Protein AF-A0A8J6MRU2-F1 (afdb_monomer_lite)

Structure (mmCIF, N/CA/C/O backbone):
data_AF-A0A8J6MRU2-F1
#
_entry.id   AF-A0A8J6MRU2-F1
#
loop_
_atom_site.group_PDB
_atom_site.id
_atom_site.type_symbol
_atom_site.label_atom_id
_atom_site.label_alt_id
_atom_site.label_comp_id
_atom_site.label_asym_id
_atom_site.label_entity_id
_atom_site.label_seq_id
_atom_site.pdbx_PDB_ins_code
_atom_site.Cartn_x
_atom_site.Cartn_y
_atom_site.Cartn_z
_atom_site.occupancy
_atom_site.B_iso_or_equiv
_atom_site.auth_seq_id
_atom_site.auth_comp_id
_atom_site.auth_asym_id
_atom_site.auth_atom_id
_atom_site.pdbx_PDB_model_num
ATOM 1 N N . MET A 1 1 ? -5.887 21.034 -0.928 1.00 32.66 1 MET A N 1
ATOM 2 C CA . MET A 1 1 ? -5.695 21.830 0.303 1.00 32.66 1 MET A CA 1
ATOM 3 C C . MET A 1 1 ? -5.943 23.288 -0.032 1.00 32.66 1 MET A C 1
ATOM 5 O O . MET A 1 1 ? -5.785 23.643 -1.191 1.00 32.66 1 MET A O 1
ATOM 9 N N . GLN A 1 2 ? -6.384 24.087 0.935 1.00 39.66 2 GLN A N 1
ATOM 10 C CA . GLN A 1 2 ? -6.579 25.528 0.777 1.00 39.66 2 GLN A CA 1
ATOM 11 C C . GLN A 1 2 ? -5.302 26.208 1.278 1.00 39.66 2 GLN A C 1
ATOM 13 O O . GLN A 1 2 ? -4.992 26.102 2.463 1.00 39.66 2 GLN A O 1
ATOM 18 N N . THR A 1 3 ? -4.526 26.827 0.388 1.00 41.31 3 THR A N 1
ATOM 19 C CA . THR A 1 3 ? -3.376 27.635 0.805 1.00 41.31 3 THR A CA 1
ATOM 20 C C . THR A 1 3 ? -3.893 29.019 1.178 1.00 41.31 3 THR A C 1
ATOM 22 O O . THR A 1 3 ? -4.577 29.651 0.381 1.00 41.31 3 THR A O 1
ATOM 25 N N . PHE A 1 4 ? -3.602 29.506 2.383 1.00 47.31 4 PHE A N 1
ATOM 26 C CA . PHE A 1 4 ? -3.961 30.867 2.786 1.00 47.31 4 PHE A CA 1
ATOM 27 C C . PHE A 1 4 ? -2.751 31.789 2.635 1.00 47.31 4 PHE A C 1
ATOM 29 O O . PHE A 1 4 ? -1.660 31.487 3.113 1.00 47.31 4 PHE A O 1
ATOM 36 N N . TYR A 1 5 ? -2.950 32.916 1.962 1.00 54.12 5 TYR A N 1
ATOM 37 C CA . TYR A 1 5 ? -1.960 33.965 1.774 1.00 54.12 5 TYR A CA 1
ATOM 38 C C . TYR A 1 5 ? -2.318 35.171 2.642 1.00 54.12 5 TYR A C 1
ATOM 40 O O . TYR A 1 5 ? -3.441 35.667 2.588 1.00 54.12 5 TYR A O 1
ATOM 48 N N . THR A 1 6 ? -1.363 35.661 3.429 1.00 57.59 6 THR A N 1
ATOM 49 C CA . THR A 1 6 ? -1.519 36.920 4.168 1.00 57.59 6 THR A CA 1
ATOM 50 C C . THR A 1 6 ? -1.147 38.087 3.259 1.00 57.59 6 THR A C 1
ATOM 52 O O . THR A 1 6 ? 0.004 38.202 2.835 1.00 57.59 6 THR A O 1
ATOM 55 N N . VAL A 1 7 ? -2.117 38.957 2.983 1.00 67.62 7 VAL A N 1
ATOM 56 C CA . VAL A 1 7 ? -1.976 40.152 2.144 1.00 67.62 7 VAL A CA 1
ATOM 57 C C . VAL A 1 7 ? -0.901 41.082 2.711 1.00 67.62 7 VAL A C 1
ATOM 59 O O . VAL A 1 7 ? -0.870 41.358 3.910 1.00 67.62 7 VAL A O 1
ATOM 62 N N . ARG A 1 8 ? -0.005 41.571 1.855 1.00 68.56 8 ARG A N 1
ATOM 63 C CA . ARG A 1 8 ? 1.081 42.504 2.189 1.00 68.56 8 ARG A CA 1
ATOM 64 C C . ARG A 1 8 ? 0.754 43.918 1.687 1.00 68.56 8 ARG A C 1
ATOM 66 O O . ARG A 1 8 ? -0.063 44.067 0.777 1.00 68.56 8 ARG A O 1
ATOM 73 N N . PRO A 1 9 ? 1.382 44.973 2.243 1.00 80.38 9 PRO A N 1
ATOM 74 C CA . PRO A 1 9 ? 1.247 46.329 1.711 1.00 80.38 9 PRO A CA 1
ATOM 75 C C . PRO A 1 9 ? 1.554 46.384 0.207 1.00 80.38 9 PRO A C 1
ATOM 77 O O . PRO A 1 9 ? 2.610 45.926 -0.224 1.00 80.38 9 PRO A O 1
ATOM 80 N N . GLY A 1 10 ? 0.621 46.932 -0.578 1.00 74.12 10 GLY A N 1
ATOM 81 C CA . GLY A 1 10 ? 0.738 47.061 -2.036 1.00 74.12 10 GLY A CA 1
ATOM 82 C C . GLY A 1 10 ? 0.223 45.872 -2.860 1.00 74.12 10 GLY A C 1
ATOM 83 O O . GLY A 1 10 ? 0.260 45.939 -4.087 1.00 74.12 10 GLY A O 1
ATOM 84 N N . ASP A 1 11 ? -0.270 44.801 -2.234 1.00 79.38 11 ASP A N 1
ATOM 85 C CA . ASP A 1 11 ? -0.868 43.678 -2.961 1.00 79.38 11 ASP A CA 1
ATOM 86 C C . ASP A 1 11 ? -2.238 44.036 -3.576 1.00 79.38 11 ASP A C 1
ATOM 88 O O . ASP A 1 11 ? -3.032 44.788 -3.011 1.00 79.38 11 ASP A O 1
ATOM 92 N N . THR A 1 12 ? -2.551 43.404 -4.711 1.00 87.50 12 THR A N 1
ATOM 93 C CA . THR A 1 12 ? -3.895 43.354 -5.310 1.00 87.50 12 THR A CA 1
ATOM 94 C C . THR A 1 12 ? -4.287 41.900 -5.580 1.00 87.50 12 THR A C 1
ATOM 96 O O . THR A 1 12 ? -3.414 41.054 -5.792 1.00 87.50 12 THR A O 1
ATOM 99 N N . LEU A 1 13 ? -5.589 41.584 -5.635 1.00 75.50 13 LEU A N 1
ATOM 100 C CA . LEU A 1 13 ? -6.043 40.217 -5.948 1.00 75.50 13 LEU A CA 1
ATOM 101 C C . LEU A 1 13 ? -5.524 39.727 -7.312 1.00 75.50 13 LEU A C 1
ATOM 103 O O . LEU A 1 13 ? -5.223 38.546 -7.452 1.00 75.50 13 LEU A O 1
ATOM 107 N N . SER A 1 14 ? -5.343 40.623 -8.291 1.00 76.31 14 SER A N 1
ATOM 108 C CA . SER A 1 14 ? -4.764 40.303 -9.606 1.00 76.31 14 SER A CA 1
ATOM 109 C C . SER A 1 14 ? -3.259 40.030 -9.556 1.00 76.31 14 SER A C 1
ATOM 111 O O . SER A 1 14 ? -2.791 39.089 -10.196 1.00 76.31 14 SER A O 1
ATOM 113 N N . ALA A 1 15 ? -2.496 40.797 -8.773 1.00 71.81 15 ALA A N 1
ATOM 114 C CA . ALA A 1 15 ? -1.068 40.555 -8.578 1.00 71.81 15 ALA A CA 1
ATOM 115 C C . ALA A 1 15 ? -0.816 39.257 -7.796 1.00 71.81 15 ALA A C 1
ATOM 117 O O . ALA A 1 15 ? 0.118 38.522 -8.110 1.00 71.81 15 ALA A O 1
ATOM 118 N N . ILE A 1 16 ? -1.680 38.943 -6.827 1.00 69.75 16 ILE A N 1
ATOM 119 C CA . ILE A 1 16 ? -1.644 37.679 -6.087 1.00 69.75 16 ILE A CA 1
ATOM 120 C C . ILE A 1 16 ? -2.009 36.515 -7.016 1.00 69.75 16 ILE A C 1
ATOM 122 O O . ILE A 1 16 ? -1.270 35.541 -7.066 1.00 69.75 16 ILE A O 1
ATOM 126 N N . ALA A 1 17 ? -3.078 36.629 -7.809 1.00 64.12 17 ALA A N 1
ATOM 127 C CA . ALA A 1 17 ? -3.461 35.621 -8.803 1.00 64.12 17 ALA A CA 1
ATOM 128 C C . ALA A 1 17 ? -2.313 35.292 -9.762 1.00 64.12 17 ALA A C 1
ATOM 130 O O . ALA A 1 17 ? -1.966 34.129 -9.948 1.00 64.12 17 ALA A O 1
ATOM 131 N N . LYS A 1 18 ? -1.647 36.328 -10.281 1.00 62.44 18 LYS A N 1
ATOM 132 C CA . LYS A 1 18 ? -0.472 36.180 -11.142 1.00 62.44 18 LYS A CA 1
ATOM 133 C C . LYS A 1 18 ? 0.721 35.547 -10.417 1.00 62.44 18 LYS A C 1
ATOM 135 O O . LYS A 1 18 ? 1.390 34.705 -10.998 1.00 62.44 18 LYS A O 1
ATOM 140 N N . ARG A 1 19 ? 0.993 35.944 -9.167 1.00 61.16 19 ARG A N 1
ATOM 141 C CA . ARG A 1 19 ? 2.106 35.421 -8.348 1.00 61.16 19 ARG A CA 1
ATOM 142 C C . ARG A 1 19 ? 1.959 33.931 -8.039 1.00 61.16 19 ARG A C 1
ATOM 144 O O . ARG A 1 19 ? 2.967 33.254 -7.904 1.00 61.16 19 ARG A O 1
ATOM 151 N N . TRP A 1 20 ? 0.726 33.463 -7.896 1.00 55.81 20 TRP A N 1
ATOM 152 C CA . TRP A 1 20 ? 0.404 32.078 -7.557 1.00 55.81 20 TRP A CA 1
ATOM 153 C C . TRP A 1 20 ? -0.031 31.249 -8.775 1.00 55.81 20 TRP A C 1
ATOM 155 O O . TRP A 1 20 ? -0.477 30.124 -8.598 1.00 55.81 20 TRP A O 1
ATOM 165 N N . GLU A 1 21 ? 0.064 31.805 -9.990 1.00 50.56 21 GLU A N 1
ATOM 166 C CA . GLU A 1 21 ? -0.344 31.170 -11.256 1.00 50.56 21 GLU A CA 1
ATOM 167 C C . GLU A 1 21 ? -1.779 30.601 -11.254 1.00 50.56 21 GLU A C 1
ATOM 169 O O . GLU A 1 21 ? -2.102 29.619 -11.920 1.00 50.56 21 GLU A O 1
ATOM 174 N N . VAL A 1 22 ? -2.682 31.260 -10.525 1.00 56.97 22 VAL A N 1
ATOM 175 C CA . VAL A 1 22 ? -4.099 30.892 -10.420 1.00 56.97 22 VAL A CA 1
ATOM 176 C C . VAL A 1 22 ? -4.942 31.925 -11.176 1.00 56.97 22 VAL A C 1
ATOM 178 O O . VAL A 1 22 ? -4.683 33.123 -11.050 1.00 56.97 22 VAL A O 1
ATOM 181 N N . PRO A 1 23 ? -5.987 31.527 -11.932 1.00 53.25 23 PRO A N 1
ATOM 182 C CA . PRO A 1 23 ? -6.892 32.485 -12.562 1.00 53.25 23 PRO A CA 1
ATOM 183 C C . PRO A 1 23 ? -7.502 33.445 -11.532 1.00 53.25 23 PRO A C 1
ATOM 185 O O . PRO A 1 23 ? -8.012 33.012 -10.497 1.00 53.25 23 PRO A O 1
ATOM 188 N N . LEU A 1 24 ? -7.503 34.750 -11.822 1.00 66.62 24 LEU A N 1
ATOM 189 C CA . LEU A 1 24 ? -8.073 35.764 -10.926 1.00 66.62 24 LEU A CA 1
ATOM 190 C C . LEU A 1 24 ? -9.509 35.418 -10.486 1.00 66.62 24 LEU A C 1
ATOM 192 O O . LEU A 1 24 ? -9.767 35.478 -9.283 1.00 66.62 24 LEU A O 1
ATOM 196 N N . PRO A 1 25 ? -10.420 34.957 -11.366 1.00 56.88 25 PRO A N 1
ATOM 197 C CA . PRO A 1 25 ? -11.764 34.565 -10.940 1.00 56.88 25 PRO A CA 1
ATOM 198 C C . PRO A 1 25 ? -11.795 33.432 -9.913 1.00 56.88 25 PRO A C 1
ATOM 200 O O . PRO A 1 25 ? -12.692 33.408 -9.074 1.00 56.88 25 PRO A O 1
ATOM 203 N N . ALA A 1 26 ? -10.807 32.533 -9.909 1.00 51.97 26 ALA A N 1
ATOM 204 C CA . ALA A 1 26 ? -10.709 31.482 -8.900 1.00 51.97 26 ALA A CA 1
ATOM 205 C C . ALA A 1 26 ? -10.337 32.055 -7.521 1.00 51.97 26 ALA A C 1
ATOM 207 O O . ALA A 1 26 ? -10.913 31.639 -6.515 1.00 51.97 26 ALA A O 1
ATOM 208 N N . ILE A 1 27 ? -9.456 33.063 -7.461 1.00 62.53 27 ILE A N 1
ATOM 209 C CA . ILE A 1 27 ? -9.172 33.798 -6.217 1.00 62.53 27 ILE A CA 1
ATOM 210 C C . ILE A 1 27 ? -10.387 34.622 -5.773 1.00 62.53 27 ILE A C 1
ATOM 212 O O . ILE A 1 27 ? -10.725 34.611 -4.588 1.00 62.53 27 ILE A O 1
ATOM 216 N N . LEU A 1 28 ? -11.076 35.302 -6.695 1.00 66.69 28 LEU A N 1
ATOM 217 C CA . LEU A 1 28 ? -12.281 36.079 -6.375 1.00 66.69 28 LEU A CA 1
ATOM 218 C C . LEU A 1 28 ? -13.382 35.182 -5.792 1.00 66.69 28 LEU A C 1
ATOM 220 O O . LEU A 1 28 ? -13.940 35.485 -4.735 1.00 66.69 28 LEU A O 1
ATOM 224 N N . ALA A 1 29 ? -13.636 34.039 -6.433 1.00 50.94 29 ALA A N 1
ATOM 225 C CA . ALA A 1 29 ? -14.636 33.069 -6.001 1.00 50.94 29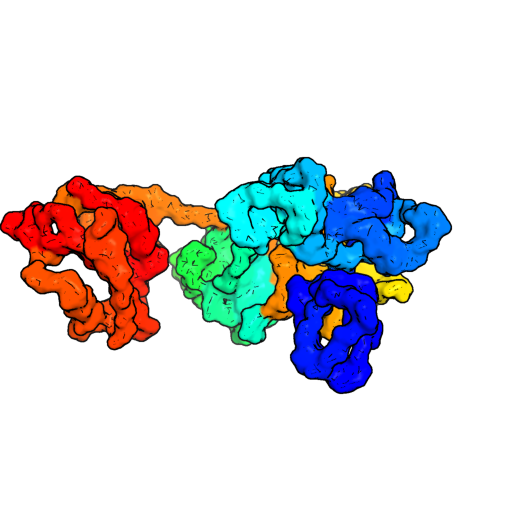 ALA A CA 1
ATOM 226 C C . ALA A 1 29 ? -14.279 32.410 -4.659 1.00 50.94 29 ALA A C 1
ATOM 228 O O . ALA A 1 29 ? -15.157 32.240 -3.809 1.00 50.94 29 ALA A O 1
ATOM 229 N N . ALA A 1 30 ? -13.000 32.079 -4.442 1.00 51.28 30 ALA A N 1
ATOM 230 C CA . ALA A 1 30 ? -12.528 31.460 -3.204 1.00 51.28 30 ALA A CA 1
ATOM 231 C C . ALA A 1 30 ? -12.619 32.397 -1.986 1.00 51.28 30 ALA A C 1
ATOM 233 O O . ALA A 1 30 ? -12.747 31.917 -0.862 1.00 51.28 30 ALA A O 1
ATOM 234 N N . ASN A 1 31 ? -12.586 33.716 -2.206 1.00 59.97 31 ASN A N 1
ATOM 235 C CA . ASN A 1 31 ? -12.606 34.733 -1.147 1.00 59.97 31 ASN A CA 1
ATOM 236 C C . ASN A 1 31 ? -13.906 35.529 -1.055 1.00 59.97 31 ASN A C 1
ATOM 238 O O . ASN A 1 31 ? -13.999 36.432 -0.230 1.00 59.97 31 ASN A O 1
ATOM 242 N N . GLN A 1 32 ? -14.904 35.207 -1.883 1.00 55.59 32 GLN A N 1
ATOM 243 C CA . GLN A 1 32 ? -16.171 35.948 -1.953 1.00 55.59 32 GLN A CA 1
ATOM 244 C C . GLN A 1 32 ? -15.964 37.450 -2.213 1.00 55.59 32 GLN A C 1
ATOM 246 O O . GLN A 1 32 ? -16.715 38.288 -1.719 1.00 55.59 32 GLN A O 1
ATOM 251 N N . ALA A 1 33 ? -14.916 37.800 -2.960 1.00 68.38 33 ALA A N 1
ATOM 252 C CA . ALA A 1 33 ? -14.581 39.188 -3.223 1.00 68.38 33 ALA A CA 1
ATOM 253 C C . ALA A 1 33 ? -15.595 39.780 -4.215 1.00 68.38 33 ALA A C 1
ATOM 255 O O . ALA A 1 33 ? -15.819 39.215 -5.284 1.00 68.38 33 ALA A O 1
ATOM 256 N N . ALA A 1 34 ? -16.189 40.920 -3.866 1.00 64.31 34 ALA A N 1
ATOM 257 C CA . ALA A 1 34 ? -17.079 41.699 -4.725 1.00 64.31 34 ALA A CA 1
ATOM 258 C C . ALA A 1 34 ? -16.415 43.038 -5.089 1.00 64.31 34 ALA A C 1
ATOM 260 O O . ALA A 1 34 ? -15.573 43.506 -4.314 1.00 64.31 34 ALA A O 1
ATOM 261 N N . PRO A 1 35 ? -16.764 43.673 -6.228 1.00 70.81 35 PRO A N 1
ATOM 262 C CA . PRO A 1 35 ? -16.269 45.005 -6.565 1.00 70.81 35 PRO A CA 1
ATOM 263 C C . PRO A 1 35 ? -16.493 45.975 -5.393 1.00 70.81 35 PRO A C 1
ATOM 265 O O . PRO A 1 35 ? -17.595 45.995 -4.842 1.00 70.81 35 PRO A O 1
ATOM 268 N N . PRO A 1 36 ? -15.481 46.758 -4.980 1.00 75.31 36 PRO A N 1
ATOM 269 C CA . PRO A 1 36 ? -14.246 47.087 -5.705 1.00 75.31 36 PRO A CA 1
ATOM 270 C C . PRO A 1 36 ? -13.048 46.133 -5.486 1.00 75.31 36 PRO A C 1
ATOM 272 O O . PRO A 1 36 ? -11.925 46.490 -5.826 1.00 75.31 36 PRO A O 1
ATOM 275 N N . TYR A 1 37 ? -13.262 44.919 -4.964 1.00 83.75 37 TYR A N 1
ATOM 276 C CA . TYR A 1 37 ? -12.235 43.881 -4.763 1.00 83.75 37 TYR A CA 1
ATOM 277 C C . TYR A 1 37 ? -11.085 44.300 -3.829 1.00 83.75 37 TYR A C 1
ATOM 279 O O . TYR A 1 37 ? -9.938 43.876 -3.998 1.00 83.75 37 TYR A O 1
ATOM 287 N N . SER A 1 38 ? -11.405 45.132 -2.837 1.00 82.44 38 SER A N 1
ATOM 288 C CA . SER A 1 38 ? -10.449 45.631 -1.850 1.00 82.44 38 SER A CA 1
ATOM 289 C C . SER A 1 38 ? -9.917 44.517 -0.951 1.00 82.44 38 SER A C 1
ATOM 291 O O . SER A 1 38 ? -10.672 43.669 -0.473 1.00 82.44 38 SER A O 1
ATOM 293 N N . ILE A 1 39 ? -8.615 44.573 -0.680 1.00 79.56 39 ILE A N 1
ATOM 294 C CA . ILE A 1 39 ? -7.924 43.734 0.298 1.00 79.56 39 ILE A CA 1
ATOM 295 C C . ILE A 1 39 ? -7.045 44.602 1.195 1.00 79.56 39 ILE A C 1
ATOM 297 O O . ILE A 1 39 ? -6.566 45.652 0.767 1.00 79.56 39 ILE A O 1
ATOM 301 N N . TYR A 1 40 ? -6.821 44.158 2.430 1.00 80.00 40 TYR A N 1
ATOM 302 C CA . TYR A 1 40 ? -6.067 44.914 3.431 1.00 80.00 40 TYR A CA 1
ATOM 303 C C . TYR A 1 40 ? -4.811 44.159 3.872 1.00 80.00 40 TYR A C 1
ATOM 305 O O . TYR A 1 40 ? -4.875 42.944 4.056 1.00 80.00 40 TYR A O 1
ATOM 313 N N . PRO A 1 41 ? -3.671 44.838 4.094 1.00 66.81 41 PRO A N 1
ATOM 314 C CA . PRO A 1 41 ? -2.489 44.199 4.663 1.00 66.81 41 PRO A CA 1
ATOM 315 C C . PRO A 1 41 ? -2.810 43.474 5.977 1.00 66.81 41 PRO A C 1
ATOM 317 O O . PRO A 1 41 ? -3.469 44.027 6.852 1.00 66.81 41 PRO A O 1
ATOM 320 N N . GLY A 1 42 ? -2.362 42.226 6.103 1.00 40.22 42 GLY A N 1
ATOM 321 C CA . GLY A 1 42 ? -2.682 41.333 7.220 1.00 40.22 42 GLY A CA 1
ATOM 322 C C . GLY A 1 42 ? -3.935 40.472 7.016 1.00 40.22 42 GLY A C 1
ATOM 323 O O . GLY A 1 42 ? -4.106 39.488 7.732 1.00 40.22 42 GLY A O 1
ATOM 324 N N . GLN A 1 43 ? -4.782 40.770 6.024 1.00 63.69 43 GLN A N 1
ATOM 325 C CA . GLN A 1 43 ? -5.936 39.937 5.678 1.00 63.69 43 GLN A CA 1
ATOM 326 C C . GLN A 1 43 ? -5.473 38.585 5.130 1.00 63.69 43 GLN A C 1
ATOM 328 O O . GLN A 1 43 ? -4.608 38.525 4.257 1.00 63.69 43 GLN A O 1
ATOM 333 N N . GLN A 1 44 ? -6.067 37.493 5.606 1.00 47.47 44 GLN A N 1
ATOM 334 C CA . GLN A 1 44 ? -5.852 36.176 5.013 1.00 47.47 44 GLN A CA 1
ATOM 335 C C . GLN A 1 44 ? -6.813 35.960 3.847 1.00 47.47 44 GLN A C 1
ATOM 337 O O . GLN A 1 44 ? -8.025 36.108 3.998 1.00 47.47 44 GLN A O 1
ATOM 342 N N . ILE A 1 45 ? -6.263 35.592 2.694 1.00 59.81 45 ILE A N 1
ATOM 343 C CA . ILE A 1 45 ? -7.016 35.227 1.498 1.00 59.81 45 ILE A CA 1
ATOM 344 C C . ILE A 1 45 ? -6.707 33.785 1.100 1.00 59.81 45 ILE A C 1
ATOM 346 O O . ILE A 1 45 ? -5.565 33.340 1.084 1.00 59.81 45 ILE A O 1
ATOM 350 N N . SER A 1 46 ? -7.751 33.037 0.784 1.00 54.16 46 SER A N 1
ATOM 351 C CA . SER A 1 46 ? -7.689 31.693 0.239 1.00 54.16 46 SER A CA 1
ATOM 352 C C . SER A 1 46 ? -7.185 31.716 -1.199 1.00 54.16 46 SER A C 1
ATOM 354 O O . SER A 1 46 ? -7.839 32.260 -2.087 1.00 54.16 46 SER A O 1
ATOM 356 N N . VAL A 1 47 ? -6.082 31.034 -1.457 1.00 61.81 47 VAL A N 1
ATOM 357 C CA . VAL A 1 47 ? -5.544 30.770 -2.788 1.00 61.81 47 VAL A CA 1
ATOM 358 C C . VAL A 1 47 ? -5.801 29.288 -3.103 1.00 61.81 47 VAL A C 1
ATOM 360 O O . VAL A 1 47 ? -5.257 28.416 -2.419 1.00 61.81 47 VAL A O 1
ATOM 363 N N . PRO A 1 48 ? -6.689 28.962 -4.062 1.00 54.50 48 PRO A N 1
ATOM 364 C CA . PRO A 1 48 ? -6.990 27.575 -4.394 1.00 54.50 48 PRO A CA 1
ATOM 365 C C . PRO A 1 48 ? -5.791 26.913 -5.076 1.00 54.50 48 PRO A C 1
ATOM 367 O O . PRO A 1 48 ? -5.250 27.435 -6.045 1.00 54.50 48 PRO A O 1
ATOM 370 N N . SER A 1 49 ? -5.396 25.749 -4.570 1.00 47.28 49 SER A N 1
ATOM 371 C CA . SER A 1 49 ? -4.220 25.020 -5.040 1.00 47.28 49 SER A CA 1
ATOM 372 C C . SER A 1 49 ? -4.620 23.930 -6.050 1.00 47.28 49 SER A C 1
ATOM 374 O O . SER A 1 49 ? -5.501 23.115 -5.748 1.00 47.28 49 SER A O 1
ATOM 376 N N . ILE A 1 50 ? -3.892 23.873 -7.177 1.00 51.56 50 ILE A N 1
ATOM 377 C CA . ILE A 1 50 ? -3.752 22.764 -8.156 1.00 51.56 50 ILE A CA 1
ATOM 378 C C . ILE A 1 50 ? -4.709 22.748 -9.359 1.00 51.56 50 ILE A C 1
ATOM 380 O O . ILE A 1 50 ? -5.827 22.257 -9.270 1.00 51.56 50 ILE A O 1
ATOM 384 N N . VAL A 1 51 ? -4.215 23.166 -10.531 1.00 51.53 51 VAL A N 1
ATOM 385 C CA . VAL A 1 51 ? -4.848 22.926 -11.841 1.00 51.53 51 VAL A CA 1
ATOM 386 C C . VAL A 1 51 ? -4.603 21.473 -12.273 1.00 51.53 51 VAL A C 1
ATOM 388 O O . VAL A 1 51 ? -3.461 21.063 -12.452 1.00 51.53 51 VAL A O 1
ATOM 391 N N . VAL A 1 52 ? -5.662 20.682 -12.465 1.00 56.84 52 VAL A N 1
ATOM 392 C CA . VAL A 1 52 ? -5.582 19.321 -13.026 1.00 56.84 52 VAL A CA 1
ATOM 393 C C . VAL A 1 52 ? -5.486 19.417 -14.542 1.00 56.84 52 VAL A C 1
ATOM 395 O O . VAL A 1 52 ? -5.959 20.370 -15.152 1.00 56.84 52 VAL A O 1
ATOM 398 N N . THR A 1 53 ? -4.851 18.450 -15.197 1.00 61.59 53 THR A N 1
ATOM 399 C CA . THR A 1 53 ? -4.847 18.378 -16.661 1.00 61.59 53 THR A CA 1
ATOM 400 C C . THR A 1 53 ? -5.389 17.070 -17.152 1.00 61.59 53 THR A C 1
ATOM 402 O O . THR A 1 53 ? -4.982 16.008 -16.697 1.00 61.59 53 THR A O 1
ATOM 405 N N . VAL A 1 54 ? -6.263 17.177 -18.140 1.00 69.00 54 VAL A N 1
ATOM 406 C CA . VAL A 1 54 ? -7.015 16.066 -18.694 1.00 69.00 54 VAL A CA 1
ATOM 407 C C . VAL A 1 54 ? -6.726 15.977 -20.179 1.00 69.00 54 VAL A C 1
ATOM 409 O O . VAL A 1 54 ? -6.777 16.986 -20.877 1.00 69.00 54 VAL A O 1
ATOM 412 N N . GLN A 1 55 ? -6.428 14.781 -20.676 1.00 74.00 55 GLN A N 1
ATOM 413 C CA . GLN A 1 55 ? -6.390 14.544 -22.113 1.00 74.00 55 GLN A CA 1
ATOM 414 C C . GLN A 1 55 ? -7.810 14.273 -22.613 1.00 74.00 55 GLN A C 1
ATOM 416 O O . GLN A 1 55 ? -8.442 13.310 -22.184 1.00 74.00 55 GLN A O 1
ATOM 421 N N . VAL A 1 56 ? -8.290 15.123 -23.517 1.00 82.69 56 VAL A N 1
ATOM 422 C CA . VAL A 1 56 ? -9.608 15.034 -24.149 1.00 82.69 56 VAL A CA 1
ATOM 423 C C . VAL A 1 56 ? -9.682 13.740 -24.953 1.00 82.69 56 VAL A C 1
ATOM 425 O O . VAL A 1 56 ? -8.848 13.476 -25.821 1.00 82.69 56 VAL A O 1
ATOM 428 N N . LYS A 1 57 ? -10.683 12.917 -24.670 1.00 77.44 57 LYS A N 1
ATOM 429 C CA . LYS A 1 57 ? -10.947 11.651 -25.352 1.00 77.44 57 LYS A CA 1
ATOM 430 C C . LYS A 1 57 ? -11.941 11.842 -26.497 1.00 77.44 57 LYS A C 1
ATOM 432 O O . LYS A 1 57 ? -12.709 12.804 -26.496 1.00 77.44 57 LYS A O 1
ATOM 437 N N . PRO A 1 58 ? -11.971 10.929 -27.484 1.00 83.06 58 PRO A N 1
ATOM 438 C CA . PRO A 1 58 ? -13.052 10.906 -28.462 1.00 83.06 58 PRO A CA 1
ATOM 439 C C . PRO A 1 58 ? -14.417 10.854 -27.759 1.00 83.06 58 PRO A C 1
ATOM 441 O O . PRO A 1 58 ? -14.661 9.955 -26.957 1.00 83.06 58 PRO A O 1
ATOM 444 N N . GLY A 1 59 ? -15.286 11.825 -28.051 1.00 77.31 59 GLY A N 1
ATOM 445 C CA . GLY A 1 59 ? -16.607 11.964 -27.423 1.00 77.31 59 GLY A CA 1
ATOM 446 C C . GLY A 1 59 ? -16.665 12.907 -26.214 1.00 77.31 59 GLY A C 1
ATOM 447 O O . GLY A 1 59 ? -17.763 13.208 -25.749 1.00 77.31 59 GLY A O 1
ATOM 448 N N . ASP A 1 60 ? -15.529 13.418 -25.732 1.00 82.12 60 ASP A N 1
ATOM 449 C CA . ASP A 1 60 ? -15.525 14.443 -24.689 1.00 82.12 60 ASP A CA 1
ATOM 450 C C . ASP A 1 60 ? -16.055 15.783 -25.214 1.00 82.12 60 ASP A C 1
ATOM 452 O O . ASP A 1 60 ? -15.817 16.195 -26.350 1.00 82.12 60 ASP A O 1
ATOM 456 N N . SER A 1 61 ? -16.738 16.506 -24.332 1.00 84.44 61 SER A N 1
ATOM 457 C CA . SER A 1 61 ? -17.160 17.888 -24.525 1.00 84.44 61 SER A CA 1
ATOM 458 C C . SER A 1 61 ? -16.711 18.719 -23.328 1.00 84.44 61 SER A C 1
ATOM 460 O O . SER A 1 61 ? -16.505 18.193 -22.232 1.00 84.44 61 SER A O 1
ATOM 462 N N . LEU A 1 62 ? -16.612 20.040 -23.493 1.00 78.75 62 LEU A N 1
ATOM 463 C CA . LEU A 1 62 ? -16.350 20.917 -22.350 1.00 78.75 62 LEU A CA 1
ATOM 464 C C . LEU A 1 62 ? -17.386 20.722 -21.244 1.00 78.75 62 LEU A C 1
ATOM 466 O O . LEU A 1 62 ? -17.038 20.803 -20.073 1.00 78.75 62 LEU A O 1
ATOM 470 N N . TYR A 1 63 ? -18.638 20.439 -21.610 1.00 66.81 63 TYR A N 1
ATOM 471 C CA . TYR A 1 63 ? -19.715 20.193 -20.661 1.00 66.81 63 TYR A CA 1
ATOM 472 C C . TYR A 1 63 ? -19.507 18.891 -19.882 1.00 66.81 63 TYR A C 1
ATOM 474 O O . TYR A 1 63 ? -19.574 18.903 -18.655 1.00 66.81 63 TYR A O 1
ATOM 482 N N . SER A 1 64 ? -19.202 17.786 -20.569 1.00 68.31 64 SER A N 1
ATOM 483 C CA . SER A 1 64 ? -18.958 16.495 -19.914 1.00 68.31 64 SER A CA 1
ATOM 484 C C . SER A 1 64 ? -17.705 16.530 -19.039 1.00 68.31 64 SER A C 1
ATOM 486 O O . SER A 1 64 ? -17.707 15.946 -17.960 1.00 68.31 64 SER A O 1
ATOM 488 N N . LEU A 1 65 ? -16.674 17.282 -19.437 1.00 71.12 65 LEU A N 1
ATOM 489 C CA . LEU A 1 65 ? -15.478 17.510 -18.623 1.00 71.12 65 LEU A CA 1
ATOM 490 C C . LEU A 1 65 ? -15.774 18.425 -17.422 1.00 71.12 65 LEU A C 1
ATOM 492 O O . LEU A 1 65 ? -15.476 18.065 -16.290 1.00 71.12 65 LEU A O 1
ATOM 496 N N . ALA A 1 66 ? -16.435 19.566 -17.622 1.00 61.94 66 ALA A N 1
ATOM 497 C CA . ALA A 1 66 ? -16.881 20.454 -16.541 1.00 61.94 66 ALA A CA 1
ATOM 498 C C . ALA A 1 66 ? -17.693 19.703 -15.478 1.00 61.94 66 ALA A C 1
ATOM 500 O O . ALA A 1 66 ? -17.464 19.856 -14.277 1.00 61.94 66 ALA A O 1
ATOM 501 N N . GLN A 1 67 ? -18.596 18.834 -15.928 1.00 55.19 67 GLN A N 1
ATOM 502 C CA . GLN A 1 67 ? -19.388 17.972 -15.067 1.00 55.19 67 GLN A CA 1
ATOM 503 C C . GLN A 1 67 ? -18.531 16.927 -14.343 1.00 55.19 67 GLN A C 1
ATOM 505 O O . GLN A 1 67 ? -18.648 16.804 -13.126 1.00 55.19 67 GLN A O 1
ATOM 510 N N . ALA A 1 68 ? -17.654 16.215 -15.057 1.00 57.59 68 ALA A N 1
ATOM 511 C CA . ALA A 1 68 ? -16.792 15.181 -14.483 1.00 57.59 68 ALA A CA 1
ATOM 512 C C . ALA A 1 68 ? -15.866 15.717 -13.379 1.00 57.59 68 ALA A C 1
ATOM 514 O O . ALA A 1 68 ? -15.599 15.013 -12.407 1.00 57.59 68 ALA A O 1
ATOM 515 N N . TYR A 1 69 ? -15.410 16.964 -13.511 1.00 59.06 69 TYR A N 1
ATOM 516 C CA . TYR A 1 69 ? -14.483 17.601 -12.572 1.00 59.06 69 TYR A CA 1
ATOM 517 C C . TYR A 1 69 ? -15.152 18.585 -11.602 1.00 59.06 69 TYR A C 1
ATOM 519 O O . TYR A 1 69 ? -14.472 19.210 -10.789 1.00 59.06 69 TYR A O 1
ATOM 527 N N . GLY A 1 70 ? -16.479 18.729 -11.661 1.00 48.62 70 GLY A N 1
ATOM 528 C CA . GLY A 1 70 ? -17.235 19.572 -10.735 1.00 48.62 70 GLY A CA 1
ATOM 529 C C . GLY A 1 70 ? -16.883 21.062 -10.802 1.00 48.62 70 GLY A C 1
ATOM 530 O O . GLY A 1 70 ? -16.984 21.764 -9.795 1.00 48.62 70 GLY A O 1
ATOM 531 N N . ILE A 1 71 ? -16.478 21.557 -11.973 1.00 55.16 71 ILE A N 1
ATOM 532 C CA . ILE A 1 71 ? -16.154 22.969 -12.211 1.00 55.16 71 ILE A CA 1
ATOM 533 C C . ILE A 1 71 ? -17.104 23.590 -13.232 1.00 55.16 71 ILE A C 1
ATOM 535 O O . ILE A 1 71 ? -17.516 22.918 -14.174 1.00 55.16 71 ILE A O 1
ATOM 539 N N . PRO A 1 72 ? -17.460 24.880 -13.100 1.00 50.97 72 PRO A N 1
ATOM 540 C CA . PRO A 1 72 ? -18.202 25.578 -14.138 1.00 50.97 72 PRO A CA 1
ATOM 541 C C . PRO A 1 72 ? -17.467 25.527 -15.482 1.00 50.97 72 PRO A C 1
ATOM 543 O O . PRO A 1 72 ? -16.253 25.712 -15.547 1.00 50.97 72 PRO A O 1
ATOM 546 N N . LEU A 1 73 ? -18.220 25.351 -16.569 1.00 60.44 73 LEU A N 1
ATOM 547 C CA . LEU A 1 73 ? -17.709 25.360 -17.946 1.00 60.44 73 LEU A CA 1
ATOM 548 C C . LEU A 1 73 ? -16.837 26.594 -18.237 1.00 60.44 73 LEU A C 1
ATOM 550 O O . LEU A 1 73 ? -15.789 26.484 -18.869 1.00 60.44 73 LEU A O 1
ATOM 554 N N . SER A 1 74 ? -17.254 27.760 -17.735 1.00 50.03 74 SER A N 1
ATOM 555 C CA . SER A 1 74 ? -16.539 29.032 -17.879 1.00 50.03 74 SER A CA 1
ATOM 556 C C . SER A 1 74 ? -15.126 28.985 -17.300 1.00 50.03 74 SER A C 1
ATOM 558 O O . SER A 1 74 ? -14.210 29.544 -17.891 1.00 50.03 74 SER A O 1
ATOM 560 N N . VAL A 1 75 ? -14.933 28.257 -16.198 1.00 54.28 75 VAL A N 1
ATOM 561 C CA . VAL A 1 75 ? -13.632 28.100 -15.540 1.00 54.28 75 VAL A CA 1
ATOM 562 C C . VAL A 1 75 ? -12.679 27.278 -16.411 1.00 54.28 75 VAL A C 1
ATOM 564 O O . VAL A 1 75 ? -11.506 27.622 -16.516 1.00 54.28 75 VAL A O 1
ATOM 567 N N . ILE A 1 76 ? -13.175 26.245 -17.103 1.00 68.56 76 ILE A N 1
ATOM 568 C CA . ILE A 1 76 ? -12.375 25.485 -18.081 1.00 68.56 76 ILE A CA 1
ATOM 569 C C . ILE A 1 76 ? -12.052 26.339 -19.306 1.00 68.56 76 ILE A C 1
ATOM 571 O O . ILE A 1 76 ? -10.912 26.344 -19.770 1.00 68.56 76 ILE A O 1
ATOM 575 N N . ILE A 1 77 ? -13.044 27.055 -19.839 1.00 66.81 77 ILE A N 1
ATOM 576 C CA . ILE A 1 77 ? -12.880 27.914 -21.018 1.00 66.81 77 ILE A CA 1
ATOM 577 C C . ILE A 1 77 ? -11.783 28.948 -20.775 1.00 66.81 77 ILE A C 1
ATOM 579 O O . ILE A 1 77 ? -10.876 29.085 -21.594 1.00 66.81 77 ILE A O 1
ATOM 583 N N . GLU A 1 78 ? -11.842 29.634 -19.637 1.00 54.12 78 GLU A N 1
ATOM 584 C CA . GLU A 1 78 ? -10.896 30.684 -19.280 1.00 54.12 78 GLU A CA 1
ATOM 585 C C . GLU A 1 78 ? -9.508 30.119 -18.961 1.00 54.12 78 GLU A C 1
ATOM 587 O O . GLU A 1 78 ? -8.513 30.621 -19.484 1.00 54.12 78 GLU A O 1
ATOM 592 N N . ALA A 1 79 ? -9.431 29.016 -18.205 1.00 59.34 79 ALA A N 1
ATOM 593 C CA . ALA A 1 79 ? -8.163 28.356 -17.887 1.00 59.34 79 ALA A CA 1
ATOM 594 C C . ALA A 1 79 ? -7.409 27.864 -19.132 1.00 59.34 79 ALA A C 1
ATOM 596 O O . ALA A 1 79 ? -6.184 27.787 -19.123 1.00 59.34 79 ALA A O 1
ATOM 597 N N . ASN A 1 80 ? -8.130 27.552 -20.211 1.00 70.44 80 ASN A N 1
ATOM 598 C CA . ASN A 1 80 ? -7.554 27.107 -21.480 1.00 70.44 80 ASN A CA 1
ATOM 599 C C . ASN A 1 80 ? -7.543 28.177 -22.569 1.00 70.44 80 ASN A C 1
ATOM 601 O O . ASN A 1 80 ? -7.145 27.877 -23.695 1.00 70.44 80 ASN A O 1
ATOM 605 N N . GLN A 1 81 ? -7.991 29.397 -22.257 1.00 73.75 81 GLN A N 1
ATOM 606 C CA . GLN A 1 81 ? -8.119 30.507 -23.205 1.00 73.75 81 GLN A CA 1
ATOM 607 C C . GLN A 1 81 ? -8.884 30.120 -24.487 1.00 73.75 81 GLN A C 1
ATOM 609 O O . GLN A 1 81 ? -8.543 30.550 -25.593 1.00 73.75 81 GLN A O 1
ATOM 614 N N . LEU A 1 82 ? -9.912 29.277 -24.359 1.00 80.19 82 LEU A N 1
ATOM 615 C CA . LEU A 1 82 ? -10.694 28.819 -25.505 1.00 80.19 82 LEU A CA 1
ATOM 616 C C . LEU A 1 82 ? -11.520 29.980 -26.061 1.00 80.19 82 LEU A C 1
ATOM 618 O O . LEU A 1 82 ? -12.142 30.734 -25.313 1.00 80.19 82 LEU A O 1
ATOM 622 N N . ARG A 1 83 ? -11.549 30.112 -27.387 1.00 75.12 83 ARG A N 1
ATOM 623 C CA . ARG A 1 83 ? -12.366 31.112 -28.089 1.00 75.12 83 ARG A CA 1
ATOM 624 C C . ARG A 1 83 ? -13.630 30.462 -28.645 1.00 75.12 83 ARG A C 1
ATOM 626 O O . ARG A 1 83 ? -13.561 29.281 -28.993 1.00 75.12 83 ARG A O 1
ATOM 633 N N . PRO A 1 84 ? -14.753 31.198 -28.770 1.00 69.56 84 PRO A N 1
ATOM 634 C CA . PRO A 1 84 ? -15.933 30.705 -29.476 1.00 69.56 84 PRO A CA 1
ATOM 635 C C . PRO A 1 84 ? -15.532 30.114 -30.838 1.00 69.56 84 PRO A C 1
ATOM 637 O O . PRO A 1 84 ? -14.754 30.757 -31.549 1.00 69.56 84 PRO A O 1
ATOM 640 N N . PRO A 1 85 ? -15.998 28.904 -31.200 1.00 82.31 85 PRO A N 1
ATOM 641 C CA . PRO A 1 85 ? -17.105 28.139 -30.604 1.00 82.31 85 PRO A CA 1
ATOM 642 C C . PRO A 1 85 ? -16.727 27.182 -29.447 1.00 82.31 85 PRO A C 1
ATOM 644 O O . PRO A 1 85 ? -17.492 26.279 -29.126 1.00 82.31 85 PRO A O 1
ATOM 647 N N . TYR A 1 86 ? -15.572 27.373 -28.801 1.00 82.62 86 TYR A N 1
ATOM 648 C CA . TYR A 1 86 ? -15.095 26.596 -27.645 1.00 82.62 86 TYR A CA 1
ATOM 649 C C . TYR A 1 86 ? -14.925 25.092 -27.926 1.00 82.62 86 TYR A C 1
ATOM 651 O O . TYR A 1 86 ? -15.135 24.247 -27.057 1.00 82.62 86 TYR A O 1
ATOM 659 N N . THR A 1 87 ? -14.538 24.751 -29.155 1.00 84.44 87 THR A N 1
ATOM 660 C CA . THR A 1 87 ? -14.285 23.369 -29.573 1.00 84.44 87 THR A CA 1
ATOM 661 C C . THR A 1 87 ? -13.063 22.793 -28.864 1.00 84.44 87 THR A C 1
ATOM 663 O O . THR A 1 87 ? -12.030 23.456 -28.744 1.00 84.44 87 THR A O 1
ATOM 666 N N . ILE A 1 88 ? -13.178 21.534 -28.447 1.00 87.88 88 ILE A N 1
ATOM 667 C CA . ILE A 1 88 ? -12.063 20.716 -27.974 1.00 87.88 88 ILE A CA 1
ATOM 668 C C . ILE A 1 88 ? -11.886 19.505 -28.892 1.00 87.88 88 ILE A C 1
ATOM 670 O O . ILE A 1 88 ? -12.858 19.024 -29.472 1.00 87.88 88 ILE A O 1
ATOM 674 N N . TYR A 1 89 ? -10.654 19.021 -29.031 1.00 86.50 89 TYR A N 1
ATOM 675 C CA . TYR A 1 89 ? -10.304 17.933 -29.947 1.00 86.50 89 TYR A CA 1
ATOM 676 C C . TYR A 1 89 ? -9.772 16.718 -29.195 1.00 86.50 89 TYR A C 1
ATOM 678 O O . TYR A 1 89 ? -9.059 16.862 -28.206 1.00 86.50 89 TYR A O 1
ATOM 686 N N . ALA A 1 90 ? -10.067 15.512 -29.683 1.00 77.00 90 ALA A N 1
ATOM 687 C CA . ALA A 1 90 ? -9.479 14.297 -29.127 1.00 77.00 90 ALA A CA 1
ATOM 688 C C . ALA A 1 90 ? -7.940 14.374 -29.163 1.00 77.00 90 ALA A C 1
ATOM 690 O O . ALA A 1 90 ? -7.348 14.788 -30.158 1.00 77.00 90 ALA A O 1
ATOM 691 N N . GLY A 1 91 ? -7.301 14.000 -28.058 1.00 64.19 91 GLY A N 1
ATOM 692 C CA . GLY A 1 91 ? -5.864 14.134 -27.834 1.00 64.19 91 GLY A CA 1
ATOM 693 C C . GLY A 1 91 ? -5.431 15.486 -27.254 1.00 64.19 91 GLY A C 1
ATOM 694 O O . GLY A 1 91 ? -4.312 15.575 -26.751 1.00 64.19 91 GLY A O 1
ATOM 695 N N . GLN A 1 92 ? -6.292 16.514 -27.256 1.00 81.44 92 GLN A N 1
ATOM 696 C CA . GLN A 1 92 ? -5.988 17.827 -26.677 1.00 81.44 92 GLN A CA 1
ATOM 697 C C . GLN A 1 92 ? -5.802 17.728 -25.161 1.00 81.44 92 GLN A C 1
ATOM 699 O O . GLN A 1 92 ? -6.615 17.129 -24.467 1.00 81.44 92 GLN A O 1
ATOM 704 N N . LEU A 1 93 ? -4.764 18.366 -24.620 1.00 65.44 93 LEU A N 1
ATOM 705 C CA . LEU A 1 93 ? -4.604 18.520 -23.174 1.00 65.44 93 LEU A CA 1
ATOM 706 C C . LEU A 1 93 ? -5.361 19.762 -22.694 1.00 65.44 93 LEU A C 1
ATOM 708 O O . LEU A 1 93 ? -5.121 20.868 -23.180 1.00 65.44 93 LEU A O 1
ATOM 712 N N . LEU A 1 94 ? -6.251 19.572 -21.726 1.00 75.88 94 LEU A N 1
ATOM 713 C CA . LEU A 1 94 ? -7.139 20.589 -21.182 1.00 75.88 94 LEU A CA 1
ATOM 714 C C . LEU A 1 94 ? -6.827 20.840 -19.702 1.00 75.88 94 LEU A C 1
ATOM 716 O O . LEU A 1 94 ? -6.819 19.916 -18.890 1.00 75.88 94 LEU A O 1
ATOM 720 N N . LEU A 1 95 ? -6.565 22.099 -19.356 1.00 64.81 95 LEU A N 1
ATOM 721 C CA . LEU A 1 95 ? -6.415 22.605 -17.995 1.00 64.81 95 LEU A CA 1
ATOM 722 C C . LEU A 1 95 ? -7.784 22.664 -17.314 1.00 64.81 95 LEU A C 1
ATOM 724 O O . LEU A 1 95 ? -8.694 23.370 -17.731 1.00 64.81 95 LEU A O 1
ATOM 728 N N . VAL A 1 96 ? -7.940 21.923 -16.241 1.00 67.88 96 VAL A N 1
ATOM 729 C CA . VAL A 1 96 ? -9.170 21.806 -15.474 1.00 67.88 96 VAL A CA 1
ATOM 730 C C . VAL A 1 96 ? -8.812 22.265 -14.065 1.00 67.88 96 VAL A C 1
ATOM 732 O O . VAL A 1 96 ? -8.209 21.501 -13.310 1.00 67.88 96 VAL A O 1
ATOM 735 N N . PRO A 1 97 ? -9.092 23.533 -13.705 1.00 58.97 97 PRO A N 1
ATOM 736 C CA . PRO A 1 97 ? -8.858 24.023 -12.352 1.00 58.97 97 PRO A CA 1
ATOM 737 C C . PRO A 1 97 ? -9.535 23.122 -11.312 1.00 58.97 97 PRO A C 1
ATOM 739 O O . PRO A 1 97 ? -10.523 22.458 -11.622 1.00 58.97 97 PRO A O 1
ATOM 742 N N . PRO A 1 98 ? -9.038 23.079 -10.072 1.00 51.84 98 PRO A N 1
ATOM 743 C CA . PRO A 1 98 ? -9.692 22.291 -9.046 1.00 51.84 98 PRO A CA 1
ATOM 744 C C . PRO A 1 98 ? -11.067 22.923 -8.776 1.00 51.84 98 PRO A C 1
ATOM 746 O O . PRO A 1 98 ? -11.178 24.147 -8.718 1.00 51.84 98 PRO A O 1
ATOM 749 N N . GLY A 1 99 ? -12.094 22.077 -8.644 1.00 47.88 99 GLY A N 1
ATOM 750 C CA . GLY A 1 99 ? -13.477 22.390 -8.245 1.00 47.88 99 GLY A CA 1
ATOM 751 C C . GLY A 1 99 ? -13.703 23.717 -7.511 1.00 47.88 99 GLY A C 1
ATOM 752 O O . GLY A 1 99 ? -12.965 24.054 -6.584 1.00 47.88 99 GLY A O 1
ATOM 753 N N . VAL A 1 100 ? -14.793 24.425 -7.835 1.00 45.34 100 VAL A N 1
ATOM 754 C CA . VAL A 1 100 ? -15.299 25.511 -6.974 1.00 45.34 100 VAL A CA 1
ATOM 755 C C . VAL A 1 100 ? -15.588 24.928 -5.585 1.00 45.34 100 VAL A C 1
ATOM 757 O O . VAL A 1 100 ? -16.216 23.880 -5.464 1.00 45.34 100 VAL A O 1
ATOM 760 N N . THR A 1 101 ? -15.126 25.605 -4.530 1.00 48.06 101 THR A N 1
ATOM 761 C CA . THR A 1 101 ? -15.138 25.127 -3.131 1.00 48.06 101 THR A CA 1
ATOM 762 C C . THR A 1 101 ? -16.526 24.967 -2.509 1.00 48.06 101 THR A C 1
ATOM 764 O O . THR A 1 101 ? -16.640 24.483 -1.385 1.00 48.06 101 THR A O 1
ATOM 767 N N . TYR A 1 102 ? -17.586 25.359 -3.209 1.00 53.44 102 TYR A N 1
ATOM 768 C CA . TYR A 1 102 ? -18.958 25.136 -2.785 1.00 53.44 102 TYR A CA 1
ATOM 769 C C . TYR A 1 102 ? -19.898 25.122 -3.994 1.00 53.44 102 TYR A C 1
ATOM 771 O O . TYR A 1 102 ? -19.727 25.857 -4.965 1.00 53.44 102 TYR A O 1
ATOM 779 N N . TYR A 1 103 ? -20.927 24.297 -3.898 1.00 64.69 103 TYR A N 1
ATOM 780 C CA . TYR A 1 103 ? -22.085 24.268 -4.762 1.00 64.69 103 TYR A CA 1
ATOM 781 C C . TYR A 1 103 ? -23.203 25.110 -4.145 1.00 64.69 103 TYR A C 1
ATOM 783 O O . TYR A 1 103 ? -23.491 24.983 -2.953 1.00 64.69 103 TYR A O 1
ATOM 791 N N . VAL A 1 104 ? -23.826 25.974 -4.947 1.00 73.62 104 VAL A N 1
ATOM 792 C CA . VAL A 1 104 ? -25.070 26.647 -4.557 1.00 73.62 104 VAL A CA 1
ATOM 793 C C . VAL A 1 104 ? -26.219 25.732 -4.947 1.00 73.62 104 VAL A C 1
ATOM 795 O O . VAL A 1 104 ? -26.475 25.534 -6.136 1.00 73.62 104 VAL A O 1
ATOM 798 N N . VAL A 1 105 ? -26.891 25.188 -3.940 1.00 79.00 105 VAL A N 1
ATOM 799 C CA . VAL A 1 105 ? -28.033 24.287 -4.079 1.00 79.00 105 VAL A CA 1
ATOM 800 C C . VAL A 1 105 ? -29.112 24.957 -4.925 1.00 79.00 105 VAL A C 1
ATOM 802 O O . VAL A 1 105 ? -29.468 26.114 -4.703 1.00 79.00 105 VAL A O 1
ATOM 805 N N . GLN A 1 106 ? -29.607 24.243 -5.923 1.00 84.50 106 GLN A N 1
ATOM 806 C CA . GLN A 1 106 ? -30.679 24.652 -6.818 1.00 84.50 106 GLN A CA 1
ATOM 807 C C . GLN A 1 106 ? -32.013 24.030 -6.372 1.00 84.50 106 GLN A C 1
ATOM 809 O O . GLN A 1 106 ? -32.033 23.038 -5.634 1.00 84.50 106 GLN A O 1
ATOM 814 N N . PRO A 1 107 ? -33.158 24.592 -6.801 1.00 89.81 107 PRO A N 1
ATOM 815 C CA . PRO A 1 107 ? -34.456 23.968 -6.565 1.00 89.81 107 PRO A CA 1
ATOM 816 C C . PRO A 1 107 ? -34.493 22.52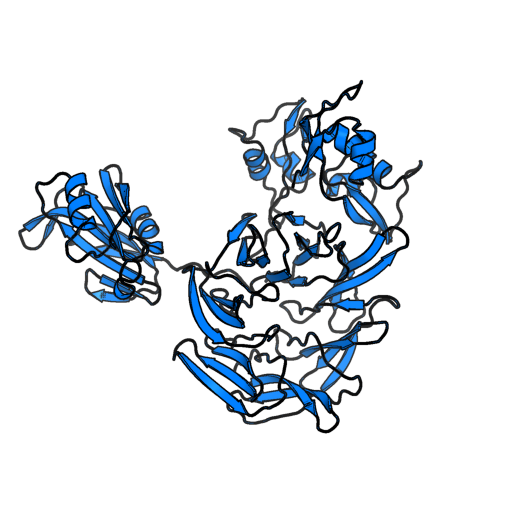4 -7.097 1.00 89.81 107 PRO A C 1
ATOM 818 O O . PRO A 1 107 ? -34.193 22.285 -8.265 1.00 89.81 107 PRO A O 1
ATOM 821 N N . GLY A 1 108 ? -34.874 21.569 -6.241 1.00 87.56 108 GLY A N 1
ATOM 822 C CA . GLY A 1 108 ? -34.985 20.144 -6.588 1.00 87.56 108 GLY A CA 1
ATOM 823 C C . GLY A 1 108 ? -33.739 19.293 -6.315 1.00 87.56 108 GLY A C 1
ATOM 824 O O . GLY A 1 108 ? -33.782 18.078 -6.507 1.00 87.56 108 GLY A O 1
ATOM 825 N N . ASP A 1 109 ? -32.644 19.887 -5.841 1.00 89.75 109 ASP A N 1
ATOM 826 C CA . ASP A 1 109 ? -31.462 19.117 -5.462 1.00 89.75 109 ASP A CA 1
ATOM 827 C C . ASP A 1 109 ? -31.668 18.285 -4.194 1.00 89.75 109 ASP A C 1
ATOM 829 O O . ASP A 1 109 ? -32.357 18.670 -3.251 1.00 89.75 109 ASP A O 1
ATOM 833 N N . THR A 1 110 ? -30.972 17.151 -4.150 1.00 95.06 110 THR A N 1
ATOM 834 C CA . THR A 1 110 ? -30.835 16.298 -2.967 1.00 95.06 110 THR A CA 1
ATOM 835 C C . THR A 1 110 ? -29.363 15.939 -2.794 1.00 95.06 110 THR A C 1
ATOM 837 O O . THR A 1 110 ? -28.624 15.879 -3.778 1.00 95.06 110 THR A O 1
ATOM 840 N N . LEU A 1 111 ? -28.909 15.618 -1.578 1.00 89.50 111 LEU A N 1
ATOM 841 C CA . LEU A 1 111 ? -27.529 15.143 -1.404 1.00 89.50 111 LEU A CA 1
ATOM 842 C C . LEU A 1 111 ? -27.227 13.909 -2.271 1.00 89.50 111 LEU A C 1
ATOM 844 O O . LEU A 1 111 ? -26.118 13.779 -2.782 1.00 89.50 111 LEU A O 1
ATOM 848 N N . TYR A 1 112 ? -28.212 13.032 -2.496 1.00 89.38 112 TYR A N 1
ATOM 849 C CA . TYR A 1 112 ? -28.062 11.853 -3.353 1.00 89.38 112 TYR A CA 1
ATOM 850 C C . TYR A 1 112 ? -27.874 12.211 -4.835 1.00 89.38 112 TYR A C 1
ATOM 852 O O . TYR A 1 112 ? -26.997 11.649 -5.502 1.00 89.38 112 TYR A O 1
ATOM 860 N N . SER A 1 113 ? -28.669 13.152 -5.364 1.00 82.56 113 SER A N 1
ATOM 861 C CA . SER A 1 113 ? -28.521 13.618 -6.749 1.00 82.56 113 SER A CA 1
ATOM 862 C C . SER A 1 113 ? -27.206 14.372 -6.942 1.00 82.56 113 SER A C 1
ATOM 864 O O . SER A 1 113 ? -26.533 14.160 -7.950 1.00 82.56 113 SER A O 1
ATOM 866 N N . LEU A 1 114 ? -26.780 15.159 -5.951 1.00 71.19 114 LEU A N 1
ATOM 867 C CA . LEU A 1 114 ? -25.498 15.862 -5.971 1.00 71.19 114 LEU A CA 1
ATOM 868 C C . LEU A 1 114 ? -24.307 14.904 -5.873 1.00 71.19 114 LEU A C 1
ATOM 870 O O . LEU A 1 114 ? -23.359 15.045 -6.640 1.00 71.19 114 LEU A O 1
ATOM 874 N N . ALA A 1 115 ? -24.374 13.876 -5.026 1.00 67.06 115 ALA A N 1
ATOM 875 C CA . ALA A 1 115 ? -23.340 12.845 -4.962 1.00 67.06 115 ALA A CA 1
ATOM 876 C C . ALA A 1 115 ? -23.174 12.112 -6.298 1.00 67.06 115 ALA A C 1
ATOM 878 O O . ALA A 1 115 ? -22.053 11.864 -6.733 1.00 67.06 115 ALA A O 1
ATOM 879 N N . GLY A 1 116 ? -24.281 11.819 -6.986 1.00 63.66 116 GLY A N 1
ATOM 880 C CA . GLY A 1 116 ? -24.240 11.270 -8.340 1.00 63.66 116 GLY A CA 1
ATOM 881 C C . GLY A 1 116 ? -23.660 12.243 -9.365 1.00 63.66 116 GLY A C 1
ATOM 882 O O . GLY A 1 116 ? -22.817 11.855 -10.166 1.00 63.66 116 GLY A O 1
ATOM 883 N N . ARG A 1 117 ? -24.094 13.507 -9.327 1.00 63.03 117 ARG A N 1
ATOM 884 C CA . ARG A 1 117 ? -23.678 14.551 -10.274 1.00 63.03 117 ARG A CA 1
ATOM 885 C C . ARG A 1 117 ? -22.186 14.866 -10.193 1.00 63.03 117 ARG A C 1
ATOM 887 O O . ARG A 1 117 ? -21.577 15.103 -11.229 1.00 63.03 117 ARG A O 1
ATOM 894 N N . TYR A 1 118 ? -21.634 14.882 -8.984 1.00 58.75 118 TYR A N 1
ATOM 895 C CA . TYR A 1 118 ? -20.253 15.275 -8.706 1.00 58.75 118 TYR A CA 1
ATOM 896 C C . TYR A 1 118 ? -19.326 14.092 -8.404 1.00 58.75 118 TYR A C 1
ATOM 898 O O . TYR A 1 118 ? -18.225 14.288 -7.899 1.00 58.75 118 TYR A O 1
ATOM 906 N N . ASN A 1 119 ? -19.774 12.865 -8.687 1.00 56.72 119 ASN A N 1
ATOM 907 C CA . ASN A 1 119 ? -19.016 11.639 -8.445 1.00 56.72 119 ASN A CA 1
ATOM 908 C C . ASN A 1 119 ? -18.481 11.520 -7.001 1.00 56.72 119 ASN A C 1
ATOM 910 O O . ASN A 1 119 ? -17.380 11.023 -6.759 1.00 56.72 119 ASN A O 1
ATOM 914 N N . VAL A 1 120 ? -19.273 11.970 -6.022 1.00 65.25 120 VAL A N 1
ATOM 915 C CA . VAL A 1 120 ? -18.986 11.743 -4.602 1.00 65.25 120 VAL A CA 1
ATOM 916 C C . VAL A 1 120 ? -19.408 10.316 -4.280 1.00 65.25 120 VAL A C 1
ATOM 918 O O . VAL A 1 120 ? -20.516 10.053 -3.806 1.00 65.25 120 VAL A O 1
ATOM 921 N N . GLY A 1 121 ? -18.538 9.373 -4.619 1.00 66.38 121 GLY A N 1
ATOM 922 C CA . GLY A 1 121 ? -18.772 7.955 -4.428 1.00 66.38 121 GLY A CA 1
ATOM 923 C C . GLY A 1 121 ? -17.491 7.164 -4.211 1.00 66.38 121 GLY A C 1
ATOM 924 O O . GLY A 1 121 ? -16.425 7.527 -4.693 1.00 66.38 121 GLY A O 1
ATOM 925 N N . THR A 1 122 ? -17.616 6.061 -3.485 1.00 70.50 122 THR A N 1
ATOM 926 C CA . THR A 1 122 ? -16.516 5.143 -3.180 1.00 70.50 122 THR A CA 1
ATOM 927 C C . THR A 1 122 ? -16.796 3.829 -3.890 1.00 70.50 122 THR A C 1
ATOM 929 O O . THR A 1 122 ? -17.887 3.278 -3.735 1.00 70.50 122 THR A O 1
ATOM 932 N N . ALA A 1 123 ? -15.839 3.340 -4.688 1.00 67.25 123 ALA A N 1
ATOM 933 C CA . ALA A 1 123 ? -15.995 2.122 -5.493 1.00 67.25 123 ALA A CA 1
ATOM 934 C C . ALA A 1 123 ? -17.275 2.122 -6.365 1.00 67.25 123 ALA A C 1
ATOM 936 O O . ALA A 1 123 ? -18.006 1.137 -6.434 1.00 67.25 123 ALA A O 1
ATOM 937 N N . GLY A 1 124 ? -17.590 3.265 -6.988 1.00 65.19 124 GLY A N 1
ATOM 938 C CA . GLY A 1 124 ? -18.766 3.428 -7.855 1.00 65.19 124 GLY A CA 1
ATOM 939 C C . GLY A 1 124 ? -20.110 3.569 -7.127 1.00 65.19 124 GLY A C 1
ATOM 940 O O . GLY A 1 124 ? -21.131 3.810 -7.769 1.00 65.19 124 GLY A O 1
ATOM 941 N N . VAL A 1 125 ? -20.136 3.471 -5.795 1.00 74.50 125 VAL A N 1
ATOM 942 C CA . VAL A 1 125 ? -21.346 3.669 -4.987 1.00 74.50 125 VAL A CA 1
ATOM 943 C C . VAL A 1 125 ? -21.436 5.128 -4.558 1.00 74.50 125 VAL A C 1
ATOM 945 O O . VAL A 1 125 ? -20.489 5.648 -3.977 1.00 74.50 125 VAL A O 1
ATOM 948 N N . ARG A 1 126 ? -22.577 5.786 -4.802 1.00 78.62 126 ARG A N 1
ATOM 949 C CA . ARG A 1 126 ? -22.825 7.171 -4.360 1.00 78.62 126 ARG A CA 1
ATOM 950 C C . ARG A 1 126 ? -22.815 7.260 -2.836 1.00 78.62 126 ARG A C 1
ATOM 952 O O . ARG A 1 126 ? -23.417 6.424 -2.165 1.00 78.62 126 ARG A O 1
ATOM 959 N N . LYS A 1 127 ? -22.162 8.296 -2.315 1.00 74.81 127 LYS A N 1
ATOM 960 C CA . LYS A 1 127 ? -21.948 8.524 -0.885 1.00 74.81 127 LYS A CA 1
ATOM 961 C C . LYS A 1 127 ? -22.431 9.922 -0.463 1.00 74.81 127 LYS A C 1
ATOM 963 O O . LYS A 1 127 ? -21.603 10.772 -0.124 1.00 74.81 127 LYS A O 1
ATOM 968 N N . PRO A 1 128 ? -23.752 10.206 -0.504 1.00 85.44 128 PRO A N 1
ATOM 969 C CA . PRO A 1 128 ? -24.303 11.498 -0.068 1.00 85.44 128 PRO A CA 1
ATOM 970 C C . PRO A 1 128 ? -23.917 11.867 1.368 1.00 85.44 128 PRO A C 1
ATOM 972 O O . PRO A 1 128 ? -23.744 13.046 1.681 1.00 85.44 128 PRO A O 1
ATOM 975 N N . GLU A 1 129 ? -23.693 10.870 2.224 1.00 86.56 129 GLU A N 1
ATOM 976 C CA . GLU A 1 129 ? -23.229 11.055 3.590 1.00 86.56 129 GLU A CA 1
ATOM 977 C C . GLU A 1 129 ? -21.875 11.778 3.673 1.00 86.56 129 GLU A C 1
ATOM 979 O O . GLU A 1 129 ? -21.640 12.497 4.642 1.00 86.56 129 GLU A O 1
ATOM 984 N N . LEU A 1 130 ? -21.002 11.664 2.661 1.00 71.50 130 LEU A N 1
ATOM 985 C CA . LEU A 1 130 ? -19.732 12.398 2.625 1.00 71.50 130 LEU A CA 1
ATOM 986 C C . LEU A 1 130 ? -19.965 13.897 2.428 1.00 71.50 130 LEU A C 1
ATOM 988 O O . LEU A 1 130 ? -19.320 14.705 3.096 1.00 71.50 130 LEU A O 1
ATOM 992 N N . ILE A 1 131 ? -20.925 14.275 1.573 1.00 73.12 131 ILE A N 1
ATOM 993 C CA . ILE A 1 131 ? -21.342 15.675 1.407 1.00 73.12 131 ILE A CA 1
ATOM 994 C C . ILE A 1 131 ? -21.934 16.181 2.723 1.00 73.12 131 ILE A C 1
ATOM 996 O O . ILE A 1 131 ? -21.556 17.251 3.200 1.00 73.12 131 ILE A O 1
ATOM 1000 N N . ARG A 1 132 ? -22.810 15.390 3.357 1.00 89.38 132 ARG A N 1
ATOM 1001 C CA . ARG A 1 132 ? -23.412 15.739 4.650 1.00 89.38 132 ARG A CA 1
ATOM 1002 C C . ARG A 1 132 ? -22.348 16.021 5.717 1.00 89.38 132 ARG A C 1
ATOM 1004 O O . ARG A 1 132 ? -22.393 17.062 6.373 1.00 89.38 132 ARG A O 1
ATOM 1011 N N . LEU A 1 133 ? -21.379 15.114 5.870 1.00 74.31 133 LEU A N 1
ATOM 1012 C CA . LEU A 1 133 ? -20.308 15.204 6.867 1.00 74.31 133 LEU A CA 1
ATOM 1013 C C . LEU A 1 133 ? -19.353 16.372 6.596 1.00 74.31 133 LEU A C 1
ATOM 1015 O O . LEU A 1 133 ? -19.029 17.109 7.526 1.00 74.31 133 LEU A O 1
ATOM 1019 N N . ALA A 1 134 ? -18.959 16.593 5.337 1.00 65.44 134 ALA A N 1
ATOM 1020 C CA . ALA A 1 134 ? -18.098 17.715 4.952 1.00 65.44 134 ALA A CA 1
ATOM 1021 C C . ALA A 1 134 ? -18.718 19.082 5.290 1.00 65.44 134 ALA A C 1
ATOM 1023 O O . ALA A 1 134 ? -18.000 20.035 5.585 1.00 65.44 134 ALA A O 1
ATOM 1024 N N . ASN A 1 135 ? -20.051 19.157 5.296 1.00 77.31 135 ASN A N 1
ATOM 1025 C CA . ASN A 1 135 ? -20.819 20.365 5.593 1.00 77.31 135 ASN A CA 1
ATOM 1026 C C . ASN A 1 135 ? -21.366 20.429 7.021 1.00 77.31 135 ASN A C 1
ATOM 1028 O O . ASN A 1 135 ? -22.062 21.385 7.355 1.00 77.31 135 ASN A O 1
ATOM 1032 N N . ARG A 1 136 ? -21.072 19.428 7.864 1.00 85.94 136 ARG A N 1
ATOM 1033 C CA . ARG A 1 136 ? -21.590 19.316 9.240 1.00 85.94 136 ARG A CA 1
ATOM 1034 C C . ARG A 1 136 ? -23.121 19.430 9.317 1.00 85.94 136 ARG A C 1
ATOM 1036 O O . ARG A 1 136 ? -23.654 20.003 10.265 1.00 85.94 136 ARG A O 1
ATOM 1043 N N . LEU A 1 137 ? -23.831 18.896 8.322 1.00 85.81 137 LEU A N 1
ATOM 1044 C CA . LEU A 1 137 ? -25.291 18.967 8.293 1.00 85.81 137 LEU A CA 1
ATOM 1045 C C . LEU A 1 137 ? -25.900 17.962 9.287 1.00 85.81 137 LEU A C 1
ATOM 1047 O O . LEU A 1 137 ? -25.446 16.809 9.352 1.00 85.81 137 LEU A O 1
ATOM 1051 N N . PRO A 1 138 ? -26.945 18.361 10.036 1.00 88.69 138 PRO A N 1
ATOM 1052 C CA . PRO A 1 138 ? -27.593 17.488 11.013 1.00 88.69 138 PRO A CA 1
ATOM 1053 C C . PRO A 1 138 ? -28.352 16.328 10.350 1.00 88.69 138 PRO A C 1
ATOM 1055 O O . PRO A 1 138 ? -28.525 15.277 10.958 1.00 88.69 138 PRO A O 1
ATOM 1058 N N . ASN A 1 139 ? -28.788 16.507 9.102 1.00 92.31 139 ASN A N 1
ATOM 1059 C CA . ASN A 1 139 ? -29.491 15.525 8.280 1.00 92.31 139 ASN A CA 1
ATOM 1060 C C . ASN A 1 139 ? -29.225 15.811 6.786 1.00 92.31 139 ASN A C 1
ATOM 1062 O O . ASN A 1 139 ? -28.397 16.663 6.462 1.00 92.31 139 ASN A O 1
ATOM 1066 N N . ASP A 1 140 ? -29.899 15.091 5.885 1.00 93.38 140 ASP A N 1
ATOM 1067 C CA . ASP A 1 140 ? -29.701 15.218 4.434 1.00 93.38 140 ASP A CA 1
ATOM 1068 C C . ASP A 1 140 ? -30.446 16.408 3.787 1.00 93.38 140 ASP A C 1
ATOM 1070 O O . ASP A 1 140 ? -30.414 16.561 2.564 1.00 93.38 140 ASP A O 1
ATOM 1074 N N . ALA A 1 141 ? -31.133 17.252 4.570 1.00 93.81 141 ALA A N 1
ATOM 1075 C CA . ALA A 1 141 ? -31.889 18.381 4.036 1.00 93.81 141 ALA A CA 1
ATOM 1076 C C . ALA A 1 141 ? -30.962 19.500 3.538 1.00 93.81 141 ALA A C 1
ATOM 1078 O O . ALA A 1 141 ? -30.068 19.964 4.249 1.00 93.81 141 ALA A O 1
ATOM 1079 N N . ILE A 1 142 ? -31.233 19.965 2.319 1.00 92.81 142 ILE A N 1
ATOM 1080 C CA . ILE A 1 142 ? -30.582 21.108 1.675 1.00 92.81 142 ILE A CA 1
ATOM 1081 C C . ILE A 1 142 ? -31.647 22.006 1.039 1.00 92.81 142 ILE A C 1
ATOM 1083 O O . ILE A 1 142 ? -32.705 21.525 0.636 1.00 92.81 142 ILE A O 1
ATOM 1087 N N . TYR A 1 143 ? -31.375 23.308 0.944 1.00 92.56 143 TYR A N 1
ATOM 1088 C CA . TYR A 1 143 ? -32.337 24.300 0.452 1.00 92.56 143 TYR A CA 1
ATOM 1089 C C . TYR A 1 143 ? -31.755 25.102 -0.702 1.00 92.56 143 TYR A C 1
ATOM 1091 O O . TYR A 1 143 ? -30.565 25.401 -0.697 1.00 92.56 143 TYR A O 1
ATOM 1099 N N . ALA A 1 144 ? -32.584 25.496 -1.668 1.00 86.00 144 ALA A N 1
ATOM 1100 C CA . ALA A 1 144 ? -32.134 26.341 -2.768 1.00 86.00 144 ALA A CA 1
ATOM 1101 C C . ALA A 1 144 ? -31.449 27.623 -2.247 1.00 86.00 144 ALA A C 1
ATOM 1103 O O . ALA A 1 144 ? -31.918 28.251 -1.300 1.00 86.00 144 ALA A O 1
ATOM 1104 N N . GLY A 1 145 ? -30.314 27.988 -2.842 1.00 71.56 145 GLY A N 1
ATOM 1105 C CA . GLY A 1 145 ? -29.449 29.081 -2.395 1.00 71.56 145 GLY A CA 1
ATOM 1106 C C . GLY A 1 145 ? -28.438 28.694 -1.307 1.00 71.56 145 GLY A C 1
ATOM 1107 O O . GLY A 1 145 ? -27.487 29.441 -1.071 1.00 71.56 145 GLY A O 1
ATOM 1108 N N . MET A 1 146 ? -28.580 27.525 -0.672 1.00 83.19 146 MET A N 1
ATOM 1109 C CA . MET A 1 146 ? -27.625 27.032 0.321 1.00 83.19 146 MET A CA 1
ATOM 1110 C C . MET A 1 146 ? -26.273 26.736 -0.327 1.00 83.19 146 MET A C 1
ATOM 1112 O O . MET A 1 146 ? -26.198 26.114 -1.382 1.00 83.19 146 MET A O 1
ATOM 1116 N N . ARG A 1 147 ? -25.186 27.156 0.320 1.00 76.38 147 ARG A N 1
ATOM 1117 C CA . ARG A 1 147 ? -23.820 26.869 -0.130 1.00 76.38 147 ARG A CA 1
ATOM 1118 C C . ARG A 1 147 ? -23.312 25.629 0.592 1.00 76.38 147 ARG A C 1
ATOM 1120 O O . ARG A 1 147 ? -23.207 25.652 1.814 1.00 76.38 147 ARG A O 1
ATOM 1127 N N . ILE A 1 148 ? -22.995 24.575 -0.157 1.00 67.88 148 ILE A N 1
ATOM 1128 C CA . ILE A 1 148 ? -22.470 23.319 0.389 1.00 67.88 148 ILE A CA 1
ATOM 1129 C C . ILE A 1 148 ? -21.154 22.927 -0.284 1.00 67.88 148 ILE A C 1
ATOM 1131 O O . ILE A 1 148 ? -21.001 23.032 -1.493 1.00 67.88 148 ILE A O 1
ATOM 1135 N N . ILE A 1 149 ? -20.190 22.448 0.485 1.00 66.44 149 ILE A N 1
ATOM 1136 C CA . ILE A 1 149 ? -18.940 21.852 0.021 1.00 66.44 149 ILE A CA 1
ATOM 1137 C C . ILE A 1 149 ? -19.247 20.500 -0.625 1.00 66.44 149 ILE A C 1
ATOM 1139 O O . ILE A 1 149 ? -19.903 19.655 -0.022 1.00 66.44 149 ILE A O 1
ATOM 1143 N N . ILE A 1 150 ? -18.731 20.260 -1.825 1.00 64.06 150 ILE A N 1
ATOM 1144 C CA . ILE A 1 150 ? -18.768 18.940 -2.453 1.00 64.06 150 ILE A CA 1
ATOM 1145 C C . ILE A 1 150 ? -17.366 18.326 -2.306 1.00 64.06 150 ILE A C 1
ATOM 1147 O O . ILE A 1 150 ? -16.434 18.805 -2.953 1.00 64.06 150 ILE A O 1
ATOM 1151 N N . PRO A 1 151 ? -17.160 17.342 -1.409 1.00 61.09 151 PRO A N 1
ATOM 1152 C CA . PRO A 1 151 ? -15.840 16.771 -1.167 1.00 61.09 151 PRO A CA 1
ATOM 1153 C C . PRO A 1 151 ? -15.437 15.790 -2.273 1.00 61.09 151 PRO A C 1
ATOM 1155 O O . PRO A 1 151 ? -16.287 15.181 -2.920 1.00 61.09 151 PRO A O 1
ATOM 1158 N N . TYR A 1 152 ? -14.130 15.557 -2.417 1.00 59.78 152 TYR A N 1
ATOM 1159 C CA . TYR A 1 152 ? -13.640 14.368 -3.115 1.00 59.78 152 TYR A CA 1
ATOM 1160 C C . TYR A 1 152 ? -13.983 13.129 -2.288 1.00 59.78 152 TYR A C 1
ATOM 1162 O O . TYR A 1 152 ? -13.764 13.109 -1.074 1.00 59.78 152 TYR A O 1
ATOM 1170 N N . ALA A 1 153 ? -14.514 12.097 -2.936 1.00 64.81 153 ALA A N 1
ATOM 1171 C CA . ALA A 1 153 ? -14.734 10.823 -2.274 1.00 64.81 153 ALA A CA 1
ATOM 1172 C C . ALA A 1 153 ? -13.435 10.004 -2.227 1.00 64.81 153 ALA A C 1
ATOM 1174 O O . ALA A 1 153 ? -12.623 10.096 -3.153 1.00 64.81 153 ALA A O 1
ATOM 1175 N N . PRO A 1 154 ? -13.235 9.180 -1.182 1.00 71.06 154 PRO A N 1
ATOM 1176 C CA . PRO A 1 154 ? -12.203 8.157 -1.200 1.00 71.06 154 PRO A CA 1
ATOM 1177 C C . PRO A 1 154 ? -12.341 7.303 -2.466 1.00 71.06 154 PRO A C 1
ATOM 1179 O O . PRO A 1 154 ? -13.470 6.948 -2.829 1.00 71.06 154 PRO A O 1
ATOM 1182 N N . PRO A 1 155 ? -11.225 6.951 -3.128 1.00 70.00 155 PRO A N 1
ATOM 1183 C CA . PRO A 1 155 ? -11.254 6.270 -4.420 1.00 70.00 155 PRO A CA 1
ATOM 1184 C C . PRO A 1 155 ? -11.915 4.883 -4.353 1.00 70.00 155 PRO A C 1
ATOM 1186 O O . PRO A 1 155 ? -12.371 4.358 -5.366 1.00 70.00 155 PRO A O 1
ATOM 1189 N N . GLY A 1 156 ? -12.026 4.301 -3.159 1.00 76.31 156 GLY A N 1
ATOM 1190 C CA . GLY A 1 156 ? -12.485 2.940 -2.945 1.00 76.31 156 GLY A CA 1
ATOM 1191 C C . GLY A 1 156 ? -11.410 1.912 -3.264 1.00 76.31 156 GLY A C 1
ATOM 1192 O O . GLY A 1 156 ? -10.312 2.230 -3.718 1.00 76.31 156 GLY A O 1
ATOM 1193 N N . GLY A 1 157 ? -11.743 0.654 -3.007 1.00 82.00 157 GLY A N 1
ATOM 1194 C CA . GLY A 1 157 ? -10.850 -0.473 -3.232 1.00 82.00 157 GLY A CA 1
ATOM 1195 C C . GLY A 1 157 ? -10.452 -1.165 -1.936 1.00 82.00 157 GLY A C 1
ATOM 1196 O O . GLY A 1 157 ? -10.608 -0.646 -0.830 1.00 82.00 157 GLY A O 1
ATOM 1197 N N . VAL A 1 158 ? -9.964 -2.387 -2.093 1.00 88.75 158 VAL A N 1
ATOM 1198 C CA . VAL A 1 158 ? -9.569 -3.254 -0.985 1.00 88.75 158 VAL A CA 1
ATOM 1199 C C . VAL A 1 158 ? -8.150 -2.908 -0.524 1.00 88.75 158 VAL A C 1
ATOM 1201 O O . VAL A 1 158 ? -7.316 -2.457 -1.312 1.00 88.75 158 VAL A O 1
ATOM 1204 N N . GLY A 1 159 ? -7.863 -3.164 0.753 1.00 91.69 159 GLY A N 1
ATOM 1205 C CA . GLY A 1 159 ? -6.512 -3.057 1.292 1.00 91.69 159 GLY A CA 1
ATOM 1206 C C . GLY A 1 159 ? -6.165 -1.659 1.788 1.00 91.69 159 GLY A C 1
ATOM 1207 O O . GLY A 1 159 ? -7.035 -0.934 2.259 1.00 91.69 159 GLY A O 1
ATOM 1208 N N . ALA A 1 160 ? -4.888 -1.300 1.714 1.00 95.31 160 ALA A N 1
ATOM 1209 C CA . ALA A 1 160 ? -4.388 0.017 2.093 1.00 95.31 160 ALA A CA 1
ATOM 1210 C C . ALA A 1 160 ? -3.228 0.436 1.186 1.00 95.31 160 ALA A C 1
ATOM 1212 O O . ALA A 1 160 ? -2.494 -0.408 0.671 1.00 95.31 160 ALA A O 1
ATOM 1213 N N . ILE A 1 161 ? -3.034 1.742 1.028 1.00 97.12 161 ILE A N 1
ATOM 1214 C CA . ILE A 1 161 ? -1.863 2.305 0.357 1.00 97.12 161 ILE A CA 1
ATOM 1215 C C . ILE A 1 161 ? -0.870 2.729 1.432 1.00 97.12 161 ILE A C 1
ATOM 1217 O O . ILE A 1 161 ? -1.129 3.664 2.190 1.00 97.12 161 ILE A O 1
ATOM 1221 N N . ALA A 1 162 ? 0.257 2.025 1.506 1.00 96.94 162 ALA A N 1
ATOM 1222 C CA . ALA A 1 162 ? 1.383 2.430 2.331 1.00 96.94 162 ALA A CA 1
ATOM 1223 C C . ALA A 1 162 ? 2.245 3.422 1.561 1.00 96.94 162 ALA A C 1
ATOM 1225 O O . ALA A 1 162 ? 2.508 3.215 0.377 1.00 96.94 162 ALA A O 1
ATOM 1226 N N . TYR A 1 163 ? 2.703 4.483 2.214 1.00 96.31 163 TYR A N 1
ATOM 1227 C CA . TYR A 1 163 ? 3.577 5.462 1.579 1.00 96.31 163 TYR A CA 1
ATOM 1228 C C . TYR A 1 163 ? 4.554 6.084 2.578 1.00 96.31 163 TYR A C 1
ATOM 1230 O O . TYR A 1 163 ? 4.289 6.131 3.780 1.00 96.31 163 TYR A O 1
ATOM 1238 N N . THR A 1 164 ? 5.697 6.544 2.076 1.00 95.44 164 THR A N 1
ATOM 1239 C CA . THR A 1 164 ? 6.729 7.222 2.872 1.00 95.44 164 THR A CA 1
ATOM 1240 C C . THR A 1 164 ? 6.589 8.720 2.670 1.00 95.44 164 THR A C 1
ATOM 1242 O O . THR A 1 164 ? 6.618 9.179 1.527 1.00 95.44 164 THR A O 1
ATOM 1245 N N . ALA A 1 165 ? 6.424 9.484 3.753 1.00 93.31 165 ALA A N 1
ATOM 1246 C CA . ALA A 1 165 ? 6.260 10.932 3.654 1.00 93.31 165 ALA A CA 1
ATOM 1247 C C . ALA A 1 165 ? 6.821 11.717 4.841 1.00 93.31 165 ALA A C 1
ATOM 1249 O O . ALA A 1 165 ? 6.777 11.248 5.979 1.00 93.31 165 ALA A O 1
ATOM 1250 N N . SER A 1 166 ? 7.279 12.945 4.576 1.00 90.88 166 SER A N 1
ATOM 1251 C CA . SER A 1 166 ? 7.805 13.900 5.565 1.00 90.88 166 SER A CA 1
ATOM 1252 C C . SER A 1 166 ? 6.728 14.751 6.245 1.00 90.88 166 SER A C 1
ATOM 1254 O O . SER A 1 166 ? 6.978 15.875 6.688 1.00 90.88 166 SER A O 1
ATOM 1256 N N . CYS A 1 167 ? 5.503 14.232 6.338 1.00 77.25 167 CYS A N 1
ATOM 1257 C CA . CYS A 1 167 ? 4.404 14.950 6.964 1.00 77.25 167 CYS A CA 1
ATOM 1258 C C . CYS A 1 167 ? 4.708 15.262 8.434 1.00 77.25 167 CYS A C 1
ATOM 1260 O O . CYS A 1 167 ? 4.787 14.355 9.260 1.00 77.25 167 CYS A O 1
ATOM 1262 N N . GLY A 1 168 ? 4.880 16.550 8.754 1.00 67.12 168 GLY A N 1
ATOM 1263 C CA . GLY A 1 168 ? 5.280 17.007 10.091 1.00 67.12 168 GLY A CA 1
ATOM 1264 C C . GLY A 1 168 ? 6.796 17.052 10.342 1.00 67.12 168 GLY A C 1
ATOM 1265 O O . GLY A 1 168 ? 7.204 17.149 11.495 1.00 67.12 168 GLY A O 1
ATOM 1266 N N . GLY A 1 169 ? 7.630 16.993 9.296 1.00 80.12 169 GLY A N 1
ATOM 1267 C CA . GLY A 1 169 ? 9.078 17.232 9.358 1.00 80.12 169 GLY A CA 1
ATOM 1268 C C . GLY A 1 169 ? 9.916 16.013 8.971 1.00 80.12 169 GLY A C 1
ATOM 1269 O O . GLY A 1 169 ? 10.580 16.026 7.940 1.00 80.12 169 GLY A O 1
ATOM 1270 N N . ALA A 1 170 ? 9.891 14.954 9.784 1.00 87.38 170 ALA A N 1
ATOM 1271 C CA . ALA A 1 170 ? 10.648 13.727 9.514 1.00 87.38 170 ALA A CA 1
ATOM 1272 C C . ALA A 1 170 ? 9.882 12.763 8.595 1.00 87.38 170 ALA A C 1
ATOM 1274 O O . ALA A 1 170 ? 8.653 12.679 8.661 1.00 87.38 170 ALA A O 1
ATOM 1275 N N . PHE A 1 171 ? 10.609 11.994 7.778 1.00 92.38 171 PHE A N 1
ATOM 1276 C CA . PHE A 1 171 ? 10.018 10.920 6.981 1.00 92.38 171 PHE A CA 1
ATOM 1277 C C . PHE A 1 171 ? 9.507 9.795 7.883 1.00 92.38 171 PHE A C 1
ATOM 1279 O O . PHE A 1 171 ? 10.230 9.271 8.727 1.00 92.38 171 PHE A O 1
ATOM 1286 N N . ASN A 1 172 ? 8.248 9.418 7.690 1.00 92.56 172 ASN A N 1
ATOM 1287 C CA . ASN A 1 172 ? 7.577 8.331 8.392 1.00 92.56 172 ASN A CA 1
ATOM 1288 C C . ASN A 1 172 ? 6.787 7.481 7.394 1.00 92.56 172 ASN A C 1
ATOM 1290 O O . ASN A 1 172 ? 6.500 7.923 6.277 1.00 92.56 172 ASN A O 1
ATOM 1294 N N . LEU A 1 173 ? 6.406 6.275 7.813 1.00 93.44 173 LEU A N 1
ATOM 1295 C CA . LEU A 1 173 ? 5.430 5.478 7.081 1.00 93.44 173 LEU A CA 1
ATOM 1296 C C . LEU A 1 173 ? 4.008 5.942 7.396 1.00 93.44 173 LEU A C 1
ATOM 1298 O O . LEU A 1 173 ? 3.664 6.224 8.544 1.00 93.44 173 LEU A O 1
ATOM 1302 N N . TRP A 1 174 ? 3.169 5.957 6.370 1.00 93.69 174 TRP A N 1
ATOM 1303 C CA . TRP A 1 174 ? 1.756 6.298 6.441 1.00 93.69 174 TRP A CA 1
ATOM 1304 C C . TRP A 1 174 ? 0.911 5.206 5.791 1.00 93.69 174 TRP A C 1
ATOM 1306 O O . TRP A 1 174 ? 1.358 4.541 4.857 1.00 93.69 174 TRP A O 1
ATOM 1316 N N . LEU A 1 175 ? -0.316 5.034 6.283 1.00 94.00 175 LEU A N 1
ATOM 1317 C CA . LEU A 1 175 ? -1.350 4.207 5.667 1.00 94.00 175 LEU A CA 1
ATOM 1318 C C . LEU A 1 175 ? -2.551 5.063 5.303 1.00 94.00 175 LEU A C 1
ATOM 1320 O O . LEU A 1 175 ? -3.179 5.657 6.183 1.00 94.00 175 LEU A O 1
ATOM 1324 N N . TYR A 1 176 ? -2.900 5.025 4.023 1.00 93.19 176 TYR A N 1
ATOM 1325 C CA . TYR A 1 176 ? -4.162 5.515 3.502 1.00 93.19 176 TYR A CA 1
ATOM 1326 C C . TYR A 1 176 ? -5.118 4.344 3.254 1.00 93.19 176 TYR A C 1
ATOM 1328 O O . TYR A 1 176 ? -4.790 3.411 2.519 1.00 93.19 176 TYR A O 1
ATOM 1336 N N . ASP A 1 177 ? -6.299 4.393 3.861 1.00 91.12 177 ASP A N 1
ATOM 1337 C CA . ASP A 1 177 ? -7.402 3.477 3.587 1.00 91.12 177 ASP A CA 1
ATOM 1338 C C . ASP A 1 177 ? -8.230 4.032 2.416 1.00 91.12 177 ASP A C 1
ATOM 1340 O O . ASP A 1 177 ? -8.929 5.038 2.576 1.00 91.12 177 ASP A O 1
ATOM 1344 N N . PRO A 1 178 ? -8.194 3.390 1.238 1.00 88.06 178 PRO A N 1
ATOM 1345 C CA . PRO A 1 178 ? -8.896 3.881 0.065 1.00 88.06 178 PRO A CA 1
ATOM 1346 C C . PRO A 1 178 ? -10.423 3.758 0.172 1.00 88.06 178 PRO A C 1
ATOM 1348 O O . PRO A 1 178 ? -11.126 4.465 -0.545 1.00 88.06 178 PRO A O 1
ATOM 1351 N N . THR A 1 179 ? -10.959 2.920 1.066 1.00 84.19 179 THR A N 1
ATOM 1352 C CA . THR A 1 179 ? -12.406 2.799 1.301 1.00 84.19 179 THR A CA 1
ATOM 1353 C C . THR A 1 179 ? -12.927 3.912 2.203 1.00 84.19 179 THR A C 1
ATOM 1355 O O . THR A 1 179 ? -13.960 4.509 1.908 1.00 84.19 179 THR A O 1
ATOM 1358 N N . SER A 1 180 ? -12.244 4.195 3.313 1.00 78.38 180 SER A N 1
ATOM 1359 C CA . SER A 1 180 ? -12.722 5.179 4.296 1.00 78.38 180 SER A CA 1
ATOM 1360 C C . SER A 1 180 ? -12.134 6.580 4.113 1.00 78.38 180 SER A C 1
ATOM 1362 O O . SER A 1 180 ? -12.668 7.545 4.657 1.00 78.38 180 SER A O 1
ATOM 1364 N N . GLY A 1 181 ? -11.035 6.707 3.368 1.00 77.62 181 GLY A N 1
ATOM 1365 C CA . GLY A 1 181 ? -10.241 7.930 3.277 1.00 77.62 181 GLY A CA 1
ATOM 1366 C C . GLY A 1 181 ? -9.410 8.215 4.529 1.00 77.62 181 GLY A C 1
ATOM 1367 O O . GLY A 1 181 ? -8.788 9.275 4.608 1.00 77.62 181 GLY A O 1
ATOM 1368 N N . GLN A 1 182 ? -9.396 7.309 5.516 1.00 84.38 182 GLN A N 1
ATOM 1369 C CA . GLN A 1 182 ? -8.569 7.479 6.706 1.00 84.38 182 GLN A CA 1
ATOM 1370 C C . GLN A 1 182 ? -7.093 7.472 6.327 1.00 84.38 182 GLN A C 1
ATOM 1372 O O . GLN A 1 182 ? -6.627 6.603 5.595 1.00 84.38 182 GLN A O 1
ATOM 1377 N N . ASN A 1 183 ? -6.355 8.429 6.878 1.00 87.88 183 ASN A N 1
ATOM 1378 C CA . ASN A 1 183 ? -4.924 8.548 6.685 1.00 87.88 183 ASN A CA 1
ATOM 1379 C C . ASN A 1 183 ? -4.226 8.656 8.037 1.00 87.88 183 ASN A C 1
ATOM 1381 O O . ASN A 1 183 ? -4.590 9.511 8.848 1.00 87.88 183 ASN A O 1
ATOM 1385 N N . ARG A 1 184 ? -3.232 7.805 8.291 1.00 88.38 184 ARG A N 1
ATOM 1386 C CA . ARG A 1 184 ? -2.526 7.782 9.579 1.00 88.38 184 ARG A CA 1
ATOM 1387 C C . ARG A 1 184 ? -1.055 7.428 9.429 1.00 88.38 184 ARG A C 1
ATOM 1389 O O . ARG A 1 184 ? -0.711 6.536 8.656 1.00 88.38 184 ARG A O 1
ATOM 1396 N N . ALA A 1 185 ? -0.210 8.074 10.227 1.00 88.25 185 ALA A N 1
ATOM 1397 C CA . ALA A 1 185 ? 1.165 7.636 10.421 1.00 88.25 185 ALA A CA 1
ATOM 1398 C C . ALA A 1 185 ? 1.178 6.281 11.142 1.00 88.25 185 ALA A C 1
ATOM 1400 O O . ALA A 1 185 ? 0.345 6.017 12.014 1.00 88.25 185 ALA A O 1
ATOM 1401 N N . ILE A 1 186 ? 2.126 5.424 10.780 1.00 85.38 186 ILE A N 1
ATOM 1402 C CA . ILE A 1 186 ? 2.286 4.082 11.334 1.00 85.38 186 ILE A CA 1
ATOM 1403 C C . ILE A 1 186 ? 3.742 3.809 11.694 1.00 85.38 186 ILE A C 1
ATOM 1405 O O . ILE A 1 186 ? 4.673 4.358 11.112 1.00 85.38 186 ILE A O 1
ATOM 1409 N N . GLY A 1 187 ? 3.938 2.929 12.670 1.00 69.81 187 GLY A N 1
ATOM 1410 C CA . GLY A 1 187 ? 5.249 2.383 12.987 1.00 69.81 187 GLY A CA 1
ATOM 1411 C C . GLY A 1 187 ? 6.159 3.261 13.836 1.00 69.81 187 GLY A C 1
ATOM 1412 O O . GLY A 1 187 ? 7.185 2.746 14.231 1.00 69.81 187 GLY A O 1
ATOM 1413 N N . GLY A 1 188 ? 5.838 4.511 14.183 1.00 75.25 188 GLY A N 1
ATOM 1414 C CA . GLY A 1 188 ? 6.550 5.313 15.208 1.00 75.25 188 GLY A CA 1
ATOM 1415 C C . GLY A 1 188 ? 8.069 5.534 15.030 1.00 75.25 188 GLY A C 1
ATOM 1416 O O . GLY A 1 188 ? 8.667 6.288 15.789 1.00 75.25 188 GLY A O 1
ATOM 1417 N N . GLN A 1 189 ? 8.694 4.887 14.047 1.00 81.00 189 GLN A N 1
ATOM 1418 C CA . GLN A 1 189 ? 10.099 4.943 13.686 1.00 81.00 189 GLN A CA 1
ATOM 1419 C C . GLN A 1 189 ? 10.231 5.818 12.449 1.00 81.00 189 GLN A C 1
ATOM 1421 O O . GLN A 1 189 ? 9.448 5.698 11.504 1.00 81.00 189 GLN A O 1
ATOM 1426 N N . GLN A 1 190 ? 11.265 6.651 12.436 1.00 89.31 190 GLN A N 1
ATOM 1427 C CA . GLN A 1 190 ? 11.558 7.483 11.281 1.00 89.31 190 GLN A CA 1
ATOM 1428 C C . GLN A 1 190 ? 12.037 6.611 10.118 1.00 89.31 190 GLN A C 1
ATOM 1430 O O . GLN A 1 190 ? 13.042 5.897 10.211 1.00 89.31 190 GLN A O 1
ATOM 1435 N N . ALA A 1 191 ? 11.310 6.688 9.012 1.00 92.00 191 ALA A N 1
ATOM 1436 C CA . ALA A 1 191 ? 11.714 6.105 7.748 1.00 92.00 191 ALA A CA 1
ATOM 1437 C C . ALA A 1 191 ? 12.868 6.921 7.146 1.00 92.00 191 ALA A C 1
ATOM 1439 O O . ALA A 1 191 ? 12.994 8.124 7.378 1.00 92.00 191 ALA A O 1
ATOM 1440 N N . ALA A 1 192 ? 13.719 6.277 6.350 1.00 93.81 192 ALA A N 1
ATOM 1441 C CA . ALA A 1 192 ? 14.600 7.022 5.460 1.00 93.81 192 ALA A CA 1
ATOM 1442 C C . ALA A 1 192 ? 13.785 7.661 4.325 1.00 93.81 192 ALA A C 1
ATOM 1444 O O . ALA A 1 192 ? 12.797 7.087 3.872 1.00 93.81 192 ALA A O 1
ATOM 1445 N N . GLU A 1 193 ? 14.241 8.802 3.809 1.00 92.56 193 GLU A N 1
ATOM 1446 C CA . GLU A 1 193 ? 13.621 9.485 2.662 1.00 92.56 193 GLU A CA 1
ATOM 1447 C C . GLU A 1 193 ? 13.448 8.561 1.446 1.00 92.56 193 GLU A C 1
ATOM 1449 O O . GLU A 1 193 ? 12.401 8.547 0.810 1.00 92.56 193 GLU A O 1
ATOM 1454 N N . HIS A 1 194 ? 14.446 7.727 1.158 1.00 91.50 194 HIS A N 1
ATOM 1455 C CA . HIS A 1 194 ? 14.443 6.789 0.032 1.00 91.50 194 HIS A CA 1
ATOM 1456 C C . HIS A 1 194 ? 13.744 5.451 0.334 1.00 91.50 194 HIS A C 1
ATOM 1458 O O . HIS A 1 194 ? 13.851 4.499 -0.442 1.00 91.50 194 HIS A O 1
ATOM 1464 N N . SER A 1 195 ? 13.105 5.326 1.497 1.00 94.50 195 SER A N 1
ATOM 1465 C CA . SER A 1 195 ? 12.500 4.075 1.935 1.00 94.50 195 SER A CA 1
ATOM 1466 C C . SER A 1 195 ? 11.241 3.776 1.136 1.00 94.50 195 SER A C 1
ATOM 1468 O O . SER A 1 195 ? 10.303 4.573 1.108 1.00 94.50 195 SER A O 1
ATOM 1470 N N . VAL A 1 196 ? 11.203 2.602 0.516 1.00 94.88 196 VAL A N 1
ATOM 1471 C CA . VAL A 1 196 ? 10.000 2.063 -0.119 1.00 94.88 196 VAL A CA 1
ATOM 1472 C C . VAL A 1 196 ? 9.331 1.113 0.880 1.00 94.88 196 VAL A C 1
ATOM 1474 O O . VAL A 1 196 ? 10.027 0.258 1.432 1.00 94.88 196 VAL A O 1
ATOM 1477 N N . PRO A 1 197 ? 8.018 1.231 1.142 1.00 96.69 197 PRO A N 1
ATOM 1478 C CA . PRO A 1 197 ? 7.302 0.233 1.927 1.00 96.69 197 PRO A CA 1
ATOM 1479 C C . PRO A 1 197 ? 7.124 -1.056 1.113 1.00 96.69 197 PRO A C 1
ATOM 1481 O O . PRO A 1 197 ? 6.713 -0.998 -0.044 1.00 96.69 197 PRO A O 1
ATOM 1484 N N . TYR A 1 198 ? 7.406 -2.210 1.725 1.00 97.56 198 TYR A N 1
ATOM 1485 C CA . TYR A 1 198 ? 7.212 -3.535 1.124 1.00 97.56 198 TYR A CA 1
ATOM 1486 C C . TYR A 1 198 ? 6.221 -4.365 1.943 1.00 97.56 198 TYR A C 1
ATOM 1488 O O . TYR A 1 198 ? 6.579 -4.909 2.990 1.00 97.56 198 TYR A O 1
ATOM 1496 N N . TRP A 1 199 ? 4.991 -4.499 1.451 1.00 97.88 199 TRP A N 1
ATOM 1497 C CA . TRP A 1 199 ? 3.960 -5.363 2.022 1.00 97.88 199 TRP A CA 1
ATOM 1498 C C . TRP A 1 199 ? 4.356 -6.840 1.971 1.00 97.88 199 TRP A C 1
ATOM 1500 O O . TRP A 1 199 ? 4.767 -7.350 0.922 1.00 97.88 199 TRP A O 1
ATOM 1510 N N . SER A 1 200 ? 4.164 -7.539 3.088 1.00 97.50 200 SER A N 1
ATOM 1511 C CA . SER A 1 200 ? 4.157 -8.999 3.114 1.00 97.50 200 SER A CA 1
ATOM 1512 C C . SER A 1 200 ? 2.960 -9.548 2.319 1.00 97.50 200 SER A C 1
ATOM 1514 O O . SER A 1 200 ? 1.912 -8.896 2.261 1.00 97.50 200 SER A O 1
ATOM 1516 N N . PRO A 1 201 ? 3.069 -10.741 1.703 1.00 96.56 201 PRO A N 1
ATOM 1517 C CA . PRO A 1 201 ? 1.974 -11.354 0.944 1.00 96.56 201 PRO A CA 1
ATOM 1518 C C . PRO A 1 201 ? 0.667 -11.528 1.730 1.00 96.56 201 PRO A C 1
ATOM 1520 O O . PRO A 1 201 ? -0.411 -11.379 1.159 1.00 96.56 201 PRO A O 1
ATOM 1523 N N . ASP A 1 202 ? 0.755 -11.775 3.041 1.00 92.62 202 ASP A N 1
ATOM 1524 C CA . ASP A 1 202 ? -0.388 -11.849 3.962 1.00 92.62 202 ASP A CA 1
ATOM 1525 C C . ASP A 1 202 ? -1.037 -10.480 4.275 1.00 92.62 202 ASP A C 1
ATOM 1527 O O . ASP A 1 202 ? -2.051 -10.429 4.964 1.00 92.62 202 ASP A O 1
ATOM 1531 N N . ASN A 1 203 ? -0.483 -9.368 3.771 1.00 94.75 203 ASN A N 1
ATOM 1532 C CA . ASN A 1 203 ? -0.908 -7.981 4.005 1.00 94.75 203 ASN A CA 1
ATOM 1533 C C . ASN A 1 203 ? -0.921 -7.548 5.485 1.00 94.75 203 ASN A C 1
ATOM 1535 O O . ASN A 1 203 ? -1.566 -6.561 5.842 1.00 94.75 203 ASN A O 1
ATOM 1539 N N . ARG A 1 204 ? -0.218 -8.271 6.364 1.00 90.25 204 ARG A N 1
ATOM 1540 C CA . ARG A 1 204 ? -0.137 -7.970 7.802 1.00 90.25 204 ARG A CA 1
ATOM 1541 C C . ARG A 1 204 ? 1.081 -7.127 8.169 1.00 90.25 204 ARG A C 1
ATOM 1543 O O . ARG A 1 204 ? 1.066 -6.436 9.187 1.00 90.25 204 ARG A O 1
ATOM 1550 N N . ARG A 1 205 ? 2.156 -7.205 7.389 1.00 94.50 205 ARG A N 1
ATOM 1551 C CA . ARG A 1 205 ? 3.438 -6.581 7.716 1.00 94.50 205 ARG A CA 1
ATOM 1552 C C . ARG A 1 205 ? 3.960 -5.711 6.583 1.00 94.50 205 ARG A C 1
ATOM 1554 O O . ARG A 1 205 ? 3.668 -5.944 5.414 1.00 94.50 205 ARG A O 1
ATOM 1561 N N . ILE A 1 206 ? 4.761 -4.717 6.951 1.00 97.69 206 ILE A N 1
ATOM 1562 C CA . ILE A 1 206 ? 5.490 -3.851 6.024 1.00 97.69 206 ILE A CA 1
ATOM 1563 C C . ILE A 1 206 ? 6.963 -3.871 6.416 1.00 97.69 206 ILE A C 1
ATOM 1565 O O . ILE A 1 206 ? 7.310 -3.505 7.538 1.00 97.69 206 ILE A O 1
ATOM 1569 N N . ALA A 1 207 ? 7.830 -4.282 5.494 1.00 97.81 207 ALA A N 1
ATOM 1570 C CA . ALA A 1 207 ? 9.268 -4.088 5.629 1.00 97.81 207 ALA A CA 1
ATOM 1571 C C . ALA A 1 207 ? 9.664 -2.715 5.073 1.00 97.81 207 ALA A C 1
ATOM 1573 O O . ALA A 1 207 ? 9.159 -2.303 4.027 1.00 97.81 207 ALA A O 1
ATOM 1574 N N . PHE A 1 208 ? 10.554 -2.008 5.767 1.00 96.69 208 PHE A N 1
ATOM 1575 C CA . PHE A 1 208 ? 11.023 -0.684 5.360 1.00 96.69 208 PHE A CA 1
ATOM 1576 C C . PHE A 1 208 ? 12.401 -0.359 5.945 1.00 96.69 208 PHE A C 1
ATOM 1578 O O . PHE A 1 208 ? 12.846 -0.959 6.923 1.00 96.69 208 PHE A O 1
ATOM 1585 N N . ILE A 1 209 ? 13.075 0.620 5.344 1.00 96.50 209 ILE A N 1
ATOM 1586 C CA . ILE A 1 209 ? 14.386 1.121 5.775 1.00 96.50 209 ILE A CA 1
ATOM 1587 C C . ILE A 1 209 ? 14.200 2.409 6.591 1.00 96.50 209 ILE A C 1
ATOM 1589 O O . ILE A 1 209 ? 13.542 3.349 6.139 1.00 96.50 209 ILE A O 1
ATOM 1593 N N . GLY A 1 210 ? 14.763 2.457 7.796 1.00 94.31 210 GLY A N 1
ATOM 1594 C CA . GLY A 1 210 ? 14.780 3.628 8.676 1.00 94.31 210 GLY A CA 1
ATOM 1595 C C . GLY A 1 210 ? 15.926 4.603 8.381 1.00 94.31 210 GLY A C 1
ATOM 1596 O O . GLY A 1 210 ? 16.860 4.271 7.652 1.00 94.31 210 GLY A O 1
ATOM 1597 N N . SER A 1 211 ? 15.893 5.790 8.995 1.00 84.88 211 SER A N 1
ATOM 1598 C CA . SER A 1 211 ? 16.799 6.935 8.743 1.00 84.88 211 SER A CA 1
ATOM 1599 C C . SER A 1 211 ? 18.309 6.689 8.952 1.00 84.88 211 SER A C 1
ATOM 1601 O O . SER A 1 211 ? 19.120 7.531 8.580 1.00 84.88 211 SER A O 1
ATOM 1603 N N . GLN A 1 212 ? 18.707 5.524 9.475 1.00 87.50 212 GLN A N 1
ATOM 1604 C CA . GLN A 1 212 ? 20.103 5.090 9.675 1.00 87.50 212 GLN A CA 1
ATOM 1605 C C . GLN A 1 212 ? 20.454 3.799 8.903 1.00 87.50 212 GLN A C 1
ATOM 1607 O O . GLN A 1 212 ? 21.369 3.058 9.272 1.00 87.50 212 GLN A O 1
ATOM 1612 N N . GLY A 1 213 ? 19.674 3.471 7.867 1.00 92.25 213 GLY A N 1
ATOM 1613 C CA . GLY A 1 213 ? 19.817 2.223 7.108 1.00 92.25 213 GLY A CA 1
ATOM 1614 C C . GLY A 1 213 ? 19.343 0.984 7.873 1.00 92.25 213 GLY A C 1
ATOM 1615 O O . GLY A 1 213 ? 19.589 -0.139 7.446 1.00 92.25 213 GLY A O 1
ATOM 1616 N N . VAL A 1 214 ? 18.682 1.159 9.019 1.00 95.12 214 VAL A N 1
ATOM 1617 C CA . VAL A 1 214 ? 18.161 0.045 9.816 1.00 95.12 214 VAL A CA 1
ATOM 1618 C C . VAL A 1 214 ? 16.931 -0.535 9.125 1.00 95.12 214 VAL A C 1
ATOM 1620 O O . VAL A 1 214 ? 15.985 0.187 8.827 1.00 95.12 214 VAL A O 1
ATOM 1623 N N . LEU A 1 215 ? 16.946 -1.838 8.878 1.00 96.62 215 LEU A N 1
ATOM 1624 C CA . LEU A 1 215 ? 15.830 -2.582 8.319 1.00 96.62 215 LEU A CA 1
ATOM 1625 C C . LEU A 1 215 ? 14.829 -2.923 9.424 1.00 96.62 215 LEU A C 1
ATOM 1627 O O . LEU A 1 215 ? 15.180 -3.579 10.407 1.00 96.62 215 LEU A O 1
ATOM 1631 N N . PHE A 1 216 ? 13.582 -2.506 9.234 1.00 95.75 216 PHE A N 1
ATOM 1632 C CA . PHE A 1 216 ? 12.471 -2.777 10.134 1.00 95.75 216 PHE A CA 1
ATOM 1633 C C . PHE A 1 216 ? 11.385 -3.602 9.449 1.00 95.75 216 PHE A C 1
ATOM 1635 O O . PHE A 1 216 ? 11.175 -3.506 8.240 1.00 95.75 216 PHE A O 1
ATOM 1642 N N . VAL A 1 217 ? 10.658 -4.373 10.255 1.00 95.50 217 VAL A N 1
ATOM 1643 C CA . VAL A 1 217 ? 9.388 -5.004 9.891 1.00 95.50 217 VAL A CA 1
ATOM 1644 C C . VAL A 1 217 ? 8.321 -4.527 10.867 1.00 95.50 217 VAL A C 1
ATOM 1646 O O . VAL A 1 217 ? 8.380 -4.836 12.054 1.00 95.50 217 VAL A O 1
ATOM 1649 N N . LEU A 1 218 ? 7.347 -3.781 10.362 1.00 92.56 218 LEU A N 1
ATOM 1650 C CA . LEU A 1 218 ? 6.176 -3.319 11.099 1.00 92.56 218 LEU A CA 1
ATOM 1651 C C . LEU A 1 218 ? 5.033 -4.320 10.947 1.00 92.56 218 LEU A C 1
ATOM 1653 O O . LEU A 1 218 ? 4.700 -4.689 9.825 1.00 92.56 218 LEU A O 1
ATOM 1657 N N . ASP A 1 219 ? 4.376 -4.685 12.043 1.00 87.12 219 ASP A N 1
ATOM 1658 C CA . ASP A 1 219 ? 3.049 -5.307 12.013 1.00 87.12 219 ASP A CA 1
ATOM 1659 C C . ASP A 1 219 ? 1.970 -4.210 12.017 1.00 87.12 219 ASP A C 1
ATOM 1661 O O . ASP A 1 219 ? 1.876 -3.427 12.965 1.00 87.12 219 ASP A O 1
ATOM 1665 N N . VAL A 1 220 ? 1.164 -4.125 10.952 1.00 86.44 220 VAL A N 1
ATOM 1666 C CA . VAL A 1 220 ? 0.206 -3.017 10.773 1.00 86.44 220 VAL A CA 1
ATOM 1667 C C . VAL A 1 220 ? -1.020 -3.108 11.680 1.00 86.44 220 VAL A C 1
ATOM 1669 O O . VAL A 1 220 ? -1.733 -2.114 11.837 1.00 86.44 220 VAL A O 1
ATOM 1672 N N . LEU A 1 221 ? -1.275 -4.278 12.272 1.00 75.19 221 LEU A N 1
ATOM 1673 C CA . LEU A 1 221 ? -2.363 -4.479 13.229 1.00 75.19 221 LEU A CA 1
ATOM 1674 C C . LEU A 1 221 ? -1.910 -4.157 14.644 1.00 75.19 221 LEU A C 1
ATOM 1676 O O . LEU A 1 221 ? -2.659 -3.539 15.396 1.00 75.19 221 LEU A O 1
ATOM 1680 N N . LEU A 1 222 ? -0.683 -4.551 14.985 1.00 71.44 222 LEU A N 1
ATOM 1681 C CA . LEU A 1 222 ? -0.127 -4.360 16.325 1.00 71.44 222 LEU A CA 1
ATOM 1682 C C . LEU A 1 222 ? 0.509 -2.986 16.519 1.00 71.44 222 LEU A C 1
ATOM 1684 O O . LEU A 1 222 ? 0.644 -2.523 17.648 1.00 71.44 222 LEU A O 1
ATOM 1688 N N . GLY A 1 223 ? 0.957 -2.353 15.433 1.00 73.62 223 GLY A N 1
ATOM 1689 C CA . GLY A 1 223 ? 1.774 -1.142 15.490 1.00 73.62 223 GLY A CA 1
ATOM 1690 C C . GLY A 1 223 ? 3.196 -1.384 16.013 1.00 73.62 223 GLY A C 1
ATOM 1691 O O . GLY A 1 223 ? 3.910 -0.425 16.295 1.00 73.62 223 GLY A O 1
ATOM 1692 N N . THR A 1 224 ? 3.617 -2.644 16.156 1.00 74.88 224 THR A N 1
ATOM 1693 C CA . THR A 1 224 ? 4.932 -3.030 16.685 1.00 74.88 224 THR A CA 1
ATOM 1694 C C . THR A 1 224 ? 5.959 -3.180 15.570 1.00 74.88 224 THR A C 1
ATOM 1696 O O . THR A 1 224 ? 5.649 -3.756 14.526 1.00 74.88 224 THR A O 1
ATOM 1699 N N . ASN A 1 225 ? 7.201 -2.759 15.821 1.00 81.88 225 ASN A N 1
ATOM 1700 C CA . ASN A 1 225 ? 8.311 -2.962 14.890 1.00 81.88 225 ASN A CA 1
ATOM 1701 C C . ASN A 1 225 ? 9.293 -3.996 15.411 1.00 81.88 225 ASN A C 1
ATOM 1703 O O . ASN A 1 225 ? 9.684 -3.966 16.577 1.00 81.88 225 ASN A O 1
ATOM 1707 N N . LEU A 1 226 ? 9.773 -4.824 14.496 1.00 85.38 226 LEU A N 1
ATOM 1708 C CA . LEU A 1 226 ? 10.938 -5.663 14.683 1.00 85.38 226 LEU A CA 1
ATOM 1709 C C . LEU A 1 226 ? 12.125 -5.034 13.950 1.00 85.38 226 LEU A C 1
ATOM 1711 O O . LEU A 1 226 ? 12.031 -4.715 12.765 1.00 85.38 226 LEU A O 1
ATOM 1715 N N . ARG A 1 227 ? 13.244 -4.862 14.653 1.00 90.06 227 ARG A N 1
ATOM 1716 C CA . ARG A 1 227 ? 14.524 -4.464 14.058 1.00 90.06 227 ARG A CA 1
ATOM 1717 C C . ARG A 1 227 ? 15.227 -5.711 13.523 1.00 90.06 227 ARG A C 1
ATOM 1719 O O . ARG A 1 227 ? 15.430 -6.652 14.280 1.00 90.06 227 ARG A O 1
ATOM 1726 N N . ILE A 1 228 ? 15.596 -5.705 12.245 1.00 93.12 228 ILE A N 1
ATOM 1727 C CA . ILE A 1 228 ? 16.111 -6.889 11.541 1.00 93.12 228 ILE A CA 1
ATOM 1728 C C . ILE A 1 228 ? 17.623 -6.822 11.342 1.00 93.12 228 ILE A C 1
ATOM 1730 O O . ILE A 1 228 ? 18.345 -7.722 11.754 1.00 93.12 228 ILE A O 1
ATOM 1734 N N . ASP A 1 229 ? 18.104 -5.769 10.682 1.00 94.62 229 ASP A N 1
ATOM 1735 C CA . ASP A 1 229 ? 19.503 -5.641 10.257 1.00 94.62 229 ASP A CA 1
ATOM 1736 C C . ASP A 1 229 ? 19.828 -4.164 9.959 1.00 94.62 229 ASP A C 1
ATOM 1738 O O . ASP A 1 229 ? 18.979 -3.286 10.116 1.00 94.62 229 ASP A O 1
ATOM 1742 N N . GLN A 1 230 ? 21.047 -3.875 9.514 1.00 94.62 230 GLN A N 1
ATOM 1743 C CA . GLN A 1 230 ? 21.466 -2.604 8.942 1.00 94.62 230 GLN A CA 1
ATOM 1744 C C . GLN A 1 230 ? 21.979 -2.824 7.513 1.00 94.62 230 GLN A C 1
ATOM 1746 O O . GLN A 1 230 ? 22.856 -3.654 7.259 1.00 94.62 230 GLN A O 1
ATOM 1751 N N . ILE A 1 231 ? 21.404 -2.087 6.567 1.00 94.69 231 ILE A N 1
ATOM 1752 C CA . ILE A 1 231 ? 21.611 -2.254 5.129 1.00 94.69 231 ILE A CA 1
ATOM 1753 C C . ILE A 1 231 ? 21.922 -0.917 4.454 1.00 94.69 231 ILE A C 1
ATOM 1755 O O . ILE A 1 231 ? 21.687 0.159 5.005 1.00 94.69 231 ILE A O 1
ATOM 1759 N N . LYS A 1 232 ? 22.486 -0.985 3.243 1.00 91.94 232 LYS A N 1
ATOM 1760 C CA . LYS A 1 232 ? 22.815 0.213 2.465 1.00 91.94 232 LYS A CA 1
ATOM 1761 C C . LYS A 1 232 ? 21.542 0.914 1.965 1.00 91.94 232 LYS A C 1
ATOM 1763 O O . LYS A 1 232 ? 20.550 0.230 1.688 1.00 91.94 232 LYS A O 1
ATOM 1768 N N . PRO A 1 233 ? 21.584 2.245 1.772 1.00 89.88 233 PRO A N 1
ATOM 1769 C CA . PRO A 1 233 ? 20.520 2.978 1.099 1.00 89.88 233 PRO A CA 1
ATOM 1770 C C . PRO A 1 233 ? 20.124 2.353 -0.241 1.00 89.88 233 PRO A C 1
ATOM 1772 O O . PRO A 1 233 ? 20.963 1.766 -0.925 1.00 89.88 233 PRO A O 1
ATOM 1775 N N . TYR A 1 234 ? 18.852 2.503 -0.612 1.00 88.19 234 TYR A N 1
ATOM 1776 C CA . TYR A 1 234 ? 18.273 2.019 -1.877 1.00 88.19 234 TYR A CA 1
ATOM 1777 C C . TYR A 1 234 ? 18.284 0.489 -2.081 1.00 88.19 234 TYR A C 1
ATOM 1779 O O . TYR A 1 234 ? 17.969 0.012 -3.171 1.00 88.19 234 TYR A O 1
ATOM 1787 N N . THR A 1 235 ? 18.603 -0.299 -1.047 1.00 92.69 235 THR A N 1
ATOM 1788 C CA . THR A 1 235 ? 18.502 -1.766 -1.108 1.00 92.69 235 THR A CA 1
ATOM 1789 C C . THR A 1 235 ? 17.041 -2.187 -1.286 1.00 92.69 235 THR A C 1
ATOM 1791 O O . THR A 1 235 ? 16.166 -1.775 -0.526 1.00 92.69 235 THR A O 1
ATOM 1794 N N . THR A 1 236 ? 16.765 -3.031 -2.279 1.00 92.88 236 THR A N 1
ATOM 1795 C CA . THR A 1 236 ? 15.432 -3.610 -2.490 1.00 92.88 236 THR A CA 1
ATOM 1796 C C . THR A 1 236 ? 15.183 -4.768 -1.532 1.00 92.88 236 THR A C 1
ATOM 1798 O O . THR A 1 236 ? 16.095 -5.549 -1.248 1.00 92.88 236 THR A O 1
ATOM 1801 N N . LEU A 1 237 ? 13.938 -4.914 -1.087 1.00 96.81 237 LEU A N 1
ATOM 1802 C CA . LEU A 1 237 ? 13.512 -5.967 -0.169 1.00 96.81 237 LEU A CA 1
ATOM 1803 C C . LEU A 1 237 ? 12.505 -6.888 -0.863 1.00 96.81 237 LEU A C 1
ATOM 1805 O O . LEU A 1 237 ? 11.724 -6.444 -1.702 1.00 96.81 237 LEU A O 1
ATOM 1809 N N . THR A 1 238 ? 12.481 -8.162 -0.483 1.00 97.44 238 THR A N 1
ATOM 1810 C CA . THR A 1 238 ? 11.489 -9.125 -0.976 1.00 97.44 238 THR A CA 1
ATOM 1811 C C . THR A 1 238 ? 10.999 -10.022 0.144 1.00 97.44 238 THR A C 1
ATOM 1813 O O . THR A 1 238 ? 11.771 -10.462 0.988 1.00 97.44 238 THR A O 1
ATOM 1816 N N . TRP A 1 239 ? 9.716 -10.349 0.126 1.00 98.25 239 TRP A N 1
ATOM 1817 C CA . TRP A 1 239 ? 9.121 -11.311 1.045 1.00 98.25 239 TRP A CA 1
ATOM 1818 C C . TRP A 1 239 ? 9.059 -12.693 0.409 1.00 98.25 239 TRP A C 1
ATOM 1820 O O . TRP A 1 239 ? 8.813 -12.801 -0.792 1.00 98.25 239 TRP A O 1
ATOM 1830 N N . SER A 1 240 ? 9.229 -13.741 1.210 1.00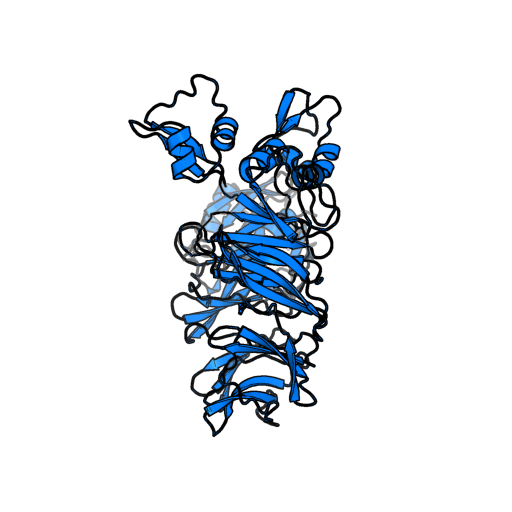 98.12 240 SER A N 1
ATOM 1831 C CA . SER A 1 240 ? 8.824 -15.080 0.793 1.00 98.12 240 SER A CA 1
ATOM 1832 C C . SER A 1 240 ? 7.294 -15.161 0.653 1.00 98.12 240 SER A C 1
ATOM 1834 O O . SER A 1 240 ? 6.587 -14.466 1.388 1.00 98.12 240 SER A O 1
ATOM 1836 N N . PRO A 1 241 ? 6.754 -16.005 -0.249 1.00 97.31 241 PRO A N 1
ATOM 1837 C CA . PRO A 1 241 ? 5.313 -16.139 -0.487 1.00 97.31 241 PRO A CA 1
ATOM 1838 C C . PRO A 1 241 ? 4.499 -16.494 0.762 1.00 97.31 241 PRO A C 1
ATOM 1840 O O . PRO A 1 241 ? 3.373 -16.033 0.920 1.00 97.31 241 PRO A O 1
ATOM 1843 N N . ASP A 1 242 ? 5.086 -17.257 1.686 1.00 94.06 242 ASP A N 1
ATOM 1844 C CA . ASP A 1 242 ? 4.497 -17.622 2.983 1.00 94.06 242 ASP A CA 1
ATOM 1845 C C . ASP A 1 242 ? 4.579 -16.499 4.040 1.00 94.06 242 ASP A C 1
ATOM 1847 O O . ASP A 1 242 ? 4.182 -16.687 5.187 1.00 94.06 242 ASP A O 1
ATOM 1851 N N . SER A 1 243 ? 5.105 -15.322 3.679 1.00 95.75 243 SER A N 1
ATOM 1852 C CA . SER A 1 243 ? 5.332 -14.174 4.567 1.00 95.75 243 SER A CA 1
ATOM 1853 C C . SER A 1 243 ? 6.265 -14.456 5.758 1.00 95.75 243 SER A C 1
ATOM 1855 O O . SER A 1 243 ? 6.300 -13.686 6.719 1.00 95.75 243 SER A O 1
ATOM 1857 N N . ARG A 1 244 ? 7.034 -15.549 5.751 1.00 92.81 244 ARG A N 1
ATOM 1858 C CA . ARG A 1 244 ? 7.897 -15.932 6.880 1.00 92.81 244 ARG A CA 1
ATOM 1859 C C . ARG A 1 244 ? 9.295 -15.327 6.809 1.00 92.81 244 ARG A C 1
ATOM 1861 O O . ARG A 1 244 ? 9.875 -15.003 7.845 1.00 92.81 244 ARG A O 1
ATOM 1868 N N . ARG A 1 245 ? 9.847 -15.197 5.606 1.00 96.50 245 ARG A N 1
ATOM 1869 C CA . ARG A 1 245 ? 11.229 -14.785 5.365 1.00 96.50 245 ARG A CA 1
ATOM 1870 C C . ARG A 1 245 ? 11.296 -13.470 4.601 1.00 96.50 245 ARG A C 1
ATOM 1872 O O . ARG A 1 245 ? 10.464 -13.184 3.742 1.00 96.50 245 ARG A O 1
ATOM 1879 N N . LEU A 1 246 ? 12.331 -12.696 4.902 1.00 97.94 246 LEU A N 1
ATOM 1880 C CA . LEU A 1 246 ? 12.680 -11.465 4.207 1.00 97.94 246 LEU A CA 1
ATOM 1881 C C . LEU A 1 246 ? 14.027 -11.649 3.502 1.00 97.94 246 LEU A C 1
ATOM 1883 O O . LEU A 1 246 ? 15.003 -12.062 4.124 1.00 97.94 246 LEU A O 1
ATOM 1887 N N . GLY A 1 247 ? 14.072 -11.358 2.207 1.00 97.88 247 GLY A N 1
ATOM 1888 C CA . GLY A 1 247 ? 15.268 -11.381 1.375 1.00 97.88 247 GLY A CA 1
ATOM 1889 C C . GLY A 1 247 ? 15.779 -9.974 1.072 1.00 97.88 247 GLY A C 1
ATOM 1890 O O . GLY A 1 247 ? 14.989 -9.072 0.792 1.00 97.88 247 GLY A O 1
ATOM 1891 N N . TYR A 1 248 ? 17.096 -9.793 1.117 1.00 97.81 248 TYR A N 1
ATOM 1892 C CA . TYR A 1 248 ? 17.788 -8.557 0.736 1.00 97.81 248 TYR A CA 1
ATOM 1893 C C . TYR A 1 248 ? 19.245 -8.851 0.364 1.00 97.81 248 TYR A C 1
ATOM 1895 O O . TYR A 1 248 ? 19.751 -9.948 0.591 1.00 97.81 248 TYR A O 1
ATOM 1903 N N . THR A 1 249 ? 19.937 -7.879 -0.226 1.00 96.44 249 THR A N 1
ATOM 1904 C CA . THR A 1 249 ? 21.328 -8.034 -0.681 1.00 96.44 249 THR A CA 1
ATOM 1905 C C . THR A 1 249 ? 22.310 -7.280 0.210 1.00 96.44 249 THR A C 1
ATOM 1907 O O . THR A 1 249 ? 22.058 -6.145 0.614 1.00 96.44 249 THR A O 1
ATOM 1910 N N . LYS A 1 250 ? 23.471 -7.888 0.456 1.00 95.19 250 LYS A N 1
ATOM 1911 C CA . LYS A 1 250 ? 24.668 -7.292 1.063 1.00 95.19 250 LYS A CA 1
ATOM 1912 C C . LYS A 1 250 ? 25.874 -7.506 0.133 1.00 95.19 250 LYS A C 1
ATOM 1914 O O . LYS A 1 250 ? 25.784 -8.303 -0.797 1.00 95.19 250 LYS A O 1
ATOM 1919 N N . PRO A 1 251 ? 27.021 -6.828 0.352 1.00 92.81 251 PRO A N 1
ATOM 1920 C CA . PRO A 1 251 ? 28.197 -6.984 -0.515 1.00 92.81 251 PRO A CA 1
ATOM 1921 C C . PRO A 1 251 ? 28.678 -8.434 -0.696 1.00 92.81 251 PRO A C 1
ATOM 1923 O O . PRO A 1 251 ? 29.210 -8.774 -1.746 1.00 92.81 251 PRO A O 1
ATOM 1926 N N . ASN A 1 252 ? 28.474 -9.285 0.313 1.00 91.25 252 ASN A N 1
ATOM 1927 C CA . ASN A 1 252 ? 28.841 -10.701 0.308 1.00 91.25 252 ASN A CA 1
ATOM 1928 C C . ASN A 1 252 ? 27.767 -11.633 -0.288 1.00 91.25 252 ASN A C 1
ATOM 1930 O O . ASN A 1 252 ? 28.036 -12.822 -0.444 1.00 91.25 252 ASN A O 1
ATOM 1934 N N . GLY A 1 253 ? 26.578 -11.121 -0.622 1.00 95.81 253 GLY A N 1
ATOM 1935 C CA . GLY A 1 253 ? 25.546 -11.866 -1.339 1.00 95.81 253 GLY A CA 1
ATOM 1936 C C . GLY A 1 253 ? 24.124 -11.643 -0.839 1.00 95.81 253 GLY A C 1
ATOM 1937 O O . GLY A 1 253 ? 23.778 -10.582 -0.317 1.00 95.81 253 GLY A O 1
ATOM 1938 N N . ILE A 1 254 ? 23.271 -12.643 -1.048 1.00 97.75 254 ILE A N 1
ATOM 1939 C CA . ILE A 1 254 ? 21.843 -12.570 -0.723 1.00 97.75 254 ILE A CA 1
ATOM 1940 C C . ILE A 1 254 ? 21.626 -13.085 0.697 1.00 97.75 254 ILE A C 1
ATOM 1942 O O . ILE A 1 254 ? 21.990 -14.216 1.013 1.00 97.75 254 ILE A O 1
ATOM 1946 N N . VAL A 1 255 ? 20.988 -12.277 1.536 1.00 97.94 255 VAL A N 1
ATOM 1947 C CA . VAL A 1 255 ? 20.599 -12.640 2.898 1.00 97.94 255 VAL A CA 1
ATOM 1948 C C . VAL A 1 255 ? 19.122 -13.002 2.922 1.00 97.94 255 VAL A C 1
ATOM 1950 O O . VAL A 1 255 ? 18.288 -12.258 2.411 1.00 97.94 255 VAL A O 1
ATOM 1953 N N . LEU A 1 256 ? 18.803 -14.135 3.543 1.00 97.69 256 LEU A N 1
ATOM 1954 C CA . LEU A 1 256 ? 17.445 -14.545 3.887 1.00 97.69 256 LEU A CA 1
ATOM 1955 C C . LEU A 1 256 ? 17.313 -14.532 5.409 1.00 97.69 256 LEU A C 1
ATOM 1957 O O . LEU A 1 256 ? 18.019 -15.270 6.093 1.00 97.69 256 LEU A O 1
ATOM 1961 N N . TYR A 1 257 ? 16.428 -13.693 5.932 1.00 97.31 257 TYR A N 1
ATOM 1962 C CA . TYR A 1 257 ? 16.125 -13.583 7.357 1.00 97.31 257 TYR A CA 1
ATOM 1963 C C . TYR A 1 257 ? 14.786 -14.254 7.662 1.00 97.31 257 TYR A C 1
ATOM 1965 O O . TYR A 1 257 ? 13.793 -13.958 7.001 1.00 97.31 257 TYR A O 1
ATOM 1973 N N . ASP A 1 258 ? 14.740 -15.130 8.659 1.00 91.75 258 ASP A N 1
ATOM 1974 C CA . ASP A 1 258 ? 13.537 -15.828 9.111 1.00 91.75 258 ASP A CA 1
ATOM 1975 C C . ASP A 1 258 ? 12.925 -15.121 10.327 1.00 91.75 258 ASP A C 1
ATOM 1977 O O . ASP A 1 258 ? 13.542 -15.013 11.384 1.00 91.75 258 ASP A O 1
ATOM 1981 N N . LEU A 1 259 ? 11.692 -14.632 10.175 1.00 84.75 259 LEU A N 1
ATOM 1982 C CA . LEU A 1 259 ? 10.987 -13.864 11.208 1.00 84.75 259 LEU A CA 1
ATOM 1983 C C . LEU A 1 259 ? 10.404 -14.734 12.323 1.00 84.75 259 LEU A C 1
ATOM 1985 O O . LEU A 1 259 ? 9.961 -14.198 13.334 1.00 84.75 259 LEU A O 1
ATOM 1989 N N . GLN A 1 260 ? 10.357 -16.052 12.135 1.00 79.44 260 GLN A N 1
ATOM 1990 C CA . GLN A 1 260 ? 9.885 -16.991 13.144 1.00 79.44 260 GLN A CA 1
ATOM 1991 C C . GLN A 1 260 ? 11.036 -17.461 14.034 1.00 79.44 260 GLN A C 1
ATOM 1993 O O . GLN A 1 260 ? 10.869 -17.566 15.247 1.00 79.44 260 GLN A O 1
ATOM 1998 N N . THR A 1 261 ? 12.191 -17.761 13.438 1.00 79.44 261 THR A N 1
ATOM 1999 C CA . THR A 1 261 ? 13.367 -18.267 14.167 1.00 79.44 261 THR A CA 1
ATOM 2000 C C . THR A 1 261 ? 14.370 -17.175 14.529 1.00 79.44 261 THR A C 1
ATOM 2002 O O . THR A 1 261 ? 15.326 -17.458 15.244 1.00 79.44 261 THR A O 1
ATOM 2005 N N . PHE A 1 262 ? 14.168 -15.944 14.045 1.00 83.69 262 PHE A N 1
ATOM 2006 C CA . PHE A 1 262 ? 15.056 -14.789 14.239 1.00 83.69 262 PHE A CA 1
ATOM 2007 C C . PHE A 1 262 ? 16.503 -15.045 13.798 1.00 83.69 262 PHE A C 1
ATOM 2009 O O . PHE A 1 262 ? 17.451 -14.504 14.365 1.00 83.69 262 PHE A O 1
ATOM 2016 N N . SER A 1 263 ? 16.677 -15.878 12.774 1.00 87.62 263 SER A N 1
ATOM 2017 C CA . SER A 1 263 ? 17.981 -16.262 12.239 1.00 87.62 263 SER A CA 1
ATOM 2018 C C . SER A 1 263 ? 18.124 -15.832 10.784 1.00 87.62 263 SER A C 1
ATOM 2020 O O . SER A 1 263 ? 17.137 -15.634 10.074 1.00 87.62 263 SER A O 1
ATOM 2022 N N . SER A 1 264 ? 19.365 -15.680 10.325 1.00 94.38 264 SER A N 1
ATOM 2023 C CA . SER A 1 264 ? 19.663 -15.352 8.934 1.00 94.38 264 SER A CA 1
ATOM 2024 C C . SER A 1 264 ? 20.614 -16.360 8.302 1.00 94.38 264 SER A C 1
ATOM 2026 O O . SER A 1 264 ? 21.485 -16.934 8.952 1.00 94.38 264 SER A O 1
ATOM 2028 N N . THR A 1 265 ? 20.445 -16.561 7.000 1.00 95.12 265 THR A N 1
ATOM 2029 C CA . THR A 1 265 ? 21.348 -17.339 6.148 1.00 95.12 265 THR A CA 1
ATOM 2030 C C . THR A 1 265 ? 21.818 -16.459 5.002 1.00 95.12 265 THR A C 1
ATOM 2032 O O . THR A 1 265 ? 21.005 -15.752 4.407 1.00 95.12 265 THR A O 1
ATOM 2035 N N . THR A 1 266 ? 23.108 -16.507 4.668 1.00 96.06 266 THR A N 1
ATOM 2036 C CA . THR A 1 266 ? 23.670 -15.749 3.539 1.00 96.06 266 THR A CA 1
ATOM 2037 C C . THR A 1 266 ? 24.127 -16.700 2.444 1.00 96.06 266 THR A C 1
ATOM 2039 O O . THR A 1 266 ? 24.933 -17.591 2.701 1.00 96.06 266 THR A O 1
ATOM 2042 N N . MET A 1 267 ? 23.637 -16.496 1.223 1.00 95.88 267 MET A N 1
ATOM 2043 C CA . MET A 1 267 ? 24.138 -17.171 0.028 1.00 95.88 267 MET A CA 1
ATOM 2044 C C . MET A 1 267 ? 25.295 -16.356 -0.562 1.00 95.88 267 MET A C 1
ATOM 2046 O O . MET A 1 267 ? 25.092 -15.169 -0.844 1.00 95.88 267 MET A O 1
ATOM 2050 N N . PRO A 1 268 ? 26.484 -16.956 -0.762 1.00 95.75 268 PRO A N 1
ATOM 2051 C CA . PRO A 1 268 ? 27.683 -16.254 -1.215 1.00 95.75 268 PRO A CA 1
ATOM 2052 C C . PRO A 1 268 ? 27.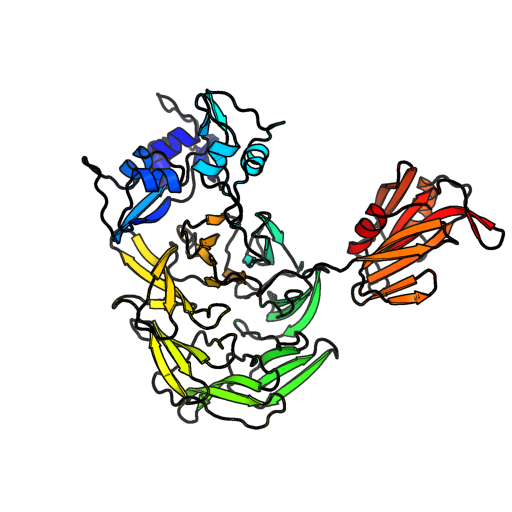608 -15.939 -2.716 1.00 95.75 268 PRO A C 1
ATOM 2054 O O . PRO A 1 268 ? 28.188 -16.626 -3.551 1.00 95.75 268 PRO A O 1
ATOM 2057 N N . LEU A 1 269 ? 26.862 -14.890 -3.054 1.00 94.88 269 LEU A N 1
ATOM 2058 C CA . LEU A 1 269 ? 26.631 -14.402 -4.415 1.00 94.88 269 LEU A CA 1
ATOM 2059 C C . LEU A 1 269 ? 27.122 -12.950 -4.528 1.00 94.88 269 LEU A C 1
ATOM 2061 O O . LEU A 1 269 ? 26.305 -12.025 -4.576 1.00 94.88 269 LEU A O 1
ATOM 2065 N N . PRO A 1 270 ? 28.445 -12.711 -4.491 1.00 92.31 270 PRO A N 1
ATOM 2066 C CA . PRO A 1 270 ? 28.985 -11.358 -4.563 1.00 92.31 270 PRO A CA 1
ATOM 2067 C C . PRO A 1 270 ? 28.523 -10.666 -5.851 1.00 92.31 270 PRO A C 1
ATOM 2069 O O . PRO A 1 270 ? 28.501 -11.263 -6.923 1.00 92.31 270 PRO A O 1
ATOM 2072 N N . GLY A 1 271 ? 28.125 -9.399 -5.737 1.00 91.38 271 GLY A N 1
ATOM 2073 C CA . GLY A 1 271 ? 27.593 -8.626 -6.865 1.00 91.38 271 GLY A CA 1
ATOM 2074 C C . GLY A 1 271 ? 26.106 -8.849 -7.165 1.00 91.38 271 GLY A C 1
ATOM 2075 O O . GLY A 1 271 ? 25.574 -8.142 -8.024 1.00 91.38 271 GLY A O 1
ATOM 2076 N N . ALA A 1 272 ? 25.426 -9.752 -6.445 1.00 94.94 272 ALA A N 1
ATOM 2077 C CA . ALA A 1 272 ? 23.976 -9.890 -6.521 1.00 94.94 272 ALA A CA 1
ATOM 2078 C C . ALA A 1 272 ? 23.264 -8.598 -6.091 1.00 94.94 272 ALA A C 1
ATOM 2080 O O . ALA A 1 272 ? 23.585 -7.979 -5.072 1.00 94.94 272 ALA A O 1
ATOM 2081 N N . ARG A 1 273 ? 22.269 -8.212 -6.881 1.00 93.44 273 ARG A N 1
ATOM 2082 C CA . ARG A 1 273 ? 21.440 -7.016 -6.757 1.00 93.44 273 ARG A CA 1
ATOM 2083 C C . ARG A 1 273 ? 19.976 -7.393 -7.019 1.00 93.44 273 ARG A C 1
ATOM 2085 O O . ARG A 1 273 ? 19.678 -8.463 -7.540 1.00 93.44 273 ARG A O 1
ATOM 2092 N N . GLN A 1 274 ? 19.057 -6.529 -6.588 1.00 92.69 274 GLN A N 1
ATOM 2093 C CA . GLN A 1 274 ? 17.615 -6.623 -6.868 1.00 92.69 274 GLN A CA 1
ATOM 2094 C C . GLN A 1 274 ? 16.986 -8.020 -6.669 1.00 92.69 274 GLN A C 1
ATOM 2096 O O . GLN A 1 274 ? 16.360 -8.551 -7.572 1.00 92.69 274 GLN A O 1
ATOM 2101 N N . VAL A 1 275 ? 17.131 -8.647 -5.499 1.00 96.94 275 VAL A N 1
ATOM 2102 C CA . VAL A 1 275 ? 16.574 -9.995 -5.259 1.00 96.94 275 VAL A CA 1
ATOM 2103 C C . VAL A 1 275 ? 15.042 -10.002 -5.121 1.00 96.94 275 VAL A C 1
ATOM 2105 O O . VAL A 1 275 ? 14.478 -9.162 -4.419 1.00 96.94 275 VAL A O 1
ATOM 2108 N N . GLN A 1 276 ? 14.374 -10.988 -5.731 1.00 97.88 276 GLN A N 1
ATOM 2109 C CA . GLN A 1 276 ? 12.940 -11.269 -5.593 1.00 97.88 276 GLN A CA 1
ATOM 2110 C C . GLN A 1 276 ? 12.667 -12.765 -5.439 1.00 97.88 276 GLN A C 1
ATOM 2112 O O . GLN A 1 276 ? 13.335 -13.605 -6.036 1.00 97.88 276 GLN A O 1
ATOM 2117 N N . TRP A 1 277 ? 11.672 -13.109 -4.630 1.00 98.12 277 TRP A N 1
ATOM 2118 C CA . TRP A 1 277 ? 11.223 -14.490 -4.473 1.00 98.12 277 TRP A CA 1
ATOM 2119 C C . TRP A 1 277 ? 10.290 -14.918 -5.596 1.00 98.12 277 TRP A C 1
ATOM 2121 O O . TRP A 1 277 ? 9.362 -14.188 -5.945 1.00 98.12 277 TRP A O 1
ATOM 2131 N N . PHE A 1 278 ? 10.472 -16.144 -6.085 1.00 98.00 278 PHE A N 1
ATOM 2132 C CA . PHE A 1 278 ? 9.461 -16.772 -6.924 1.00 98.00 278 PHE A CA 1
ATOM 2133 C C . PHE A 1 278 ? 8.203 -17.114 -6.111 1.00 98.00 278 PHE A C 1
ATOM 2135 O O . PHE A 1 278 ? 8.323 -17.493 -4.940 1.00 98.00 278 PHE A O 1
ATOM 2142 N N . PRO A 1 279 ? 7.002 -17.068 -6.726 1.00 96.88 279 PRO A N 1
ATOM 2143 C CA . PRO A 1 279 ? 5.752 -17.467 -6.073 1.00 96.88 279 PRO A CA 1
ATOM 2144 C C . PRO A 1 279 ? 5.761 -18.903 -5.537 1.00 96.88 279 PRO A C 1
ATOM 2146 O O . PRO A 1 279 ? 5.049 -19.201 -4.584 1.00 96.88 279 PRO A O 1
ATOM 2149 N N . SER A 1 280 ? 6.584 -19.780 -6.120 1.00 95.94 280 SER A N 1
ATOM 2150 C CA . SER A 1 280 ? 6.754 -21.172 -5.691 1.00 95.94 280 SER A CA 1
ATOM 2151 C C . SER A 1 280 ? 7.407 -21.319 -4.314 1.00 95.94 280 SER A C 1
ATOM 2153 O O . SER A 1 280 ? 7.236 -22.343 -3.661 1.00 95.94 280 SER A O 1
ATOM 2155 N N . GLY A 1 281 ? 8.155 -20.314 -3.853 1.00 96.19 281 GLY A N 1
ATOM 2156 C CA . GLY A 1 281 ? 8.787 -20.333 -2.535 1.00 96.19 281 GLY A CA 1
ATOM 2157 C C . GLY A 1 281 ? 10.119 -21.094 -2.446 1.00 96.19 281 GLY A C 1
ATOM 2158 O O . GLY A 1 281 ? 10.775 -21.086 -1.407 1.00 96.19 281 GLY A O 1
ATOM 2159 N N . ASP A 1 282 ? 10.555 -21.755 -3.511 1.00 96.06 282 ASP A N 1
ATOM 2160 C CA . ASP A 1 282 ? 11.781 -22.559 -3.518 1.00 96.06 282 ASP A CA 1
ATOM 2161 C C . ASP A 1 282 ? 12.935 -21.891 -4.277 1.00 96.06 282 ASP A C 1
ATOM 2163 O O . ASP A 1 282 ? 14.075 -22.350 -4.163 1.00 96.06 282 ASP A O 1
ATOM 2167 N N . LYS A 1 283 ? 12.677 -20.777 -4.976 1.00 97.56 283 LYS A N 1
ATOM 2168 C CA . LYS A 1 283 ? 13.638 -20.077 -5.838 1.00 97.56 283 LYS A CA 1
ATOM 2169 C C . LYS A 1 283 ? 13.656 -18.561 -5.659 1.00 97.56 283 LYS A C 1
ATOM 2171 O O . LYS A 1 283 ? 12.688 -17.950 -5.205 1.00 97.56 283 LYS A O 1
ATOM 2176 N N . LEU A 1 284 ? 14.760 -17.962 -6.093 1.00 98.19 284 LEU A N 1
ATOM 2177 C CA . LEU A 1 284 ? 15.016 -16.526 -6.122 1.00 98.19 284 LEU A CA 1
ATOM 2178 C C . LEU A 1 284 ? 15.419 -16.088 -7.528 1.00 98.19 284 LEU A C 1
ATOM 2180 O O . LEU A 1 284 ? 16.214 -16.762 -8.182 1.00 98.19 284 LEU A O 1
ATOM 2184 N N . LEU A 1 285 ? 14.898 -14.941 -7.951 1.00 98.31 285 LEU A N 1
ATOM 2185 C CA . LEU A 1 285 ? 15.371 -14.167 -9.092 1.00 98.31 285 LEU A CA 1
ATOM 2186 C C . LEU A 1 285 ? 16.270 -13.046 -8.565 1.00 98.31 285 LEU A C 1
ATOM 2188 O O . LEU A 1 285 ? 15.935 -12.404 -7.570 1.00 98.31 285 LEU A O 1
ATOM 2192 N N . PHE A 1 286 ? 17.393 -12.780 -9.216 1.00 97.50 286 PHE A N 1
ATOM 2193 C CA . PHE A 1 286 ? 18.254 -11.649 -8.873 1.00 97.50 286 PHE A CA 1
ATOM 2194 C C . PHE A 1 286 ? 19.008 -11.151 -10.104 1.00 97.50 286 PHE A C 1
ATOM 2196 O O . PHE A 1 286 ? 19.116 -11.864 -11.104 1.00 97.50 286 PHE A O 1
ATOM 2203 N N . THR A 1 287 ? 19.528 -9.927 -10.035 1.00 95.69 287 THR A N 1
ATOM 2204 C CA . THR A 1 287 ? 20.469 -9.421 -11.034 1.00 95.69 287 THR A CA 1
ATOM 2205 C C . THR A 1 287 ? 21.902 -9.558 -10.537 1.00 95.69 287 THR A C 1
ATOM 2207 O O . THR A 1 287 ? 22.178 -9.417 -9.348 1.00 95.69 287 THR A O 1
ATOM 2210 N N . ALA A 1 288 ? 22.841 -9.835 -11.432 1.00 94.56 288 ALA A N 1
ATOM 2211 C CA . ALA A 1 288 ? 24.272 -9.758 -11.145 1.00 94.56 288 ALA A CA 1
ATOM 2212 C C . ALA A 1 288 ? 25.037 -9.462 -12.436 1.00 94.56 288 ALA A C 1
ATOM 2214 O O . ALA A 1 288 ? 24.507 -9.651 -13.530 1.00 94.56 288 ALA A O 1
ATOM 2215 N N . GLN A 1 289 ? 26.272 -8.978 -12.320 1.00 93.12 289 GLN A N 1
ATOM 2216 C CA . GLN A 1 289 ? 27.143 -8.859 -13.489 1.00 93.12 289 GLN A CA 1
ATOM 2217 C C . GLN A 1 289 ? 27.706 -10.225 -13.867 1.00 93.12 289 GLN A C 1
ATOM 2219 O O . GLN A 1 289 ? 28.141 -10.977 -12.996 1.00 93.12 289 GLN A O 1
ATOM 2224 N N . ASP A 1 290 ? 27.721 -10.516 -15.162 1.00 91.25 290 ASP A N 1
ATOM 2225 C CA . ASP A 1 290 ? 28.496 -11.620 -15.708 1.00 91.25 290 ASP A CA 1
ATOM 2226 C C . ASP A 1 290 ? 29.997 -11.275 -15.772 1.00 91.25 290 ASP A C 1
ATOM 2228 O O . ASP A 1 290 ? 30.435 -10.177 -15.417 1.00 91.25 290 ASP A O 1
ATOM 2232 N N . ASN A 1 291 ? 30.806 -12.215 -16.267 1.00 89.06 291 ASN A N 1
ATOM 2233 C CA . ASN A 1 291 ? 32.261 -12.053 -16.380 1.00 89.06 291 ASN A CA 1
ATOM 2234 C C . ASN A 1 291 ? 32.692 -10.916 -17.325 1.00 89.06 291 ASN A C 1
ATOM 2236 O O . ASN A 1 291 ? 33.860 -10.537 -17.328 1.00 89.06 291 ASN A O 1
ATOM 2240 N N . THR A 1 292 ? 31.776 -10.387 -18.140 1.00 89.06 292 THR A N 1
ATOM 2241 C CA . THR A 1 292 ? 32.023 -9.247 -19.034 1.00 89.06 292 THR A CA 1
ATOM 2242 C C . THR A 1 292 ? 31.608 -7.913 -18.407 1.00 89.06 292 THR A C 1
ATOM 2244 O O . THR A 1 292 ? 31.795 -6.862 -19.017 1.00 89.06 292 THR A O 1
ATOM 2247 N N . GLY A 1 293 ? 31.072 -7.934 -17.181 1.00 88.25 293 GLY A N 1
ATOM 2248 C CA . GLY A 1 293 ? 30.587 -6.753 -16.469 1.00 88.25 293 GLY A CA 1
ATOM 2249 C C . GLY A 1 293 ? 29.167 -6.331 -16.859 1.00 88.25 293 GLY A C 1
ATOM 2250 O O . GLY A 1 293 ? 28.694 -5.291 -16.390 1.00 88.25 293 GLY A O 1
ATOM 2251 N N . VAL A 1 294 ? 28.471 -7.119 -17.686 1.00 89.81 294 VAL A N 1
ATOM 2252 C CA . VAL A 1 294 ? 27.098 -6.835 -18.125 1.00 89.81 294 VAL A CA 1
ATOM 2253 C C . VAL A 1 294 ? 26.111 -7.446 -17.143 1.00 89.81 294 VAL A C 1
ATOM 2255 O O . VAL A 1 294 ? 26.283 -8.572 -16.686 1.00 89.81 294 VAL A O 1
ATOM 2258 N N . GLU A 1 295 ? 25.071 -6.694 -16.786 1.00 92.06 295 GLU A N 1
ATOM 2259 C CA . GLU A 1 295 ? 24.061 -7.169 -15.847 1.00 92.06 295 GLU A CA 1
ATOM 2260 C C . GLU A 1 295 ? 23.120 -8.177 -16.512 1.00 92.06 295 GLU A C 1
ATOM 2262 O O . GLU A 1 295 ? 22.612 -7.940 -17.610 1.00 92.06 295 GLU A O 1
ATOM 2267 N N . GLN A 1 296 ? 22.905 -9.304 -15.837 1.00 94.50 296 GLN A N 1
ATOM 2268 C CA . GLN A 1 296 ? 22.068 -10.418 -16.268 1.00 94.50 296 GLN A CA 1
ATOM 2269 C C . GLN A 1 296 ? 21.058 -10.780 -15.179 1.00 94.50 296 GLN A C 1
ATOM 2271 O O . GLN A 1 296 ? 21.283 -10.520 -13.995 1.00 94.50 296 GLN A O 1
ATOM 2276 N N . LEU A 1 297 ? 19.977 -11.448 -15.582 1.00 96.25 297 LEU A N 1
ATOM 2277 C CA . LEU A 1 297 ? 19.061 -12.126 -14.674 1.00 96.25 297 LEU A CA 1
ATOM 2278 C C . LEU A 1 297 ? 19.553 -13.539 -14.378 1.00 96.25 297 LEU A C 1
ATOM 2280 O O . LEU A 1 297 ? 19.856 -14.312 -15.293 1.00 96.25 297 LEU A O 1
ATOM 2284 N N . TYR A 1 298 ? 19.547 -13.882 -13.096 1.00 97.19 298 TYR A N 1
ATOM 2285 C CA . TYR A 1 298 ? 19.890 -15.196 -12.579 1.00 97.19 298 TYR A CA 1
ATOM 2286 C C . TYR A 1 298 ? 18.761 -15.757 -11.719 1.00 97.19 298 TYR A C 1
ATOM 2288 O O . TYR A 1 298 ? 18.046 -15.030 -11.029 1.00 97.19 298 TYR A O 1
ATOM 2296 N N . GLU A 1 299 ? 18.641 -17.076 -11.748 1.00 97.56 299 GLU A N 1
ATOM 2297 C CA . GLU A 1 299 ? 17.768 -17.884 -10.908 1.00 97.56 299 GLU A CA 1
ATOM 2298 C C . GLU A 1 299 ? 18.629 -18.760 -9.995 1.00 97.56 299 GLU A C 1
ATOM 2300 O O . GLU A 1 299 ? 19.668 -19.269 -10.417 1.00 97.56 299 GLU A O 1
ATOM 2305 N N . ILE A 1 300 ? 18.207 -18.954 -8.747 1.00 97.44 300 ILE A N 1
ATOM 2306 C CA . ILE A 1 300 ? 18.842 -19.898 -7.819 1.00 97.44 300 ILE A CA 1
ATOM 2307 C C . ILE A 1 300 ? 17.803 -20.471 -6.858 1.00 97.44 300 ILE A C 1
ATOM 2309 O O . ILE A 1 300 ? 16.856 -19.777 -6.480 1.00 97.44 300 ILE A O 1
ATOM 2313 N N . ARG A 1 301 ? 17.965 -21.723 -6.419 1.00 97.31 301 ARG A N 1
ATOM 2314 C CA . ARG A 1 301 ? 17.155 -22.249 -5.314 1.00 97.31 301 ARG A CA 1
ATOM 2315 C C . ARG A 1 301 ? 17.528 -21.591 -3.991 1.00 97.31 301 ARG A C 1
ATOM 2317 O O . ARG A 1 301 ? 18.679 -21.259 -3.736 1.00 97.31 301 ARG A O 1
ATOM 2324 N N . THR A 1 302 ? 16.554 -21.494 -3.092 1.00 95.38 302 THR A N 1
ATOM 2325 C CA . THR A 1 302 ? 16.717 -20.935 -1.735 1.00 95.38 302 THR A CA 1
ATOM 2326 C C . THR A 1 302 ? 17.708 -21.702 -0.852 1.00 95.38 302 THR A C 1
ATOM 2328 O O . THR A 1 302 ? 18.153 -21.168 0.160 1.00 95.38 302 THR A O 1
ATOM 2331 N N . ASN A 1 303 ? 18.081 -22.929 -1.231 1.00 93.50 303 ASN A N 1
ATOM 2332 C CA . ASN A 1 303 ? 19.143 -23.715 -0.596 1.00 93.50 303 ASN A CA 1
ATOM 2333 C C . ASN A 1 303 ? 20.540 -23.488 -1.220 1.00 93.50 303 ASN A C 1
ATOM 2335 O O . ASN A 1 303 ? 21.489 -24.164 -0.836 1.00 93.50 303 ASN A O 1
ATOM 2339 N N . GLY A 1 304 ? 20.663 -22.583 -2.197 1.00 92.88 304 GLY A N 1
ATOM 2340 C CA . GLY A 1 304 ? 21.905 -22.261 -2.904 1.00 92.88 304 GLY A CA 1
ATOM 2341 C C . GLY A 1 304 ? 22.236 -23.158 -4.104 1.00 92.88 304 GLY A C 1
ATOM 2342 O O . GLY A 1 304 ? 23.276 -22.967 -4.727 1.00 92.88 304 GLY A O 1
ATOM 2343 N N . THR A 1 305 ? 21.387 -24.130 -4.448 1.00 94.50 305 THR A N 1
ATOM 2344 C CA . THR A 1 305 ? 21.602 -25.022 -5.608 1.00 94.50 305 THR A CA 1
ATOM 2345 C C . THR A 1 305 ? 20.948 -24.487 -6.889 1.00 94.50 305 THR A C 1
ATOM 2347 O O . THR A 1 305 ? 20.176 -23.532 -6.847 1.00 94.50 305 THR A O 1
ATOM 2350 N N . GLU A 1 306 ? 21.250 -25.102 -8.038 1.00 93.62 306 GLU A N 1
ATOM 2351 C CA . GLU A 1 306 ? 20.663 -24.759 -9.350 1.00 93.62 306 GLU A CA 1
ATOM 2352 C C . GLU A 1 306 ? 20.777 -23.279 -9.738 1.00 93.62 306 GLU A C 1
ATOM 2354 O O . GLU A 1 306 ? 19.825 -22.651 -10.198 1.00 93.62 306 GLU A O 1
ATOM 2359 N N . HIS A 1 307 ? 21.972 -22.719 -9.564 1.00 94.69 307 HIS A N 1
ATOM 2360 C CA . HIS A 1 307 ? 22.280 -21.385 -10.058 1.00 94.69 307 HIS A CA 1
ATOM 2361 C C . HIS A 1 307 ? 22.308 -21.376 -11.598 1.00 94.69 307 HIS A C 1
ATOM 2363 O O . HIS A 1 307 ? 23.125 -22.064 -12.214 1.00 94.69 307 HIS A O 1
ATOM 2369 N N . ARG A 1 308 ? 21.411 -20.604 -12.220 1.00 94.44 308 ARG A N 1
ATOM 2370 C CA . ARG A 1 308 ? 21.213 -20.545 -13.674 1.00 94.44 308 ARG A CA 1
ATOM 2371 C C . ARG A 1 308 ? 21.127 -19.102 -14.159 1.00 94.44 308 ARG A C 1
ATOM 2373 O O . ARG A 1 308 ? 20.319 -18.325 -13.661 1.00 94.44 308 ARG A O 1
ATOM 2380 N N . GLN A 1 309 ? 21.898 -18.763 -15.189 1.00 95.62 309 GLN A N 1
ATOM 2381 C CA . GLN A 1 309 ? 21.720 -17.514 -15.933 1.00 95.62 309 GLN A CA 1
ATOM 2382 C C . GLN A 1 309 ? 20.523 -17.634 -16.885 1.00 95.62 309 GLN A C 1
ATOM 2384 O O . GLN A 1 309 ? 20.439 -18.596 -17.648 1.00 95.62 309 GLN A O 1
ATOM 2389 N N . ILE A 1 310 ? 19.615 -16.659 -16.855 1.00 95.94 310 ILE A N 1
ATOM 2390 C CA . ILE A 1 310 ? 18.395 -16.641 -17.675 1.00 95.94 310 ILE A CA 1
ATOM 2391 C C . ILE A 1 310 ? 18.617 -15.837 -18.957 1.00 95.94 310 ILE A C 1
ATOM 2393 O O . ILE A 1 310 ? 18.273 -16.286 -20.047 1.00 95.94 310 ILE A O 1
ATOM 2397 N N . THR A 1 311 ? 19.189 -14.638 -18.837 1.00 93.69 311 THR A N 1
ATOM 2398 C CA . THR A 1 311 ? 19.332 -13.706 -19.963 1.00 93.69 311 THR A CA 1
ATOM 2399 C C . THR A 1 311 ? 20.718 -13.756 -20.587 1.00 93.69 311 THR A C 1
ATOM 2401 O O . THR A 1 311 ? 21.701 -14.131 -19.954 1.00 93.69 311 THR A O 1
ATOM 2404 N N . ARG A 1 312 ? 20.809 -13.307 -21.841 1.00 88.94 312 ARG A N 1
ATOM 2405 C CA . ARG A 1 312 ? 22.068 -12.960 -22.519 1.00 88.94 312 ARG A CA 1
ATOM 2406 C C . ARG A 1 312 ? 22.029 -11.494 -22.944 1.00 88.94 312 ARG A C 1
ATOM 2408 O O . ARG A 1 312 ? 22.114 -11.176 -24.128 1.00 88.94 312 ARG A O 1
ATOM 2415 N N . ASN A 1 313 ? 21.799 -10.624 -21.967 1.00 85.00 313 ASN A N 1
ATOM 2416 C CA . ASN A 1 313 ? 21.693 -9.186 -22.151 1.00 85.00 313 ASN A CA 1
ATOM 2417 C C . ASN A 1 313 ? 22.994 -8.617 -22.729 1.00 85.00 313 ASN A C 1
ATOM 2419 O O . ASN A 1 313 ? 24.083 -9.061 -22.368 1.00 85.00 313 ASN A O 1
ATOM 2423 N N . ARG A 1 314 ? 22.855 -7.637 -23.623 1.00 81.25 314 ARG A N 1
ATOM 2424 C CA . ARG A 1 314 ? 23.962 -6.900 -24.249 1.00 81.25 314 ARG A CA 1
ATOM 2425 C C . ARG A 1 314 ? 23.847 -5.386 -24.051 1.00 81.25 314 ARG A C 1
ATOM 2427 O O . ARG A 1 314 ? 24.762 -4.665 -24.425 1.00 81.25 314 ARG A O 1
ATOM 2434 N N . GLU A 1 315 ? 22.751 -4.906 -23.464 1.00 70.44 315 GLU A N 1
ATOM 2435 C CA . GLU A 1 315 ? 22.376 -3.485 -23.430 1.00 70.44 315 GLU A CA 1
ATOM 2436 C C . GLU A 1 315 ? 22.706 -2.783 -22.099 1.00 70.44 315 GLU A C 1
ATOM 2438 O O . GLU A 1 315 ? 22.122 -1.758 -21.755 1.00 70.44 315 GLU A O 1
ATOM 2443 N N . GLY A 1 316 ? 23.682 -3.307 -21.349 1.00 74.69 316 GLY A N 1
ATOM 2444 C CA . GLY A 1 316 ? 24.204 -2.666 -20.139 1.00 74.69 316 GLY A CA 1
ATOM 2445 C C . GLY A 1 316 ? 23.424 -3.003 -18.864 1.00 74.69 316 GLY A C 1
ATOM 2446 O O . GLY A 1 316 ? 23.030 -4.149 -18.658 1.00 74.69 316 GLY A O 1
ATOM 2447 N N . ALA A 1 317 ? 23.279 -2.028 -17.961 1.00 82.62 317 ALA A N 1
ATOM 2448 C CA . ALA A 1 317 ? 22.682 -2.229 -16.638 1.00 82.62 317 ALA A CA 1
ATOM 2449 C C . ALA A 1 317 ? 21.165 -2.481 -16.699 1.00 82.62 317 ALA A C 1
ATOM 2451 O O . ALA A 1 317 ? 20.464 -1.910 -17.536 1.00 82.62 317 ALA A O 1
ATOM 2452 N N . MET A 1 318 ? 20.658 -3.287 -15.764 1.00 88.88 318 MET A N 1
ATOM 2453 C CA . MET A 1 318 ? 19.230 -3.553 -15.590 1.00 88.88 318 MET A CA 1
ATOM 2454 C C . MET A 1 318 ? 18.717 -2.778 -14.378 1.00 88.88 318 MET A C 1
ATOM 2456 O O . MET A 1 318 ? 19.215 -2.943 -13.268 1.00 88.88 318 MET A O 1
ATOM 2460 N N . ASN A 1 319 ? 17.704 -1.941 -14.581 1.00 88.12 319 ASN A N 1
ATOM 2461 C CA . ASN A 1 319 ? 17.054 -1.185 -13.516 1.00 88.12 319 ASN A CA 1
ATOM 2462 C C . ASN A 1 319 ? 15.609 -1.650 -13.322 1.00 88.12 319 ASN A C 1
ATOM 2464 O O . ASN A 1 319 ? 15.019 -2.287 -14.192 1.00 88.12 319 ASN A O 1
ATOM 2468 N N . ASN A 1 320 ? 15.030 -1.311 -12.165 1.00 89.12 320 ASN A N 1
ATOM 2469 C CA . ASN A 1 320 ? 13.623 -1.582 -11.842 1.00 89.12 320 ASN A CA 1
ATOM 2470 C C . ASN A 1 320 ? 13.170 -3.025 -12.142 1.00 89.12 320 ASN A C 1
ATOM 2472 O O . ASN A 1 320 ? 12.050 -3.220 -12.610 1.00 89.12 320 ASN A O 1
ATOM 2476 N N . MET A 1 321 ? 14.026 -4.021 -11.882 1.00 93.94 321 MET A N 1
ATOM 2477 C CA . MET A 1 321 ? 13.665 -5.414 -12.114 1.00 93.94 321 MET A CA 1
ATOM 2478 C C . MET A 1 321 ? 12.430 -5.808 -11.292 1.00 93.94 321 MET A C 1
ATOM 2480 O O . MET A 1 321 ? 12.348 -5.496 -10.101 1.00 93.94 321 MET A O 1
ATOM 2484 N N . GLU A 1 322 ? 11.469 -6.482 -11.926 1.00 95.56 322 GLU A N 1
ATOM 2485 C CA . GLU A 1 322 ? 10.262 -6.979 -11.267 1.00 95.56 322 GLU A CA 1
ATOM 2486 C C . GLU A 1 322 ? 9.779 -8.316 -11.820 1.00 95.56 322 GLU A C 1
ATOM 2488 O O . GLU A 1 322 ? 9.508 -8.459 -13.015 1.00 95.56 322 GLU A O 1
ATOM 2493 N N . LEU A 1 323 ? 9.616 -9.289 -10.924 1.00 97.81 323 LEU A N 1
ATOM 2494 C CA . LEU A 1 323 ? 9.020 -10.580 -11.219 1.00 97.81 323 LEU A CA 1
ATOM 2495 C C . LEU A 1 323 ? 7.494 -10.452 -11.308 1.00 97.81 323 LEU A C 1
ATOM 2497 O O . LEU A 1 323 ? 6.843 -9.866 -10.441 1.00 97.81 323 LEU A O 1
ATOM 2501 N N . SER A 1 324 ? 6.915 -11.038 -12.353 1.00 97.94 324 SER A N 1
ATOM 2502 C CA . SER A 1 324 ? 5.461 -11.124 -12.505 1.00 97.94 324 SER A CA 1
ATOM 2503 C C . SER A 1 324 ? 4.824 -11.949 -11.375 1.00 97.94 324 SER A C 1
ATOM 2505 O O . SER A 1 324 ? 5.418 -12.932 -10.925 1.00 97.94 324 SER A O 1
ATOM 2507 N N . PRO A 1 325 ? 3.600 -11.611 -10.928 1.00 97.25 325 PRO A N 1
ATOM 2508 C CA . PRO A 1 325 ? 2.910 -12.350 -9.869 1.00 97.25 325 PRO A CA 1
ATOM 2509 C C . PRO A 1 325 ? 2.777 -13.862 -10.099 1.00 97.25 325 PRO A C 1
ATOM 2511 O O . PRO A 1 325 ? 2.773 -14.617 -9.131 1.00 97.25 325 PRO A O 1
ATOM 2514 N N . ASN A 1 326 ? 2.689 -14.316 -11.354 1.00 97.00 326 ASN A N 1
ATOM 2515 C CA . ASN A 1 326 ? 2.633 -15.740 -11.694 1.00 97.00 326 ASN A CA 1
ATOM 2516 C C . ASN A 1 326 ? 4.014 -16.420 -11.810 1.00 97.00 326 ASN A C 1
ATOM 2518 O O . ASN A 1 326 ? 4.077 -17.632 -11.996 1.00 97.00 326 ASN A O 1
ATOM 2522 N N . GLY A 1 327 ? 5.112 -15.664 -11.714 1.00 97.44 327 GLY A N 1
ATOM 2523 C CA . GLY A 1 327 ? 6.481 -16.178 -11.753 1.00 97.44 327 GLY A CA 1
ATOM 2524 C C . GLY A 1 327 ? 6.978 -16.617 -13.133 1.00 97.44 327 GLY A C 1
ATOM 2525 O O . GLY A 1 327 ? 8.072 -17.165 -13.220 1.00 97.44 327 GLY A O 1
ATOM 2526 N N . ALA A 1 328 ? 6.212 -16.400 -14.206 1.00 97.56 328 ALA A N 1
ATOM 2527 C CA . ALA A 1 328 ? 6.582 -16.842 -15.555 1.00 97.56 328 ALA A CA 1
ATOM 2528 C C . ALA A 1 328 ? 7.414 -15.801 -16.325 1.00 97.56 328 ALA A C 1
ATOM 2530 O O . ALA A 1 328 ? 8.173 -16.146 -17.233 1.00 97.56 328 ALA A O 1
ATOM 2531 N N . TYR A 1 329 ? 7.280 -14.528 -15.955 1.00 98.00 329 TYR A N 1
ATOM 2532 C CA . TYR A 1 329 ? 7.939 -13.401 -16.611 1.00 98.00 329 TYR A CA 1
ATOM 2533 C C . TYR A 1 329 ? 8.655 -12.503 -15.605 1.00 98.00 329 TYR A C 1
ATOM 2535 O O . TYR A 1 329 ? 8.241 -12.407 -14.449 1.00 98.00 329 TYR A O 1
ATOM 2543 N N . ALA A 1 330 ? 9.667 -11.778 -16.062 1.00 97.19 330 ALA A N 1
ATOM 2544 C CA . ALA A 1 330 ? 10.203 -10.614 -15.366 1.00 97.19 330 ALA A CA 1
ATOM 2545 C C . ALA A 1 330 ? 10.200 -9.404 -16.300 1.00 97.19 330 ALA A C 1
ATOM 2547 O O . ALA A 1 330 ? 10.174 -9.559 -17.519 1.00 97.19 330 ALA A O 1
ATOM 2548 N N . LEU A 1 331 ? 10.227 -8.205 -15.733 1.00 95.25 331 LEU A N 1
ATOM 2549 C CA . LEU A 1 331 ? 10.491 -6.980 -16.475 1.00 95.25 331 LEU A CA 1
ATOM 2550 C C . LEU A 1 331 ? 11.709 -6.260 -15.908 1.00 95.25 331 LEU A C 1
ATOM 2552 O O . LEU A 1 331 ? 12.063 -6.473 -14.750 1.00 95.25 331 LEU A O 1
ATOM 2556 N N . PHE A 1 332 ? 12.341 -5.423 -16.722 1.00 92.75 332 PHE A N 1
ATOM 2557 C CA . PHE A 1 332 ? 13.375 -4.478 -16.303 1.00 92.75 332 PHE A CA 1
ATOM 2558 C C . PHE A 1 332 ? 13.405 -3.281 -17.260 1.00 92.75 332 PHE A C 1
ATOM 2560 O O . PHE A 1 332 ? 12.840 -3.332 -18.354 1.00 92.75 332 PHE A O 1
ATOM 2567 N N . THR A 1 333 ? 14.071 -2.201 -16.864 1.00 89.44 333 THR A N 1
ATOM 2568 C CA . THR A 1 333 ? 14.360 -1.052 -17.730 1.00 89.44 333 THR A CA 1
ATOM 2569 C C . THR A 1 333 ? 15.851 -0.972 -18.034 1.00 89.44 333 THR A C 1
ATOM 2571 O O . THR A 1 333 ? 16.676 -1.197 -17.145 1.00 89.44 333 THR A O 1
ATOM 2574 N N . SER A 1 334 ? 16.217 -0.650 -19.279 1.00 82.06 334 SER A N 1
ATOM 2575 C CA . SER A 1 334 ? 17.607 -0.323 -19.634 1.00 82.06 334 SER A CA 1
ATOM 2576 C C . SER A 1 334 ? 17.776 1.198 -19.789 1.00 82.06 334 SER A C 1
ATOM 2578 O O . SER A 1 334 ? 16.892 1.873 -20.334 1.00 82.06 334 SER A O 1
ATOM 2580 N N . PRO A 1 335 ? 18.876 1.786 -19.281 1.00 68.31 335 PRO A N 1
ATOM 2581 C CA . PRO A 1 335 ? 19.149 3.202 -19.466 1.00 68.31 335 PRO A CA 1
ATOM 2582 C C . PRO A 1 335 ? 19.673 3.461 -20.888 1.00 68.31 335 PRO A C 1
ATOM 2584 O O . PRO A 1 335 ? 20.832 3.191 -21.187 1.00 68.31 335 PRO A O 1
ATOM 2587 N N . GLY A 1 336 ? 18.841 4.034 -21.760 1.00 59.75 336 GLY A N 1
ATOM 2588 C CA . GLY A 1 336 ? 19.284 4.656 -23.009 1.00 59.75 336 GLY A CA 1
ATOM 2589 C C . GLY A 1 336 ? 19.512 6.162 -22.834 1.00 59.75 336 GLY A C 1
ATOM 2590 O O . GLY A 1 336 ? 18.798 6.825 -22.080 1.00 59.75 336 GLY A O 1
ATOM 2591 N N . ALA A 1 337 ? 20.481 6.732 -23.562 1.00 51.62 337 ALA A N 1
ATOM 2592 C CA . ALA A 1 337 ? 20.852 8.155 -23.482 1.00 51.62 337 ALA A CA 1
ATOM 2593 C C . ALA A 1 337 ? 19.688 9.133 -23.766 1.00 51.62 337 ALA A C 1
ATOM 2595 O O . ALA A 1 337 ? 19.748 10.305 -23.392 1.00 51.62 337 ALA A O 1
ATOM 2596 N N . SER A 1 338 ? 18.604 8.668 -24.398 1.00 56.28 338 SER A N 1
ATOM 2597 C CA . SER A 1 338 ? 17.429 9.497 -24.709 1.00 56.28 338 SER A CA 1
ATOM 2598 C C . SER A 1 338 ? 16.078 8.824 -24.430 1.00 56.28 338 SER A C 1
ATOM 2600 O O . SER A 1 338 ? 15.096 9.537 -24.250 1.00 56.28 338 SER A O 1
ATOM 2602 N N . ILE A 1 339 ? 16.017 7.491 -24.320 1.00 66.25 339 ILE A N 1
ATOM 2603 C CA . ILE A 1 339 ? 14.783 6.705 -24.135 1.00 66.25 339 ILE A CA 1
ATOM 2604 C C . ILE A 1 339 ? 15.058 5.604 -23.098 1.00 66.25 339 ILE A C 1
ATOM 2606 O O . ILE A 1 339 ? 16.104 4.964 -23.147 1.00 66.25 339 ILE A O 1
ATOM 2610 N N . SER A 1 340 ? 14.126 5.389 -22.165 1.00 80.19 340 SER A N 1
ATOM 2611 C CA . SER A 1 340 ? 14.130 4.234 -21.249 1.00 80.19 340 SER A CA 1
ATOM 2612 C C . SER A 1 340 ? 13.119 3.215 -21.765 1.00 80.19 340 SER A C 1
ATOM 2614 O O . SER A 1 340 ? 11.932 3.535 -21.877 1.00 80.19 340 SER A O 1
ATOM 2616 N N . ILE A 1 341 ? 13.587 2.020 -22.126 1.00 86.06 341 ILE A N 1
ATOM 2617 C CA . ILE A 1 341 ? 12.768 0.949 -22.712 1.00 86.06 341 ILE A CA 1
ATOM 2618 C C . ILE A 1 341 ? 12.419 -0.060 -21.621 1.00 86.06 341 ILE A C 1
ATOM 2620 O O . ILE A 1 341 ? 13.276 -0.430 -20.818 1.00 86.06 341 ILE A O 1
ATOM 2624 N N . ILE A 1 342 ? 11.160 -0.505 -21.596 1.00 90.38 342 ILE A N 1
ATOM 2625 C CA . ILE A 1 342 ? 10.728 -1.608 -20.735 1.00 90.38 342 ILE A CA 1
ATOM 2626 C C . ILE A 1 342 ? 10.955 -2.909 -21.502 1.00 90.38 342 ILE A C 1
ATOM 2628 O O . ILE A 1 342 ? 10.404 -3.099 -22.585 1.00 90.38 342 ILE A O 1
ATOM 2632 N N . TYR A 1 343 ? 11.739 -3.812 -20.929 1.00 91.12 343 TYR A N 1
ATOM 2633 C CA . TYR A 1 343 ? 11.942 -5.161 -21.437 1.00 91.12 343 TYR A CA 1
ATOM 2634 C C . TYR A 1 343 ? 11.138 -6.152 -20.615 1.00 91.12 343 TYR A C 1
ATOM 2636 O O . TYR A 1 343 ? 11.083 -6.051 -19.391 1.00 91.12 343 TYR A O 1
ATOM 2644 N N . VAL A 1 344 ? 10.550 -7.129 -21.293 1.00 94.12 344 VAL A N 1
ATOM 2645 C CA . VAL A 1 344 ? 9.844 -8.260 -20.699 1.00 94.12 344 VAL A CA 1
ATOM 2646 C C . VAL A 1 344 ? 10.576 -9.537 -21.083 1.00 94.12 344 VAL A C 1
ATOM 2648 O O . VAL A 1 344 ? 10.773 -9.817 -22.264 1.00 94.12 344 VAL A O 1
ATOM 2651 N N . VAL A 1 345 ? 10.957 -10.318 -20.078 1.00 94.62 345 VAL A N 1
ATOM 2652 C CA . VAL A 1 345 ? 11.669 -11.589 -20.220 1.00 94.62 345 VAL A CA 1
ATOM 2653 C C . VAL A 1 345 ? 10.734 -12.735 -19.870 1.00 94.62 345 VAL A C 1
ATOM 2655 O O . VAL A 1 345 ? 10.156 -12.752 -18.785 1.00 94.62 345 VAL A O 1
ATOM 2658 N N . GLU A 1 346 ? 10.609 -13.714 -20.759 1.00 96.19 346 GLU A N 1
ATOM 2659 C CA . GLU A 1 346 ? 10.018 -15.014 -20.440 1.00 96.19 346 GLU A CA 1
ATOM 2660 C C . GLU A 1 346 ? 11.071 -15.888 -19.748 1.00 96.19 346 GLU A C 1
ATOM 2662 O O . GLU A 1 346 ? 12.093 -16.235 -20.335 1.00 96.19 346 GLU A O 1
ATOM 2667 N N . LEU A 1 347 ? 10.846 -16.255 -18.485 1.00 96.06 347 LEU A N 1
ATOM 2668 C CA . LEU A 1 347 ? 11.890 -16.856 -17.640 1.00 96.06 347 LEU A CA 1
ATOM 2669 C C . LEU A 1 347 ? 12.207 -18.316 -17.986 1.00 96.06 347 LEU A C 1
ATOM 2671 O O . LEU A 1 347 ? 13.289 -18.819 -17.667 1.00 96.06 347 LEU A O 1
ATOM 2675 N N . ALA A 1 348 ? 11.274 -19.006 -18.642 1.00 94.06 348 ALA A N 1
ATOM 2676 C CA . ALA A 1 348 ? 11.479 -20.374 -19.100 1.00 94.06 348 ALA A CA 1
ATOM 2677 C C . ALA A 1 348 ? 12.497 -20.438 -20.251 1.00 94.06 348 ALA A C 1
ATOM 2679 O O . ALA A 1 348 ? 13.407 -21.267 -20.220 1.00 94.06 348 ALA A O 1
ATOM 2680 N N . SER A 1 349 ? 12.352 -19.545 -21.234 1.00 93.44 349 SER A N 1
ATOM 2681 C CA . SER A 1 349 ? 13.139 -19.519 -22.472 1.00 93.44 349 SER A CA 1
ATOM 2682 C C . SER A 1 349 ? 14.322 -18.546 -22.428 1.00 93.44 349 SER A C 1
ATOM 2684 O O . SER A 1 349 ? 15.292 -18.732 -23.158 1.00 93.44 349 SER A O 1
ATOM 2686 N N . GLY A 1 350 ? 14.249 -17.508 -21.590 1.00 91.50 350 GLY A N 1
ATOM 2687 C CA . GLY A 1 350 ? 15.165 -16.367 -21.619 1.00 91.50 350 GLY A CA 1
ATOM 2688 C C . GLY A 1 350 ? 14.879 -15.382 -22.757 1.00 91.50 350 GLY A C 1
ATOM 2689 O O . GLY A 1 350 ? 15.664 -14.456 -22.964 1.00 91.50 350 GLY A O 1
ATOM 2690 N N . ASN A 1 351 ? 13.775 -15.562 -23.495 1.00 91.12 351 ASN A N 1
ATOM 2691 C CA . ASN A 1 351 ? 13.384 -14.675 -24.586 1.00 91.12 351 ASN A CA 1
ATOM 2692 C C . ASN A 1 351 ? 13.021 -13.290 -24.050 1.00 91.12 351 ASN A C 1
ATOM 2694 O O . ASN A 1 351 ? 12.283 -13.170 -23.071 1.00 91.12 351 ASN A O 1
ATOM 2698 N N . ILE A 1 352 ? 13.515 -12.253 -24.724 1.00 89.12 352 ILE A N 1
ATOM 2699 C CA . ILE A 1 352 ? 13.323 -10.856 -24.338 1.00 89.12 352 ILE A CA 1
ATOM 2700 C C . ILE A 1 352 ? 12.530 -10.145 -25.432 1.00 89.12 352 ILE A C 1
ATOM 2702 O O . ILE A 1 352 ? 12.921 -10.179 -26.596 1.00 89.12 352 ILE A O 1
ATOM 2706 N N . ASN A 1 353 ? 11.458 -9.462 -25.038 1.00 88.94 353 ASN A N 1
ATOM 2707 C CA . ASN A 1 353 ? 10.695 -8.554 -25.889 1.00 88.94 353 ASN A CA 1
ATOM 2708 C C . ASN A 1 353 ? 10.748 -7.141 -25.305 1.00 88.94 353 ASN A C 1
ATOM 2710 O O . ASN A 1 353 ? 10.712 -6.976 -24.085 1.00 88.94 353 ASN A O 1
ATOM 2714 N N . SER A 1 354 ? 10.811 -6.120 -26.154 1.00 87.31 354 SER A N 1
ATOM 2715 C CA . SER A 1 354 ? 10.706 -4.725 -25.727 1.00 87.31 354 SER A CA 1
ATOM 2716 C C . SER A 1 354 ? 9.275 -4.214 -25.868 1.00 87.31 354 SER A C 1
ATOM 2718 O O . SER A 1 354 ? 8.559 -4.544 -26.812 1.00 87.31 354 SER A O 1
ATOM 2720 N N . LEU A 1 355 ? 8.867 -3.373 -24.922 1.00 83.88 355 LEU A N 1
ATOM 2721 C CA . LEU A 1 355 ? 7.677 -2.543 -25.019 1.00 83.88 355 LEU A CA 1
ATOM 2722 C C . LEU A 1 355 ? 8.130 -1.152 -25.452 1.00 83.88 355 LEU A C 1
ATOM 2724 O O . LEU A 1 355 ? 8.646 -0.357 -24.660 1.00 83.88 355 LEU A O 1
ATOM 2728 N N . THR A 1 356 ? 8.028 -0.889 -26.751 1.00 68.75 356 THR A N 1
ATOM 2729 C CA . THR A 1 356 ? 8.335 0.426 -27.312 1.00 68.75 356 THR A CA 1
ATOM 2730 C C . THR A 1 356 ? 7.258 1.420 -26.903 1.00 68.75 356 THR A C 1
ATOM 2732 O O . THR A 1 356 ? 6.134 1.361 -27.395 1.00 68.75 356 THR A O 1
ATOM 2735 N N . GLY A 1 357 ? 7.624 2.364 -26.035 1.00 61.53 357 GLY A N 1
ATOM 2736 C CA . GLY A 1 357 ? 6.823 3.563 -25.806 1.00 61.53 357 GLY A CA 1
ATOM 2737 C C . GLY A 1 357 ? 6.788 4.468 -27.046 1.00 61.53 357 GLY A C 1
ATOM 2738 O O . GLY A 1 357 ? 7.462 4.229 -28.048 1.00 61.53 357 GLY A O 1
ATOM 2739 N N . SER A 1 358 ? 6.020 5.556 -26.970 1.00 57.50 358 SER A N 1
ATOM 2740 C CA . SER A 1 358 ? 6.062 6.638 -27.967 1.00 57.50 358 SER A CA 1
ATOM 2741 C C . SER A 1 358 ? 7.499 7.130 -28.197 1.00 57.50 358 SER A C 1
ATOM 2743 O O . SER A 1 358 ? 8.275 7.205 -27.247 1.00 57.50 358 SER A O 1
ATOM 2745 N N . THR A 1 359 ? 7.832 7.527 -29.430 1.00 56.53 359 THR A N 1
ATOM 2746 C CA . THR A 1 359 ? 9.201 7.819 -29.923 1.00 56.53 359 THR A CA 1
ATOM 2747 C C . THR A 1 359 ? 10.003 8.869 -29.137 1.00 56.53 359 THR A C 1
ATOM 2749 O O . THR A 1 359 ? 11.201 9.005 -29.364 1.00 56.53 359 THR A O 1
ATOM 2752 N N . GLN A 1 360 ? 9.373 9.598 -28.212 1.00 59.00 360 GLN A N 1
ATOM 2753 C CA . GLN A 1 360 ? 9.989 10.639 -27.382 1.00 59.00 360 GLN A CA 1
ATOM 2754 C C . GLN A 1 360 ? 9.918 10.364 -25.866 1.00 59.00 360 GLN A C 1
ATOM 2756 O O . GLN A 1 360 ? 10.422 11.170 -25.087 1.00 59.00 360 GLN A O 1
ATOM 2761 N N . ALA A 1 361 ? 9.287 9.268 -25.421 1.00 64.50 361 ALA A N 1
ATOM 2762 C CA . ALA A 1 361 ? 8.979 9.067 -24.004 1.00 64.50 361 ALA A CA 1
ATOM 2763 C C . ALA A 1 361 ? 10.033 8.247 -23.247 1.00 64.50 361 ALA A C 1
ATOM 2765 O O . ALA A 1 361 ? 10.520 7.226 -23.732 1.00 64.50 361 ALA A O 1
ATOM 2766 N N . LYS A 1 362 ? 10.332 8.657 -22.008 1.00 81.81 362 LYS A N 1
ATOM 2767 C CA . LYS A 1 362 ? 11.152 7.881 -21.064 1.00 81.81 362 LYS A CA 1
ATOM 2768 C C . LYS A 1 362 ? 10.243 7.137 -20.089 1.00 81.81 362 LYS A C 1
ATOM 2770 O O . LYS A 1 362 ? 9.489 7.772 -19.359 1.00 81.81 362 LYS A O 1
ATOM 2775 N N . ASN A 1 363 ? 10.315 5.808 -20.074 1.00 87.44 363 ASN A N 1
ATOM 2776 C CA . ASN A 1 363 ? 9.470 4.980 -19.214 1.00 87.44 363 ASN A CA 1
ATOM 2777 C C . ASN A 1 363 ? 10.126 4.731 -17.846 1.00 87.44 363 ASN A C 1
ATOM 2779 O O . ASN A 1 363 ? 11.286 4.316 -17.771 1.00 87.44 363 ASN A O 1
ATOM 2783 N N . TYR A 1 364 ? 9.369 4.943 -16.771 1.00 89.75 364 TYR A N 1
ATOM 2784 C CA . TYR A 1 364 ? 9.819 4.849 -15.384 1.00 89.75 364 TYR A CA 1
ATOM 2785 C C . TYR A 1 364 ? 8.851 4.036 -14.520 1.00 89.75 364 TYR A C 1
ATOM 2787 O O . TYR A 1 364 ? 7.635 4.054 -14.727 1.00 89.75 364 TYR A O 1
ATOM 2795 N N . HIS A 1 365 ? 9.414 3.378 -13.502 1.00 92.62 365 HIS A N 1
ATOM 2796 C CA . HIS A 1 365 ? 8.695 2.618 -12.472 1.00 92.62 365 HIS A CA 1
ATOM 2797 C C . HIS A 1 365 ? 7.663 1.603 -13.007 1.00 92.62 365 HIS A C 1
ATOM 2799 O O . HIS A 1 365 ? 6.529 1.604 -12.526 1.00 92.62 365 HIS A O 1
ATOM 2805 N N . PRO A 1 366 ? 8.007 0.734 -13.977 1.00 95.00 366 PRO A N 1
ATOM 2806 C CA . PRO A 1 366 ? 7.070 -0.282 -14.444 1.00 95.00 366 PRO A CA 1
ATOM 2807 C C . PRO A 1 366 ? 6.690 -1.258 -13.325 1.00 95.00 366 PRO A C 1
ATOM 2809 O O . PRO A 1 366 ? 7.555 -1.701 -12.572 1.00 95.00 366 PRO A O 1
ATOM 2812 N N . LYS A 1 367 ? 5.398 -1.588 -13.239 1.00 97.06 367 LYS A N 1
ATOM 2813 C CA . LYS A 1 367 ? 4.799 -2.528 -12.281 1.00 97.06 367 LYS A CA 1
ATOM 2814 C C . LYS A 1 367 ? 3.853 -3.492 -12.973 1.00 97.06 367 LYS A C 1
ATOM 2816 O O . LYS A 1 367 ? 2.988 -3.055 -13.738 1.00 97.06 367 LYS A O 1
ATOM 2821 N N . TRP A 1 368 ? 3.951 -4.778 -12.652 1.00 97.94 368 TRP A N 1
ATOM 2822 C CA . TRP A 1 368 ? 2.999 -5.772 -13.146 1.00 97.94 368 TRP A CA 1
ATOM 2823 C C . TRP A 1 368 ? 1.607 -5.555 -12.556 1.00 97.94 368 TRP A C 1
ATOM 2825 O O . TRP A 1 368 ? 1.461 -5.271 -11.365 1.00 97.94 368 TRP A O 1
ATOM 2835 N N . SER A 1 369 ? 0.576 -5.747 -13.379 1.00 97.56 369 SER A N 1
ATOM 2836 C CA . SER A 1 369 ? -0.782 -5.938 -12.883 1.00 97.56 369 SER A CA 1
ATOM 2837 C C . SER A 1 369 ? -0.867 -7.232 -12.056 1.00 97.56 369 SER A C 1
ATOM 2839 O O . SER A 1 369 ? -0.114 -8.178 -12.319 1.00 97.56 369 SER A O 1
ATOM 2841 N N . PRO A 1 370 ? -1.786 -7.325 -11.074 1.00 96.94 370 PRO A N 1
ATOM 2842 C CA . PRO A 1 370 ? -1.910 -8.502 -10.206 1.00 96.94 370 PRO A CA 1
ATOM 2843 C C . PRO A 1 370 ? -2.119 -9.830 -10.953 1.00 96.94 370 PRO A C 1
ATOM 2845 O O . PRO A 1 370 ? -1.688 -10.880 -10.486 1.00 96.94 370 PRO A O 1
ATOM 2848 N N . ASP A 1 371 ? -2.731 -9.784 -12.136 1.00 96.75 371 ASP A N 1
ATOM 2849 C CA . ASP A 1 371 ? -2.999 -10.933 -13.009 1.00 96.75 371 ASP A CA 1
ATOM 2850 C C . ASP A 1 371 ? -1.847 -11.268 -13.985 1.00 96.75 371 ASP A C 1
ATOM 2852 O O . ASP A 1 371 ? -1.953 -12.206 -14.771 1.00 96.75 371 ASP A O 1
ATOM 2856 N N . SER A 1 372 ? -0.726 -10.534 -13.945 1.00 97.38 372 SER A N 1
ATOM 2857 C CA . SER A 1 372 ? 0.441 -10.702 -14.835 1.00 97.38 372 SER A CA 1
ATOM 2858 C C . SER A 1 372 ? 0.172 -10.469 -16.337 1.00 97.38 372 SER A C 1
ATOM 2860 O O . SER A 1 372 ? 0.966 -10.888 -17.193 1.00 97.38 372 SER A O 1
ATOM 2862 N N . THR A 1 373 ? -0.943 -9.828 -16.703 1.00 95.44 373 THR A N 1
ATOM 2863 C CA . THR A 1 373 ? -1.311 -9.607 -18.117 1.00 95.44 373 THR A CA 1
ATOM 2864 C C . THR A 1 373 ? -0.875 -8.249 -18.657 1.00 95.44 373 THR A C 1
ATOM 2866 O O . THR A 1 373 ? -0.667 -8.106 -19.866 1.00 95.44 373 THR A O 1
ATOM 2869 N N . SER A 1 374 ? -0.712 -7.266 -17.775 1.00 95.38 374 SER A N 1
ATOM 2870 C CA . SER A 1 374 ? -0.482 -5.867 -18.117 1.00 95.38 374 SER A CA 1
ATOM 2871 C C . SER A 1 374 ? 0.599 -5.249 -17.231 1.00 95.38 374 SER A C 1
ATOM 2873 O O . SER A 1 374 ? 0.974 -5.786 -16.190 1.00 95.38 374 SER A O 1
ATOM 2875 N N . ILE A 1 375 ? 1.124 -4.110 -17.666 1.00 96.19 375 ILE A N 1
ATOM 2876 C CA . ILE A 1 375 ? 2.165 -3.346 -16.986 1.00 96.19 375 ILE A CA 1
ATOM 2877 C C . ILE A 1 375 ? 1.675 -1.908 -16.866 1.00 96.19 375 ILE A C 1
ATOM 2879 O O . ILE A 1 375 ? 1.217 -1.318 -17.842 1.00 96.19 375 ILE A O 1
ATOM 2883 N N . GLY A 1 376 ? 1.741 -1.359 -15.657 1.00 95.56 376 GLY A N 1
ATOM 2884 C CA . GLY A 1 376 ? 1.479 0.047 -15.365 1.00 95.56 376 GLY A CA 1
ATOM 2885 C C . GLY A 1 376 ? 2.801 0.778 -15.181 1.00 95.56 376 GLY A C 1
ATOM 2886 O O . GLY A 1 376 ? 3.714 0.226 -14.572 1.00 95.56 376 GLY A O 1
ATOM 2887 N N . PHE A 1 377 ? 2.932 1.989 -15.708 1.00 94.56 377 PHE A N 1
ATOM 2888 C CA . PHE A 1 377 ? 4.177 2.758 -15.641 1.00 94.56 377 PHE A CA 1
ATOM 2889 C C . PHE A 1 377 ? 3.913 4.258 -15.785 1.00 94.56 377 PHE A C 1
ATOM 2891 O O . PHE A 1 377 ? 2.846 4.675 -16.238 1.00 94.56 377 PHE A O 1
ATOM 2898 N N . SER A 1 378 ? 4.898 5.073 -15.411 1.00 91.69 378 SER A N 1
ATOM 2899 C CA . SER A 1 378 ? 4.917 6.497 -15.756 1.00 91.69 378 SER A CA 1
ATOM 2900 C C . SER A 1 378 ? 5.799 6.724 -16.982 1.00 91.69 378 SER A C 1
ATOM 2902 O O . SER A 1 378 ? 6.851 6.095 -17.101 1.00 91.69 378 SER A O 1
ATOM 2904 N N . ALA A 1 379 ? 5.388 7.598 -17.892 1.00 88.50 379 ALA A N 1
ATOM 2905 C CA . ALA A 1 379 ? 6.139 7.925 -19.097 1.00 88.50 379 ALA A CA 1
ATOM 2906 C C . ALA A 1 379 ? 6.308 9.437 -19.221 1.00 88.50 379 ALA A C 1
ATOM 2908 O O . ALA A 1 379 ? 5.320 10.163 -19.302 1.00 88.50 379 ALA A O 1
ATOM 2909 N N . THR A 1 380 ? 7.551 9.911 -19.241 1.00 86.56 380 THR A N 1
ATOM 2910 C CA . THR A 1 380 ? 7.834 11.341 -19.366 1.00 86.56 380 THR A CA 1
ATOM 2911 C C . THR A 1 380 ? 7.563 11.821 -20.782 1.00 86.56 380 THR A C 1
ATOM 2913 O O . THR A 1 380 ? 8.044 11.227 -21.745 1.00 86.56 380 THR A O 1
ATOM 2916 N N . GLU A 1 381 ? 6.862 12.938 -20.894 1.00 79.69 381 GLU A N 1
ATOM 2917 C CA . GLU A 1 381 ? 6.591 13.670 -22.122 1.00 79.69 381 GLU A CA 1
ATOM 2918 C C . GLU A 1 381 ? 6.987 15.138 -21.956 1.00 79.69 381 GLU A C 1
ATOM 2920 O O . GLU A 1 381 ? 7.141 15.638 -20.839 1.00 79.69 381 GLU A O 1
ATOM 2925 N N . TYR A 1 382 ? 7.159 15.832 -23.078 1.00 76.75 382 TYR A N 1
ATOM 2926 C CA . TYR A 1 382 ? 7.431 17.262 -23.113 1.00 76.75 382 TYR A CA 1
ATOM 2927 C C . TYR A 1 382 ? 6.331 17.979 -23.889 1.00 76.75 382 TYR A C 1
ATOM 2929 O O . TYR A 1 382 ? 5.873 17.501 -24.926 1.00 76.75 382 TYR A O 1
ATOM 2937 N N . SER A 1 383 ? 5.933 19.156 -23.413 1.00 69.50 383 SER A N 1
ATOM 2938 C CA . SER A 1 383 ? 5.156 20.095 -24.220 1.00 69.50 383 SER A CA 1
ATOM 2939 C C . SER A 1 383 ? 5.634 21.520 -23.985 1.00 69.50 383 SER A C 1
ATOM 2941 O O . SER A 1 383 ? 5.927 21.889 -22.846 1.00 69.50 383 SER A O 1
ATOM 2943 N N . ASP A 1 384 ? 5.606 22.348 -25.029 1.00 69.88 384 ASP A N 1
ATOM 2944 C CA . ASP A 1 384 ? 6.033 23.756 -24.965 1.00 69.88 384 ASP A CA 1
ATOM 2945 C C . ASP A 1 384 ? 5.307 24.554 -23.871 1.00 69.88 384 ASP A C 1
ATOM 2947 O O . ASP A 1 384 ? 5.841 25.510 -23.319 1.00 69.88 384 ASP A O 1
ATOM 2951 N N . ARG A 1 385 ? 4.075 24.152 -23.532 1.00 64.50 385 ARG A N 1
ATOM 2952 C CA . ARG A 1 385 ? 3.244 24.828 -22.526 1.00 64.50 385 ARG A CA 1
ATOM 2953 C C . ARG A 1 385 ? 3.534 24.414 -21.083 1.00 64.50 385 ARG A C 1
ATOM 2955 O O . ARG A 1 385 ? 3.128 25.136 -20.183 1.00 64.50 385 ARG A O 1
ATOM 2962 N N . ARG A 1 386 ? 4.125 23.239 -20.845 1.00 62.59 386 ARG A N 1
ATOM 2963 C CA . ARG A 1 386 ? 4.222 22.625 -19.498 1.00 62.59 386 ARG A CA 1
ATOM 2964 C C . ARG A 1 386 ? 5.626 22.200 -19.113 1.00 62.59 386 ARG A C 1
ATOM 2966 O O . ARG A 1 386 ? 5.843 21.786 -17.982 1.00 62.59 386 ARG A O 1
ATOM 2973 N N . GLY A 1 387 ? 6.557 22.226 -20.059 1.00 75.88 387 GLY A N 1
ATOM 2974 C CA . GLY A 1 387 ? 7.816 21.526 -19.896 1.00 75.88 387 GLY A CA 1
ATOM 2975 C C . GLY A 1 387 ? 7.596 20.016 -19.800 1.00 75.88 387 GLY A C 1
ATOM 2976 O O . GLY A 1 387 ? 6.724 19.458 -20.476 1.00 75.88 387 GLY A O 1
ATOM 2977 N N . TYR A 1 388 ? 8.412 19.365 -18.974 1.00 78.81 388 TYR A N 1
ATOM 2978 C CA . TYR A 1 388 ? 8.356 17.924 -18.760 1.00 78.81 388 TYR A CA 1
ATOM 2979 C C . TYR A 1 388 ? 7.281 17.536 -17.745 1.00 78.81 388 TYR A C 1
ATOM 2981 O O . TYR A 1 388 ? 7.208 18.109 -16.663 1.00 78.81 388 TYR A O 1
ATOM 2989 N N . PHE A 1 389 ? 6.501 16.515 -18.078 1.00 80.69 389 PHE A N 1
ATOM 2990 C CA . PHE A 1 389 ? 5.481 15.919 -17.214 1.00 80.69 389 PHE A CA 1
ATOM 2991 C C . PHE A 1 389 ? 5.428 14.408 -17.451 1.00 80.69 389 PHE A C 1
ATOM 2993 O O . PHE A 1 389 ? 5.980 13.919 -18.434 1.00 80.69 389 PHE A O 1
ATOM 3000 N N . SER A 1 390 ? 4.754 13.655 -16.586 1.00 85.31 390 SER A N 1
ATOM 3001 C CA . SER A 1 390 ? 4.560 12.214 -16.766 1.00 85.31 390 SER A CA 1
ATOM 3002 C C . SER A 1 390 ? 3.125 11.890 -17.131 1.00 85.31 390 SER A C 1
ATOM 3004 O O . SER A 1 390 ? 2.189 12.370 -16.500 1.00 85.31 390 SER A O 1
ATOM 3006 N N . THR A 1 391 ? 2.924 10.985 -18.078 1.00 85.62 391 THR A N 1
ATOM 3007 C CA . THR A 1 391 ? 1.649 10.288 -18.234 1.00 85.62 391 THR A CA 1
ATOM 3008 C C . THR A 1 391 ? 1.667 8.971 -17.473 1.00 85.62 391 THR A C 1
ATOM 3010 O O . THR A 1 391 ? 2.663 8.251 -17.460 1.00 85.62 391 THR A O 1
ATOM 3013 N N . ILE A 1 392 ? 0.554 8.646 -16.819 1.00 88.12 392 ILE A N 1
ATOM 3014 C CA . ILE A 1 392 ? 0.333 7.345 -16.188 1.00 88.12 392 ILE A CA 1
ATOM 3015 C C . ILE A 1 392 ? -0.279 6.437 -17.239 1.00 88.12 392 ILE A C 1
ATOM 3017 O O . ILE A 1 392 ? -1.368 6.719 -17.749 1.00 88.12 392 ILE A O 1
ATOM 3021 N N . ARG A 1 393 ? 0.431 5.367 -17.582 1.00 89.06 393 ARG A N 1
ATOM 3022 C CA . ARG A 1 393 ? 0.099 4.489 -18.699 1.00 89.06 393 ARG A CA 1
ATOM 3023 C C . ARG A 1 393 ? -0.093 3.052 -18.249 1.00 89.06 393 ARG A C 1
ATOM 3025 O O . ARG A 1 393 ? 0.471 2.613 -17.248 1.00 89.06 393 ARG A O 1
ATOM 3032 N N . THR A 1 394 ? -0.875 2.320 -19.032 1.00 92.00 394 THR A N 1
ATOM 3033 C CA . THR A 1 394 ? -0.922 0.857 -18.995 1.00 92.00 394 THR A CA 1
ATOM 3034 C C . THR A 1 394 ? -0.644 0.293 -20.375 1.00 92.00 394 THR A C 1
ATOM 3036 O O . THR A 1 394 ? -1.002 0.905 -21.380 1.00 92.00 394 THR A O 1
ATOM 3039 N N . GLU A 1 395 ? -0.006 -0.869 -20.425 1.00 91.38 395 GLU A N 1
ATOM 3040 C CA . GLU A 1 395 ? 0.246 -1.613 -21.654 1.00 91.38 395 GLU A CA 1
ATOM 3041 C C . GLU A 1 395 ? 0.131 -3.117 -21.395 1.00 91.38 395 GLU A C 1
ATOM 3043 O O . GLU A 1 395 ? 0.422 -3.600 -20.301 1.00 91.38 395 GLU A O 1
ATOM 3048 N N . ARG A 1 396 ? -0.311 -3.884 -22.396 1.00 92.25 396 ARG A N 1
ATOM 3049 C CA . ARG A 1 396 ? -0.302 -5.350 -22.309 1.00 92.25 396 ARG A CA 1
ATOM 3050 C C . ARG A 1 396 ? 1.130 -5.867 -22.294 1.00 92.25 396 ARG A C 1
ATOM 3052 O O . ARG A 1 396 ? 1.988 -5.329 -22.978 1.00 92.25 396 ARG A O 1
ATOM 3059 N N . ARG A 1 397 ? 1.362 -7.000 -21.633 1.00 91.56 397 ARG A N 1
ATOM 3060 C CA . ARG A 1 397 ? 2.671 -7.677 -21.608 1.00 91.56 397 ARG A CA 1
ATOM 3061 C C . ARG A 1 397 ? 3.308 -7.873 -22.994 1.00 91.56 397 ARG A C 1
ATOM 3063 O O . ARG A 1 397 ? 4.525 -7.858 -23.108 1.00 91.56 397 ARG A O 1
ATOM 3070 N N . GLN A 1 398 ? 2.492 -8.114 -24.021 1.00 87.38 398 GLN A N 1
ATOM 3071 C CA . GLN A 1 398 ? 2.930 -8.345 -25.407 1.00 87.38 398 GLN A CA 1
ATOM 3072 C C . GLN A 1 398 ? 3.048 -7.054 -26.241 1.00 87.38 398 GLN A C 1
ATOM 3074 O O . GLN A 1 398 ? 3.398 -7.124 -27.413 1.00 87.38 398 GLN A O 1
ATOM 3079 N N . GLY A 1 399 ? 2.732 -5.894 -25.661 1.00 85.62 399 GLY A N 1
ATOM 3080 C CA . GLY A 1 399 ? 2.640 -4.618 -26.364 1.00 85.62 399 GLY A CA 1
ATOM 3081 C C . GLY A 1 399 ? 1.331 -4.424 -27.136 1.00 85.62 399 GLY A C 1
ATOM 3082 O O . GLY A 1 399 ? 0.415 -5.251 -27.093 1.00 85.62 399 GLY A O 1
ATOM 3083 N N . GLY A 1 400 ? 1.227 -3.284 -27.823 1.00 79.94 400 GLY A N 1
ATOM 3084 C CA . GLY A 1 400 ? 0.194 -3.026 -28.839 1.00 79.94 400 GLY A CA 1
ATOM 3085 C C . GLY A 1 400 ? -1.169 -2.561 -28.314 1.00 79.94 400 GLY A C 1
ATOM 3086 O O . GLY A 1 400 ? -2.114 -2.439 -29.087 1.00 79.94 400 GLY A O 1
ATOM 3087 N N . ASN A 1 401 ? -1.295 -2.287 -27.013 1.00 81.19 401 ASN A N 1
ATOM 3088 C CA . ASN A 1 401 ? -2.515 -1.729 -26.418 1.00 81.19 401 ASN A CA 1
ATOM 3089 C C . ASN A 1 401 ? -2.167 -0.753 -25.291 1.00 81.19 401 ASN A C 1
ATOM 3091 O O . ASN A 1 401 ? -2.497 -0.985 -24.127 1.00 81.19 401 ASN A O 1
ATOM 3095 N N . GLN A 1 402 ? -1.435 0.302 -25.640 1.00 83.62 402 GLN A N 1
ATOM 3096 C CA . GLN A 1 402 ? -1.050 1.334 -24.687 1.00 83.62 402 GLN A CA 1
ATOM 3097 C C . GLN A 1 402 ? -2.230 2.279 -24.417 1.00 83.62 402 GLN A C 1
ATOM 3099 O O . GLN A 1 402 ? -2.856 2.787 -25.346 1.00 83.62 402 GLN A O 1
ATOM 3104 N N . GLN A 1 403 ? -2.507 2.561 -23.145 1.00 83.81 403 GLN A N 1
ATOM 3105 C CA . GLN A 1 403 ? -3.545 3.500 -22.719 1.00 83.81 403 GLN A CA 1
ATOM 3106 C C . GLN A 1 403 ? -2.979 4.527 -21.744 1.00 83.81 403 GLN A C 1
ATOM 3108 O O . GLN A 1 403 ? -2.337 4.159 -20.763 1.00 83.81 403 GLN A O 1
ATOM 3113 N N . VAL A 1 404 ? -3.256 5.810 -21.990 1.00 83.94 404 VAL A N 1
ATOM 3114 C CA . VAL A 1 404 ? -2.992 6.900 -21.039 1.00 83.94 404 VAL A CA 1
ATOM 3115 C C . VAL A 1 404 ? -4.197 7.037 -20.108 1.00 83.94 404 VAL A C 1
ATOM 3117 O O . VAL A 1 404 ? -5.328 7.239 -20.556 1.00 83.94 404 VAL A O 1
ATOM 3120 N N . LEU A 1 405 ? -3.955 6.903 -18.806 1.00 79.19 405 LEU A N 1
ATOM 3121 C CA . LEU A 1 405 ? -4.979 6.964 -17.764 1.00 79.19 405 LEU A CA 1
ATOM 3122 C C . LEU A 1 405 ? -5.041 8.333 -17.092 1.00 79.19 405 LEU A C 1
ATOM 3124 O O . LEU A 1 405 ? -6.125 8.808 -16.772 1.00 79.19 405 LEU A O 1
ATOM 3128 N N . SER A 1 406 ? -3.885 8.944 -16.845 1.00 76.44 406 SER A N 1
ATOM 3129 C CA . SER A 1 406 ? -3.790 10.211 -16.122 1.00 76.44 406 SER A CA 1
ATOM 3130 C C . SER A 1 406 ? -2.501 10.953 -16.462 1.00 76.44 406 SER A C 1
ATOM 3132 O O . SER A 1 406 ? -1.614 10.413 -17.125 1.00 76.44 406 SER A O 1
ATOM 3134 N N . VAL A 1 407 ? -2.392 12.181 -15.966 1.00 80.19 407 VAL A N 1
ATOM 3135 C CA . VAL A 1 407 ? -1.197 13.018 -16.020 1.00 80.19 407 VAL A CA 1
ATOM 3136 C C . VAL A 1 407 ? -0.718 13.283 -14.593 1.00 80.19 407 VAL A C 1
ATOM 3138 O O . VAL A 1 407 ? -1.516 13.539 -13.692 1.00 80.19 407 VAL A O 1
ATOM 3141 N N . SER A 1 408 ? 0.594 13.220 -14.411 1.00 82.88 408 SER A N 1
ATOM 3142 C CA . SER A 1 408 ? 1.324 13.729 -13.260 1.00 82.88 408 SER A CA 1
ATOM 3143 C C . SER A 1 408 ? 2.193 14.890 -13.735 1.00 82.88 408 SER A C 1
ATOM 3145 O O . SER A 1 408 ? 2.856 14.812 -14.767 1.00 82.88 408 SER A O 1
ATOM 3147 N N . ASP A 1 409 ? 2.180 15.977 -12.984 1.00 80.56 409 ASP A N 1
ATOM 3148 C CA . ASP A 1 409 ? 3.051 17.144 -13.166 1.00 80.56 409 ASP A CA 1
ATOM 3149 C C . ASP A 1 409 ? 4.529 16.863 -12.830 1.00 80.56 409 ASP A C 1
ATOM 3151 O O . ASP A 1 409 ? 5.385 17.722 -13.013 1.00 80.56 409 ASP A O 1
ATOM 3155 N N . CYS A 1 410 ? 4.847 15.661 -12.351 1.00 83.75 410 CYS A N 1
ATOM 3156 C CA . CYS A 1 410 ? 6.205 15.243 -12.049 1.00 83.75 410 CYS A CA 1
ATOM 3157 C C . CYS A 1 410 ? 6.930 14.686 -13.274 1.00 83.75 410 CYS A C 1
ATOM 3159 O O . CYS A 1 410 ? 6.340 14.029 -14.133 1.00 83.75 410 CYS A O 1
ATOM 3161 N N . PHE A 1 411 ? 8.252 14.868 -13.313 1.00 84.69 411 PHE A N 1
ATOM 3162 C CA . PHE A 1 411 ? 9.101 14.314 -14.371 1.00 84.69 411 PHE A CA 1
ATOM 3163 C C . PHE A 1 411 ? 9.029 12.782 -14.451 1.00 84.69 411 PHE A C 1
ATOM 3165 O O . PHE A 1 411 ? 9.009 12.233 -15.547 1.00 84.69 411 PHE A O 1
ATOM 3172 N N . SER A 1 412 ? 8.974 12.103 -13.304 1.00 88.38 412 SER A N 1
ATOM 3173 C CA . SER A 1 412 ? 8.801 10.652 -13.164 1.00 88.38 412 SER A CA 1
ATOM 3174 C C . SER A 1 412 ? 8.067 10.365 -11.860 1.00 88.38 412 SER A C 1
ATOM 3176 O O . SER A 1 412 ? 8.250 11.105 -10.892 1.00 88.38 412 SER A O 1
ATOM 3178 N N . THR A 1 413 ? 7.269 9.299 -11.793 1.00 91.44 413 THR A N 1
ATOM 3179 C CA . THR A 1 413 ? 6.510 8.995 -10.572 1.00 91.44 413 THR A CA 1
ATOM 3180 C C . THR A 1 413 ? 6.278 7.494 -10.382 1.00 91.44 413 THR A C 1
ATOM 3182 O O . THR A 1 413 ? 5.988 6.793 -11.357 1.00 91.44 413 THR A O 1
ATOM 3185 N N . PRO A 1 414 ? 6.421 6.951 -9.156 1.00 95.25 414 PRO A N 1
ATOM 3186 C CA . PRO A 1 414 ? 6.098 5.558 -8.901 1.00 95.25 414 PRO A CA 1
ATOM 3187 C C . PRO A 1 414 ? 4.597 5.315 -9.063 1.00 95.25 414 PRO A C 1
ATOM 3189 O O . PRO A 1 414 ? 3.768 6.148 -8.697 1.00 95.25 414 PRO A O 1
ATOM 3192 N N . VAL A 1 415 ? 4.259 4.128 -9.562 1.00 97.00 415 VAL A N 1
ATOM 3193 C CA . VAL A 1 415 ? 2.880 3.644 -9.655 1.00 97.00 415 VAL A CA 1
ATOM 3194 C C . VAL A 1 415 ? 2.695 2.391 -8.801 1.00 97.00 415 VAL A C 1
ATOM 3196 O O . VAL A 1 415 ? 3.656 1.671 -8.525 1.00 97.00 415 VAL A O 1
ATOM 3199 N N . SER A 1 416 ? 1.466 2.101 -8.380 1.00 97.56 416 SER A N 1
ATOM 3200 C CA . SER A 1 416 ? 1.124 0.838 -7.723 1.00 97.56 416 SER A CA 1
ATOM 3201 C C . SER A 1 416 ? -0.316 0.433 -8.009 1.00 97.56 416 SER A C 1
ATOM 3203 O O . SER A 1 416 ? -1.234 1.247 -7.925 1.00 97.56 416 SER A O 1
ATOM 3205 N N . TRP A 1 417 ? -0.506 -0.834 -8.362 1.00 97.62 417 TRP A N 1
ATOM 3206 C CA . TRP A 1 417 ? -1.809 -1.400 -8.678 1.00 97.62 417 TRP A CA 1
ATOM 3207 C C . TRP A 1 417 ? -2.617 -1.693 -7.420 1.00 97.62 417 TRP A C 1
ATOM 3209 O O . TRP A 1 417 ? -2.102 -2.273 -6.469 1.00 97.62 417 TRP A O 1
ATOM 3219 N N . SER A 1 418 ? -3.907 -1.374 -7.461 1.00 96.12 418 SER A N 1
ATOM 3220 C CA . SER A 1 418 ? -4.888 -1.933 -6.526 1.00 96.12 418 SER A CA 1
ATOM 3221 C C . SER A 1 418 ? -4.892 -3.474 -6.572 1.00 96.12 418 SER A C 1
ATOM 3223 O O . SER A 1 418 ? -4.636 -4.043 -7.639 1.00 96.12 418 SER A O 1
ATOM 3225 N N . PRO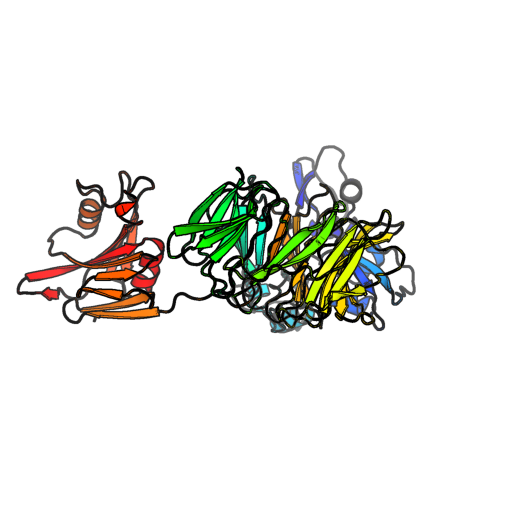 A 1 419 ? -5.256 -4.165 -5.472 1.00 94.75 419 PRO A N 1
ATOM 3226 C CA . PRO A 1 419 ? -5.316 -5.630 -5.419 1.00 94.75 419 PRO A CA 1
ATOM 3227 C C . PRO A 1 419 ? -6.108 -6.286 -6.553 1.00 94.75 419 PRO A C 1
ATOM 3229 O O . PRO A 1 419 ? -5.722 -7.332 -7.065 1.00 94.75 419 PRO A O 1
ATOM 3232 N N . ALA A 1 420 ? -7.222 -5.665 -6.944 1.00 92.00 420 ALA A N 1
ATOM 3233 C CA . ALA A 1 420 ? -8.113 -6.174 -7.982 1.00 92.00 420 ALA A CA 1
ATOM 3234 C C . ALA A 1 420 ? -7.651 -5.823 -9.410 1.00 92.00 420 ALA A C 1
ATOM 3236 O O . ALA A 1 420 ? -8.285 -6.239 -10.374 1.00 92.00 420 ALA A O 1
ATOM 3237 N N . GLY A 1 421 ? -6.576 -5.040 -9.567 1.00 94.00 421 GLY A N 1
ATOM 3238 C CA . GLY A 1 421 ? -6.076 -4.608 -10.874 1.00 94.00 421 GLY A CA 1
ATOM 3239 C C . GLY A 1 421 ? -6.961 -3.574 -11.581 1.00 94.00 421 GLY A C 1
ATOM 3240 O O . GLY A 1 421 ? -6.819 -3.367 -12.781 1.00 94.00 421 GLY A O 1
ATOM 3241 N N . GLU A 1 422 ? -7.881 -2.921 -10.869 1.00 90.62 422 GLU A N 1
ATOM 3242 C CA . GLU A 1 422 ? -8.872 -2.008 -11.462 1.00 90.62 422 GLU A CA 1
ATOM 3243 C C . GLU A 1 422 ? -8.527 -0.522 -11.313 1.00 90.62 422 GLU A C 1
ATOM 3245 O O . GLU A 1 422 ? -9.087 0.322 -12.010 1.00 90.62 422 GLU A O 1
ATOM 3250 N N . ALA A 1 423 ? -7.572 -0.201 -10.445 1.00 91.19 423 ALA A N 1
ATOM 3251 C CA . ALA A 1 423 ? -7.047 1.140 -10.230 1.00 91.19 423 ALA A CA 1
ATOM 3252 C C . ALA A 1 423 ? -5.523 1.148 -10.053 1.00 91.19 423 ALA A C 1
ATOM 3254 O O . ALA A 1 423 ? -4.921 0.142 -9.659 1.00 91.19 423 ALA A O 1
ATOM 3255 N N . ILE A 1 424 ? -4.925 2.313 -10.307 1.00 95.62 424 ILE A N 1
ATOM 3256 C CA . ILE A 1 424 ? -3.505 2.612 -10.111 1.00 95.62 424 ILE A CA 1
ATOM 3257 C C . ILE A 1 424 ? -3.371 3.837 -9.208 1.00 95.62 424 ILE A C 1
ATOM 3259 O O . ILE A 1 424 ? -3.954 4.885 -9.485 1.00 95.62 424 ILE A O 1
ATOM 3263 N N . ALA A 1 425 ? -2.577 3.707 -8.148 1.00 96.31 425 ALA A N 1
ATOM 3264 C CA . ALA A 1 425 ? -2.092 4.822 -7.347 1.00 96.31 425 ALA A CA 1
ATOM 3265 C C . ALA A 1 425 ? -0.778 5.365 -7.923 1.00 96.31 425 ALA A C 1
ATOM 3267 O O . ALA A 1 425 ? 0.051 4.583 -8.389 1.00 96.31 425 ALA A O 1
ATOM 3268 N N . TYR A 1 426 ? -0.582 6.680 -7.882 1.00 95.31 426 TYR A N 1
ATOM 3269 C CA . TYR A 1 426 ? 0.626 7.362 -8.354 1.00 95.31 426 TYR A CA 1
ATOM 3270 C C . TYR A 1 426 ? 0.875 8.662 -7.574 1.00 95.31 426 TYR A C 1
ATOM 3272 O O . TYR A 1 426 ? -0.012 9.144 -6.866 1.00 95.31 426 TYR A O 1
ATOM 3280 N N . LEU A 1 427 ? 2.076 9.235 -7.689 1.00 92.75 427 LEU A N 1
ATOM 3281 C CA . LEU A 1 427 ? 2.424 10.511 -7.049 1.00 92.75 427 LEU A CA 1
ATOM 3282 C C . LEU A 1 427 ? 2.386 11.700 -8.024 1.00 92.75 427 LEU A C 1
ATOM 3284 O O . LEU A 1 427 ? 2.674 11.553 -9.216 1.00 92.75 427 LEU A O 1
ATOM 3288 N N . SER A 1 428 ? 2.062 12.882 -7.503 1.00 86.88 428 SER A N 1
ATOM 3289 C CA . SER A 1 428 ? 2.072 14.165 -8.225 1.00 86.88 428 SER A CA 1
ATOM 3290 C C . SER A 1 428 ? 2.431 15.318 -7.268 1.00 86.88 428 SER A C 1
ATOM 3292 O O . SER A 1 428 ? 2.829 15.072 -6.123 1.00 86.88 428 SER A O 1
ATOM 3294 N N . GLY A 1 429 ? 2.286 16.563 -7.716 1.00 79.06 429 GLY A N 1
ATOM 3295 C CA . GLY A 1 429 ? 2.452 17.778 -6.925 1.00 79.06 429 GLY A CA 1
ATOM 3296 C C . GLY A 1 429 ? 3.863 18.362 -6.981 1.00 79.06 429 GLY A C 1
ATOM 3297 O O . GLY A 1 429 ? 4.346 18.900 -5.988 1.00 79.06 429 GLY A O 1
ATOM 3298 N N . CYS A 1 430 ? 4.546 18.240 -8.121 1.00 81.44 430 CYS A N 1
ATOM 3299 C CA . CYS A 1 430 ? 5.932 18.681 -8.298 1.00 81.44 430 CYS A CA 1
ATOM 3300 C C . CYS A 1 430 ? 6.100 20.182 -8.622 1.00 81.44 430 CYS A C 1
ATOM 3302 O O . CYS A 1 430 ? 7.220 20.605 -8.911 1.00 81.44 430 CYS A O 1
ATOM 3304 N N . THR A 1 431 ? 5.030 20.985 -8.562 1.00 61.94 431 THR A N 1
ATOM 3305 C CA . THR A 1 431 ? 4.964 22.353 -9.117 1.00 61.94 431 THR A CA 1
ATOM 3306 C C . THR A 1 431 ? 5.993 23.356 -8.579 1.00 61.94 431 THR A C 1
ATOM 3308 O O . THR A 1 431 ? 6.429 24.199 -9.353 1.00 61.94 431 THR A O 1
ATOM 3311 N N . ASP A 1 432 ? 6.433 23.256 -7.311 1.00 50.62 432 ASP A N 1
ATOM 3312 C CA . ASP A 1 432 ? 7.238 24.325 -6.669 1.00 50.62 432 ASP A CA 1
ATOM 3313 C C . ASP A 1 432 ? 8.556 23.873 -6.004 1.00 50.62 432 ASP A C 1
ATOM 3315 O O . ASP A 1 432 ? 9.455 24.682 -5.786 1.00 50.62 432 ASP A O 1
ATOM 3319 N N . GLN A 1 433 ? 8.686 22.593 -5.637 1.00 53.03 433 GLN A N 1
ATOM 3320 C CA . GLN A 1 433 ? 9.826 22.062 -4.857 1.00 53.03 433 GLN A CA 1
ATOM 3321 C C . GLN A 1 433 ? 10.574 20.935 -5.589 1.00 53.03 433 GLN A C 1
ATOM 3323 O O . GLN A 1 433 ? 11.528 20.376 -5.052 1.00 53.03 433 GLN A O 1
ATOM 3328 N N . GLY A 1 434 ? 10.109 20.533 -6.779 1.00 66.50 434 GLY A N 1
ATOM 3329 C CA . GLY A 1 434 ? 10.611 19.350 -7.489 1.00 66.50 434 GLY A CA 1
ATOM 3330 C C . GLY A 1 434 ? 10.355 18.016 -6.770 1.00 66.50 434 GLY A C 1
ATOM 3331 O O . GLY A 1 434 ? 10.761 16.970 -7.269 1.00 66.50 434 GLY A O 1
ATOM 3332 N N . GLN A 1 435 ? 9.680 18.036 -5.617 1.00 78.62 435 GLN A N 1
ATOM 3333 C CA . GLN A 1 435 ? 9.307 16.857 -4.845 1.00 78.62 435 GLN A CA 1
ATOM 3334 C C . GLN A 1 435 ? 7.799 16.637 -4.919 1.00 78.62 435 GLN A C 1
ATOM 3336 O O . GLN A 1 435 ? 7.011 17.568 -4.763 1.00 78.62 435 GLN A O 1
ATOM 3341 N N . THR A 1 436 ? 7.411 15.383 -5.116 1.00 86.19 436 THR A N 1
ATOM 3342 C CA . THR A 1 436 ? 6.031 14.907 -5.027 1.00 86.19 436 THR A CA 1
ATOM 3343 C C . THR A 1 436 ? 5.460 15.183 -3.640 1.00 86.19 436 THR A C 1
ATOM 3345 O O . THR A 1 436 ? 6.091 14.862 -2.637 1.00 86.19 436 THR A O 1
ATOM 3348 N N . ASN A 1 437 ? 4.254 15.737 -3.554 1.00 84.69 437 ASN A N 1
ATOM 3349 C CA . ASN A 1 437 ? 3.561 16.002 -2.283 1.00 84.69 437 ASN A CA 1
ATOM 3350 C C . ASN A 1 437 ? 2.077 15.586 -2.308 1.00 84.69 437 ASN A C 1
ATOM 3352 O O . ASN A 1 437 ? 1.319 15.853 -1.368 1.00 84.69 437 ASN A O 1
ATOM 3356 N N . GLU A 1 438 ? 1.666 14.904 -3.376 1.00 85.69 438 GLU A N 1
ATOM 3357 C CA . GLU A 1 438 ? 0.317 14.399 -3.576 1.00 85.69 438 GLU A CA 1
ATOM 3358 C C . GLU A 1 438 ? 0.321 12.912 -3.909 1.00 85.69 438 GLU A C 1
ATOM 3360 O O . GLU A 1 438 ? 1.184 12.417 -4.636 1.00 85.69 438 GLU A O 1
ATOM 3365 N N . LEU A 1 439 ? -0.715 12.225 -3.426 1.00 88.12 439 LEU A N 1
ATOM 3366 C CA . LEU A 1 439 ? -1.046 10.858 -3.810 1.00 88.12 439 LEU A CA 1
ATOM 3367 C C . LEU A 1 439 ? -2.365 10.883 -4.571 1.00 88.12 439 LEU A C 1
ATOM 3369 O O . LEU A 1 439 ? -3.370 11.401 -4.077 1.00 88.12 439 LEU A O 1
ATOM 3373 N N . TRP A 1 440 ? -2.358 10.290 -5.754 1.00 85.56 440 TRP A N 1
ATOM 3374 C CA . TRP A 1 440 ? -3.497 10.202 -6.651 1.00 85.56 440 TRP A CA 1
ATOM 3375 C C . TRP A 1 440 ? -3.845 8.751 -6.943 1.00 85.56 440 TRP A C 1
ATOM 3377 O O . TRP A 1 440 ? -2.986 7.874 -6.909 1.00 85.56 440 TRP A O 1
ATOM 3387 N N . VAL A 1 441 ? -5.112 8.503 -7.253 1.00 86.62 441 VAL A N 1
ATOM 3388 C CA . VAL A 1 441 ? -5.621 7.202 -7.682 1.00 86.62 441 VAL A CA 1
ATOM 3389 C C . VAL A 1 441 ? -6.458 7.392 -8.936 1.00 86.62 441 VAL A C 1
ATOM 3391 O O . VAL A 1 441 ? -7.325 8.258 -8.978 1.00 86.62 441 VAL A O 1
ATOM 3394 N N . VAL A 1 442 ? -6.224 6.574 -9.958 1.00 80.25 442 VAL A N 1
ATOM 3395 C CA . VAL A 1 442 ? -7.016 6.560 -11.192 1.00 80.25 442 VAL A CA 1
ATOM 3396 C C . VAL A 1 442 ? -7.561 5.160 -11.454 1.00 80.25 442 VAL A C 1
ATOM 3398 O O . VAL A 1 442 ? -6.830 4.174 -11.376 1.00 80.25 442 VAL A O 1
ATOM 3401 N N . HIS A 1 443 ? -8.855 5.064 -11.757 1.00 80.25 443 HIS A N 1
ATOM 3402 C CA . HIS A 1 443 ? -9.508 3.804 -12.110 1.00 80.25 443 HIS A CA 1
ATOM 3403 C C . HIS A 1 443 ? -9.369 3.521 -13.614 1.00 80.25 443 HIS A C 1
ATOM 3405 O O . HIS A 1 443 ? -9.490 4.426 -14.435 1.00 80.25 443 HIS A O 1
ATOM 3411 N N . LEU A 1 444 ? -9.158 2.266 -14.007 1.00 81.81 444 LEU A N 1
ATOM 3412 C CA . LEU A 1 444 ? -8.887 1.898 -15.401 1.00 81.81 444 LEU A CA 1
ATOM 3413 C C . LEU A 1 444 ? -10.119 2.042 -16.303 1.00 81.81 444 LEU A C 1
ATOM 3415 O O . LEU A 1 444 ? -10.017 2.540 -17.420 1.00 81.81 444 LEU A O 1
ATOM 3419 N N . ARG A 1 445 ? -11.301 1.625 -15.825 1.00 71.88 445 ARG A N 1
ATOM 3420 C CA . ARG A 1 445 ? -12.547 1.670 -16.625 1.00 71.88 445 ARG A CA 1
ATOM 3421 C C . ARG A 1 445 ? -13.154 3.069 -16.728 1.00 71.88 445 ARG A C 1
ATOM 3423 O O . ARG A 1 445 ? -13.817 3.389 -17.707 1.00 71.88 445 ARG A O 1
ATOM 3430 N N . HIS A 1 446 ? -12.911 3.893 -15.713 1.00 66.19 446 HIS A N 1
ATOM 3431 C CA . HIS A 1 446 ? -13.434 5.252 -15.593 1.00 66.19 446 HIS A CA 1
ATOM 3432 C C . HIS A 1 446 ? -12.298 6.133 -15.078 1.00 66.19 446 HIS A C 1
ATOM 3434 O O . HIS A 1 446 ? -12.219 6.371 -13.874 1.00 66.19 446 HIS A O 1
ATOM 3440 N N . PRO A 1 447 ? -11.369 6.544 -15.954 1.00 60.69 447 PRO A N 1
ATOM 3441 C CA . PRO A 1 447 ? -10.160 7.258 -15.563 1.00 60.69 447 PRO A CA 1
ATOM 3442 C C . PRO A 1 447 ? -10.481 8.709 -15.215 1.00 60.69 447 PRO A C 1
ATOM 3444 O O . PRO A 1 447 ? -10.166 9.638 -15.951 1.00 60.69 447 PRO A O 1
ATOM 3447 N N . ALA A 1 448 ? -11.147 8.869 -14.078 1.00 61.53 448 ALA A N 1
ATOM 3448 C CA . ALA A 1 448 ? -11.297 10.100 -13.334 1.00 61.53 448 ALA A CA 1
ATOM 3449 C C . ALA A 1 448 ? -10.275 10.039 -12.188 1.00 61.53 448 ALA A C 1
ATOM 3451 O O . ALA A 1 448 ? -10.498 9.314 -11.215 1.00 61.53 448 ALA A O 1
ATOM 3452 N N . PRO A 1 449 ? -9.119 10.713 -12.314 1.00 67.62 449 PRO A N 1
ATOM 3453 C CA . PRO A 1 449 ? -8.111 10.720 -11.266 1.00 67.62 449 PRO A CA 1
ATOM 3454 C C . PRO A 1 449 ? -8.640 11.432 -10.021 1.00 67.62 449 PRO A C 1
ATOM 3456 O O . PRO A 1 449 ? -9.154 12.548 -10.097 1.00 67.62 449 PRO A O 1
ATOM 3459 N N . VAL A 1 450 ? -8.486 10.791 -8.869 1.00 70.69 450 VAL A N 1
ATOM 3460 C CA . VAL A 1 450 ? -8.880 11.306 -7.560 1.00 70.69 450 VAL A CA 1
ATOM 3461 C C . VAL A 1 450 ? -7.625 11.574 -6.747 1.00 70.69 450 VAL A C 1
ATOM 3463 O O . VAL A 1 450 ? -6.796 10.684 -6.555 1.00 70.69 450 VAL A O 1
ATOM 3466 N N . ARG A 1 451 ? -7.493 12.794 -6.228 1.00 74.12 451 ARG A N 1
ATOM 3467 C CA . ARG A 1 451 ? -6.429 13.131 -5.283 1.00 74.12 451 ARG A CA 1
ATOM 3468 C C . ARG A 1 451 ? -6.787 12.595 -3.900 1.00 74.12 451 ARG A C 1
ATOM 3470 O O . ARG A 1 451 ? -7.639 13.159 -3.218 1.00 74.12 451 ARG A O 1
ATOM 3477 N N . ALA A 1 452 ? -6.123 11.520 -3.499 1.00 78.19 452 ALA A N 1
ATOM 3478 C CA . ALA A 1 452 ? -6.309 10.868 -2.209 1.00 78.19 452 ALA A CA 1
ATOM 3479 C C . ALA A 1 452 ? -5.640 11.645 -1.064 1.00 78.19 452 ALA A C 1
ATOM 3481 O O . ALA A 1 452 ? -6.238 11.806 -0.003 1.00 78.19 452 ALA A O 1
ATOM 3482 N N . ILE A 1 453 ? -4.428 12.167 -1.291 1.00 79.56 453 ILE A N 1
ATOM 3483 C CA . ILE A 1 453 ? -3.657 12.959 -0.318 1.00 79.56 453 ILE A CA 1
ATOM 3484 C C . ILE A 1 453 ? -3.197 14.262 -0.972 1.00 79.56 453 ILE A C 1
ATOM 3486 O O . ILE A 1 453 ? -2.773 14.257 -2.126 1.00 79.56 453 ILE A O 1
ATOM 3490 N N . ALA A 1 454 ? -3.254 15.370 -0.225 1.00 72.00 454 ALA A N 1
ATOM 3491 C CA . ALA A 1 454 ? -2.822 16.687 -0.686 1.00 72.00 454 ALA A CA 1
ATOM 3492 C C . ALA A 1 454 ? -1.866 17.361 0.310 1.00 72.00 454 ALA A C 1
ATOM 3494 O O . ALA A 1 454 ? -2.206 17.452 1.488 1.00 72.00 454 ALA A O 1
ATOM 3495 N N . GLY A 1 455 ? -0.745 17.901 -0.185 1.00 64.75 455 GLY A N 1
ATOM 3496 C CA . GLY A 1 455 ? -0.013 19.038 0.396 1.00 64.75 455 GLY A CA 1
ATOM 3497 C C . GLY A 1 455 ? 0.507 18.891 1.828 1.00 64.75 455 GLY A C 1
ATOM 3498 O O . GLY A 1 455 ? 0.605 19.889 2.535 1.00 64.75 455 GLY A O 1
ATOM 3499 N N . ALA A 1 456 ? 0.825 17.677 2.277 1.00 56.06 456 ALA A N 1
ATOM 3500 C CA . ALA A 1 456 ? 1.162 17.413 3.677 1.00 56.06 456 ALA A CA 1
ATOM 3501 C C . ALA A 1 456 ? 2.669 17.259 3.955 1.00 56.06 456 ALA A C 1
ATOM 3503 O O . ALA A 1 456 ? 3.028 17.020 5.099 1.00 56.06 456 ALA A O 1
ATOM 3504 N N . GLY A 1 457 ? 3.539 17.357 2.949 1.00 77.81 457 GLY A N 1
ATOM 3505 C CA . GLY A 1 457 ? 4.972 17.040 3.021 1.00 77.81 457 GLY A CA 1
ATOM 3506 C C . GLY A 1 457 ? 5.412 16.277 1.770 1.00 77.81 457 GLY A C 1
ATOM 3507 O O . GLY A 1 457 ? 4.567 15.883 0.966 1.00 77.81 457 GLY A O 1
ATOM 3508 N N . ALA A 1 458 ? 6.715 16.069 1.596 1.00 89.50 458 ALA A N 1
ATOM 3509 C CA . ALA A 1 458 ? 7.234 15.290 0.476 1.00 89.50 458 ALA A CA 1
ATOM 3510 C C . ALA A 1 458 ? 6.837 13.818 0.637 1.00 89.50 458 ALA A C 1
ATOM 3512 O O . ALA A 1 458 ? 7.025 13.246 1.710 1.00 89.50 458 ALA A O 1
ATOM 3513 N N . ILE A 1 459 ? 6.296 13.209 -0.414 1.00 92.75 459 ILE A N 1
ATOM 3514 C CA . ILE A 1 459 ? 5.959 11.786 -0.503 1.00 92.75 459 ILE A CA 1
ATOM 3515 C C . ILE A 1 459 ? 6.938 11.156 -1.482 1.00 92.75 459 ILE A C 1
ATOM 3517 O O . ILE A 1 459 ? 6.995 11.596 -2.619 1.00 92.75 459 ILE A O 1
ATOM 3521 N N . THR A 1 460 ? 7.695 10.137 -1.093 1.00 93.19 460 THR A N 1
ATOM 3522 C CA . THR A 1 460 ? 8.806 9.624 -1.924 1.00 93.19 460 THR A CA 1
ATOM 3523 C C . THR A 1 460 ? 8.578 8.227 -2.479 1.00 93.19 460 THR A C 1
ATOM 3525 O O . THR A 1 460 ? 9.190 7.838 -3.472 1.00 93.19 460 THR A O 1
ATOM 3528 N N . ALA A 1 461 ? 7.682 7.461 -1.864 1.00 94.94 461 ALA A N 1
ATOM 3529 C CA . ALA A 1 461 ? 7.355 6.111 -2.290 1.00 94.94 461 ALA A CA 1
ATOM 3530 C C . ALA A 1 461 ? 5.921 5.763 -1.904 1.00 94.94 461 ALA A C 1
ATOM 3532 O O . ALA A 1 461 ? 5.421 6.237 -0.885 1.00 94.94 461 ALA A O 1
ATOM 3533 N N . LEU A 1 462 ? 5.291 4.888 -2.686 1.00 96.44 462 LEU A N 1
ATOM 3534 C CA . LEU A 1 462 ? 4.008 4.278 -2.357 1.00 96.44 462 LEU A CA 1
ATOM 3535 C C . LEU A 1 462 ? 3.996 2.796 -2.738 1.00 96.44 462 LEU A C 1
ATOM 3537 O O . LEU A 1 462 ? 4.701 2.374 -3.656 1.00 96.44 462 LEU A O 1
ATOM 3541 N N . GLN A 1 463 ? 3.173 2.018 -2.044 1.00 97.12 463 GLN A N 1
ATOM 3542 C CA . GLN A 1 463 ? 2.802 0.664 -2.420 1.00 97.12 463 GLN A CA 1
ATOM 3543 C C . GLN A 1 463 ? 1.391 0.354 -1.907 1.00 97.12 463 GLN A C 1
ATOM 3545 O O . GLN A 1 463 ? 1.118 0.393 -0.703 1.00 97.12 463 GLN A O 1
ATOM 3550 N N . TRP A 1 464 ? 0.489 0.014 -2.823 1.00 97.75 464 TRP A N 1
ATOM 3551 C CA . TRP A 1 464 ? -0.801 -0.572 -2.483 1.00 97.75 464 TRP A CA 1
ATOM 3552 C C . TRP A 1 464 ? -0.584 -2.007 -1.992 1.00 97.75 464 TRP A C 1
ATOM 3554 O O . TRP A 1 464 ? 0.230 -2.748 -2.551 1.00 97.75 464 TRP A O 1
ATOM 3564 N N . SER A 1 465 ? -1.286 -2.400 -0.932 1.00 97.12 465 SER A N 1
ATOM 3565 C CA . SER A 1 465 ? -1.293 -3.783 -0.462 1.00 97.12 465 SER A CA 1
ATOM 3566 C C . SER A 1 465 ? -1.763 -4.732 -1.568 1.00 97.12 465 SER A C 1
ATOM 3568 O O . SER A 1 465 ? -2.460 -4.340 -2.500 1.00 97.12 465 SER A O 1
ATOM 3570 N N . ARG A 1 466 ? -1.384 -6.008 -1.467 1.00 94.50 466 ARG A N 1
ATOM 3571 C CA . ARG A 1 466 ? -1.716 -7.043 -2.463 1.00 94.50 466 ARG A CA 1
ATOM 3572 C C . ARG A 1 466 ? -3.129 -7.598 -2.283 1.00 94.50 466 ARG A C 1
ATOM 3574 O O . ARG A 1 466 ? -3.621 -8.333 -3.129 1.00 94.50 466 ARG A O 1
ATOM 3581 N N . GLY A 1 467 ? -3.766 -7.271 -1.165 1.00 93.94 467 GLY A N 1
ATOM 3582 C CA . GLY A 1 467 ? -5.096 -7.720 -0.784 1.00 93.94 467 GLY A CA 1
ATOM 3583 C C . GLY A 1 467 ? -5.634 -6.936 0.403 1.00 93.94 467 GLY A C 1
ATOM 3584 O O . GLY A 1 467 ? -5.114 -5.874 0.764 1.00 93.94 467 GLY A O 1
ATOM 3585 N N . ALA A 1 468 ? -6.697 -7.465 1.005 1.00 90.62 468 ALA A N 1
ATOM 3586 C CA . ALA A 1 468 ? -7.280 -6.897 2.212 1.00 90.62 468 ALA A CA 1
ATOM 3587 C C . ALA A 1 468 ? -6.275 -6.957 3.362 1.00 90.62 468 ALA A C 1
ATOM 3589 O O . ALA A 1 468 ? -5.606 -7.972 3.551 1.00 90.62 468 ALA A O 1
ATOM 3590 N N . ILE A 1 469 ? -6.215 -5.890 4.158 1.00 87.81 469 ILE A N 1
ATOM 3591 C CA . ILE A 1 469 ? -5.491 -5.937 5.426 1.00 87.81 469 ILE A CA 1
ATOM 3592 C C . ILE A 1 469 ? -6.237 -6.927 6.332 1.00 87.81 469 ILE A C 1
ATOM 3594 O O . ILE A 1 469 ? -7.452 -6.757 6.513 1.00 87.81 469 ILE A O 1
ATOM 3598 N N . PRO A 1 470 ? -5.572 -7.964 6.877 1.00 81.50 470 PRO A N 1
ATOM 3599 C CA . PRO A 1 470 ? -6.228 -8.927 7.744 1.00 81.50 470 PRO A CA 1
ATOM 3600 C C . PRO A 1 470 ? -6.852 -8.204 8.925 1.00 81.50 470 PRO A C 1
ATOM 3602 O O . PRO A 1 470 ? -6.272 -7.272 9.470 1.00 81.50 470 PRO A O 1
ATOM 3605 N N . ARG A 1 471 ? -8.032 -8.636 9.351 1.00 71.31 471 ARG A N 1
ATOM 3606 C CA . ARG A 1 471 ? -8.573 -8.208 10.639 1.00 71.31 471 ARG A CA 1
ATOM 3607 C C . ARG A 1 471 ? -8.117 -9.213 11.681 1.00 71.31 471 ARG A C 1
ATOM 3609 O O . ARG A 1 471 ? -8.045 -10.405 11.389 1.00 71.31 471 ARG A O 1
ATOM 3616 N N . LEU A 1 472 ? -7.822 -8.745 12.890 1.00 67.81 472 LEU A N 1
ATOM 3617 C CA . LEU A 1 472 ? -7.695 -9.652 14.025 1.00 67.81 472 LEU A CA 1
ATOM 3618 C C . LEU A 1 472 ? -9.034 -10.382 14.156 1.00 67.81 472 LEU A C 1
ATOM 3620 O O . LEU A 1 472 ? -10.064 -9.746 14.390 1.00 67.81 472 LEU A O 1
ATOM 3624 N N . GLY A 1 473 ? -9.031 -11.696 13.925 1.00 69.19 473 GLY A N 1
ATOM 3625 C CA . GLY A 1 473 ? -10.204 -12.518 14.184 1.00 69.19 473 GLY A CA 1
ATOM 3626 C C . GLY A 1 473 ? -10.603 -12.377 15.650 1.00 69.19 473 GLY A C 1
ATOM 3627 O O . GLY A 1 473 ? -9.764 -12.106 16.510 1.00 69.19 473 GLY A O 1
ATOM 3628 N N . THR A 1 474 ? -11.891 -12.506 15.938 1.00 79.50 474 THR A N 1
ATOM 3629 C CA . THR A 1 474 ? -12.416 -12.336 17.292 1.00 79.50 474 THR A CA 1
ATOM 3630 C C . THR A 1 474 ? -12.974 -13.664 17.781 1.00 79.50 474 THR A C 1
ATOM 3632 O O . THR A 1 474 ? -13.873 -14.224 17.161 1.00 79.50 474 THR A O 1
ATOM 3635 N N . ALA A 1 475 ? -12.430 -14.173 18.881 1.00 90.81 475 ALA A N 1
ATOM 3636 C CA . ALA A 1 475 ? -13.031 -15.234 19.677 1.00 90.81 475 ALA A CA 1
ATOM 3637 C C . ALA A 1 475 ? -13.752 -14.615 20.883 1.00 90.81 475 ALA A C 1
ATOM 3639 O O . ALA A 1 475 ? -13.562 -13.439 21.190 1.00 90.81 475 ALA A O 1
ATOM 3640 N N . PHE A 1 476 ? -14.591 -15.393 21.563 1.00 93.00 476 PHE A N 1
ATOM 3641 C CA . PHE A 1 476 ? -15.293 -14.946 22.763 1.00 93.00 476 PHE A CA 1
ATOM 3642 C C . PHE A 1 476 ? -14.820 -15.729 23.977 1.00 93.00 476 PHE A C 1
ATOM 3644 O O . PHE A 1 476 ? -14.860 -16.957 23.994 1.00 93.00 476 PHE A O 1
ATOM 3651 N N . PHE A 1 477 ? -14.376 -14.999 24.992 1.00 96.88 477 PHE A N 1
ATOM 3652 C CA . PHE A 1 477 ? -14.118 -15.540 26.311 1.00 96.88 477 PHE A CA 1
ATOM 3653 C C . PHE A 1 477 ? -15.416 -15.485 27.115 1.00 96.88 477 PHE A C 1
ATOM 3655 O O . PHE A 1 477 ? -16.156 -14.504 27.033 1.00 96.88 477 PHE A O 1
ATOM 3662 N N . SER A 1 478 ? -15.683 -16.525 27.901 1.00 97.06 478 SER A N 1
ATOM 3663 C CA . SER A 1 478 ? -16.776 -16.560 28.867 1.00 97.06 478 SER A CA 1
ATOM 3664 C C . SER A 1 478 ? -16.317 -17.314 30.108 1.00 97.06 478 SER A C 1
ATOM 3666 O O . SER A 1 478 ? -15.692 -18.370 30.004 1.00 97.06 478 SER A O 1
ATOM 3668 N N . SER A 1 479 ? -16.624 -16.765 31.279 1.00 96.62 479 SER A N 1
ATOM 3669 C CA . SER A 1 479 ? -16.386 -17.411 32.562 1.00 96.62 479 SER A CA 1
ATOM 3670 C C . SER A 1 479 ? -17.652 -17.379 33.399 1.00 96.62 479 SER A C 1
ATOM 3672 O O . SER A 1 479 ? -18.127 -16.307 33.773 1.00 96.62 479 SER A O 1
ATOM 3674 N N . ALA A 1 480 ? -18.167 -18.563 33.731 1.00 94.25 480 ALA A N 1
ATOM 3675 C CA . ALA A 1 480 ? -19.278 -18.705 34.666 1.00 94.25 480 ALA A CA 1
ATOM 3676 C C . ALA A 1 480 ? -18.866 -18.311 36.095 1.00 94.25 480 ALA A C 1
ATOM 3678 O O . ALA A 1 480 ? -19.641 -17.671 36.798 1.00 94.25 480 ALA A O 1
ATOM 3679 N N . ALA A 1 481 ? -17.632 -18.635 36.500 1.00 94.50 481 ALA A N 1
ATOM 3680 C CA . ALA A 1 481 ? -17.118 -18.333 37.836 1.00 94.50 481 ALA A CA 1
ATOM 3681 C C . ALA A 1 481 ? -16.992 -16.823 38.084 1.00 94.50 481 ALA A C 1
ATOM 3683 O O . ALA A 1 481 ? -17.384 -16.342 39.138 1.00 94.50 481 ALA A O 1
ATOM 3684 N N . TYR A 1 482 ? -16.490 -16.074 37.098 1.00 96.50 482 TYR A N 1
ATOM 3685 C CA . TYR A 1 482 ? -16.345 -14.617 37.188 1.00 96.50 482 TYR A CA 1
ATOM 3686 C C . TYR A 1 482 ? -17.557 -13.853 36.631 1.00 96.50 482 TYR A C 1
ATOM 3688 O O . TYR A 1 482 ? -17.535 -12.631 36.611 1.00 96.50 482 TYR A O 1
ATOM 3696 N N . LYS A 1 483 ? -18.601 -14.546 36.152 1.00 96.50 483 LYS A N 1
ATOM 3697 C CA . LYS A 1 483 ? -19.792 -13.959 35.509 1.00 96.50 483 LYS A CA 1
ATOM 3698 C C . LYS A 1 483 ? -19.469 -12.873 34.473 1.00 96.50 483 LYS A C 1
ATOM 3700 O O . LYS A 1 483 ? -20.042 -11.786 34.491 1.00 96.50 483 LYS A O 1
ATOM 3705 N N . VAL A 1 484 ? -18.541 -13.157 33.561 1.00 96.88 484 VAL A N 1
ATOM 3706 C CA . VAL A 1 484 ? -18.154 -12.220 32.492 1.00 96.88 484 VAL A CA 1
ATOM 3707 C C . VAL A 1 484 ? -18.015 -12.912 31.145 1.00 96.88 484 VAL A C 1
ATOM 3709 O O . VAL A 1 484 ? -17.630 -14.080 31.059 1.00 96.88 484 VAL A O 1
ATOM 3712 N N . ALA A 1 485 ? -18.270 -12.165 30.075 1.00 97.06 485 ALA A N 1
ATOM 3713 C CA . ALA A 1 485 ? -17.913 -12.538 28.715 1.00 97.06 485 ALA A CA 1
ATOM 3714 C C . ALA A 1 485 ? -17.408 -11.328 27.928 1.00 97.06 485 ALA A C 1
ATOM 3716 O O . ALA A 1 485 ? -17.933 -10.228 28.083 1.00 97.06 485 ALA A O 1
ATOM 3717 N N . PHE A 1 486 ? -16.405 -11.521 27.072 1.00 96.38 486 PHE A N 1
ATOM 3718 C CA . PHE A 1 486 ? -15.863 -10.461 26.218 1.00 96.38 486 PHE A CA 1
ATOM 3719 C C . PHE A 1 486 ? -15.133 -11.022 24.987 1.00 96.38 486 PHE A C 1
ATOM 3721 O O . PHE A 1 486 ? -14.643 -12.155 25.014 1.00 96.38 486 PHE A O 1
ATOM 3728 N N . PRO A 1 487 ? -15.044 -10.245 23.894 1.00 93.81 487 PRO A N 1
ATOM 3729 C CA . PRO A 1 487 ? -14.273 -10.615 22.717 1.00 93.81 487 PRO A CA 1
ATOM 3730 C C . PRO A 1 487 ? -12.765 -10.514 22.971 1.00 93.81 487 PRO A C 1
ATOM 3732 O O . PRO A 1 487 ? -12.305 -9.583 23.625 1.00 93.81 487 PRO A O 1
ATOM 3735 N N . TYR A 1 488 ? -11.979 -11.411 22.384 1.00 92.38 488 TYR A N 1
ATOM 3736 C CA . TYR A 1 488 ? -10.514 -11.363 22.388 1.00 92.38 488 TYR A CA 1
ATOM 3737 C C . TYR A 1 488 ? -9.943 -11.824 21.032 1.00 92.38 488 TYR A C 1
ATOM 3739 O O . TYR A 1 488 ? -10.678 -12.412 20.234 1.00 92.38 488 TYR A O 1
ATOM 3747 N N . PRO A 1 489 ? -8.659 -11.559 20.719 1.00 87.75 489 PRO A N 1
ATOM 3748 C CA . PRO A 1 489 ? -8.067 -11.992 19.453 1.00 87.75 489 PRO A CA 1
ATOM 3749 C C . PRO A 1 489 ? -8.058 -13.520 19.321 1.00 87.75 489 PRO A C 1
ATOM 3751 O O . PRO A 1 489 ? -7.558 -14.228 20.190 1.00 87.75 489 PRO A O 1
ATOM 3754 N N . SER A 1 490 ? -8.608 -14.043 18.228 1.00 88.19 490 SER A N 1
ATOM 3755 C CA . SER A 1 490 ? -8.823 -15.485 18.042 1.00 88.19 490 SER A CA 1
ATOM 3756 C C . SER A 1 490 ? -7.535 -16.306 17.921 1.00 88.19 490 SER A C 1
ATOM 3758 O O . SER A 1 490 ? -7.584 -17.529 17.997 1.00 88.19 490 SER A O 1
ATOM 3760 N N . ASP A 1 491 ? -6.390 -15.660 17.697 1.00 81.56 491 ASP A N 1
ATOM 3761 C CA . ASP A 1 491 ? -5.072 -16.295 17.662 1.00 81.56 491 ASP A CA 1
ATOM 3762 C C . ASP A 1 491 ? -4.462 -16.504 19.059 1.00 81.56 491 ASP A C 1
ATOM 3764 O O . ASP A 1 491 ? -3.456 -17.207 19.188 1.00 81.56 491 ASP A O 1
ATOM 3768 N N . TRP A 1 492 ? -5.057 -15.930 20.110 1.00 90.31 492 TRP A N 1
ATOM 3769 C CA . TRP A 1 492 ? -4.590 -16.114 21.481 1.00 90.31 492 TRP A CA 1
ATOM 3770 C C . TRP A 1 492 ? -5.050 -17.459 22.035 1.00 90.31 492 TRP A C 1
ATOM 3772 O O . TRP A 1 492 ? -6.214 -17.852 21.932 1.00 90.31 492 TRP A O 1
ATOM 3782 N N . ARG A 1 493 ? -4.115 -18.174 22.652 1.00 93.31 493 ARG A N 1
ATOM 3783 C CA . ARG A 1 493 ? -4.321 -19.509 23.202 1.00 93.31 493 ARG A CA 1
ATOM 3784 C C . ARG A 1 493 ? -4.529 -19.437 24.703 1.00 93.31 493 ARG A C 1
ATOM 3786 O O . ARG A 1 493 ? -3.926 -18.617 25.391 1.00 93.31 493 ARG A O 1
ATOM 3793 N N . ARG A 1 494 ? -5.363 -20.341 25.209 1.00 96.44 494 ARG A N 1
ATOM 3794 C CA . ARG A 1 494 ? -5.588 -20.518 26.642 1.00 96.44 494 ARG A CA 1
ATOM 3795 C C . ARG A 1 494 ? -4.288 -20.961 27.319 1.00 96.44 494 ARG A C 1
ATOM 3797 O O . ARG A 1 494 ? -3.749 -22.003 26.958 1.00 96.44 494 ARG A O 1
ATOM 3804 N N . VAL A 1 495 ? -3.824 -20.195 28.305 1.00 96.75 495 VAL A N 1
ATOM 3805 C CA . VAL A 1 495 ? -2.733 -20.593 29.212 1.00 96.75 495 VAL A CA 1
ATOM 3806 C C . VAL A 1 495 ? -3.320 -21.288 30.439 1.00 96.75 495 VAL A C 1
ATOM 3808 O O . VAL A 1 495 ? -2.856 -22.352 30.833 1.00 96.75 495 VAL A O 1
ATOM 3811 N N . ASN A 1 496 ? -4.382 -20.715 31.010 1.00 95.62 496 ASN A N 1
ATOM 3812 C CA . ASN A 1 496 ? -5.185 -21.313 32.079 1.00 95.62 496 ASN A CA 1
ATOM 3813 C C . ASN A 1 496 ? -6.637 -20.781 32.023 1.00 95.62 496 ASN A C 1
ATOM 3815 O O . ASN A 1 496 ? -7.054 -20.213 31.018 1.00 95.62 496 ASN A O 1
ATOM 3819 N N . GLU A 1 497 ? -7.455 -21.004 33.055 1.00 94.44 497 GLU A N 1
ATOM 3820 C CA . GLU A 1 497 ? -8.863 -20.553 33.091 1.00 94.44 497 GLU A CA 1
ATOM 3821 C C . GLU A 1 497 ? -9.053 -19.040 33.012 1.00 94.44 497 GLU A C 1
ATOM 3823 O O . GLU A 1 497 ? -10.055 -18.584 32.464 1.00 94.44 497 GLU A O 1
ATOM 3828 N N . THR A 1 498 ? -8.096 -18.270 33.518 1.00 96.50 498 THR A N 1
ATOM 3829 C CA . THR A 1 498 ? -8.201 -16.816 33.631 1.00 96.50 498 THR A CA 1
ATOM 3830 C C . THR A 1 498 ? -7.235 -16.073 32.721 1.00 96.50 498 THR A C 1
ATOM 3832 O O . THR A 1 498 ? -7.303 -14.850 32.677 1.00 96.50 498 THR A O 1
ATOM 3835 N N . ARG A 1 499 ? -6.359 -16.771 31.983 1.00 97.56 499 ARG A N 1
ATOM 3836 C CA . ARG A 1 499 ? -5.287 -16.172 31.178 1.00 97.56 499 ARG A CA 1
ATOM 3837 C C . ARG A 1 499 ? -5.176 -16.778 29.784 1.00 97.56 499 ARG A C 1
ATOM 3839 O O . ARG A 1 499 ? -5.092 -17.998 29.623 1.00 97.56 499 ARG A O 1
ATOM 3846 N N . TYR A 1 500 ? -5.109 -15.902 28.787 1.00 97.38 500 TYR A N 1
ATOM 3847 C CA . TYR A 1 500 ? -4.888 -16.242 27.382 1.00 97.38 500 TYR A CA 1
ATOM 3848 C C . TYR A 1 500 ? -3.767 -15.381 26.815 1.00 97.38 500 TYR A C 1
ATOM 3850 O O . TYR A 1 500 ? -3.655 -14.201 27.145 1.00 97.38 500 TYR A O 1
ATOM 3858 N N . GLU A 1 501 ? -2.963 -15.964 25.932 1.00 93.50 501 GLU A N 1
ATOM 3859 C CA . GLU A 1 501 ? -1.789 -15.313 25.359 1.00 93.50 501 GLU A CA 1
ATOM 3860 C C . GLU A 1 501 ? -1.631 -15.602 23.870 1.00 93.50 501 GLU A C 1
ATOM 3862 O O . GLU A 1 501 ? -1.866 -16.713 23.397 1.00 93.50 501 GLU A O 1
ATOM 3867 N N . GLY A 1 502 ? -1.156 -14.604 23.134 1.00 84.12 502 GLY A N 1
ATOM 3868 C CA . GLY A 1 502 ? -0.664 -14.752 21.773 1.00 84.12 502 GLY A CA 1
ATOM 3869 C C . GLY A 1 502 ? 0.606 -13.939 21.550 1.00 84.12 502 GLY A C 1
ATOM 3870 O O . GLY A 1 502 ? 1.112 -13.252 22.444 1.00 84.12 502 GLY A O 1
ATOM 3871 N N . VAL A 1 503 ? 1.115 -13.978 20.318 1.00 71.19 503 VAL A N 1
ATOM 3872 C CA . VAL A 1 503 ? 2.310 -13.209 19.921 1.00 71.19 503 VAL A CA 1
ATOM 3873 C C . VAL A 1 503 ? 2.103 -11.715 20.196 1.00 71.19 503 VAL A C 1
ATOM 3875 O O . VAL A 1 503 ? 2.990 -11.027 20.694 1.00 71.19 503 VAL A O 1
ATOM 3878 N N . ALA A 1 504 ? 0.886 -11.238 19.943 1.00 70.44 504 ALA A N 1
ATOM 3879 C CA . ALA A 1 504 ? 0.507 -9.839 20.035 1.00 70.44 504 ALA A CA 1
ATOM 3880 C C . ALA A 1 504 ? 0.257 -9.302 21.453 1.00 70.44 504 ALA A C 1
ATOM 3882 O O . ALA A 1 504 ? 0.250 -8.089 21.650 1.00 70.44 504 ALA A O 1
ATOM 3883 N N . GLY A 1 505 ? 0.014 -10.171 22.434 1.00 87.25 505 GLY A N 1
ATOM 3884 C CA . GLY A 1 505 ? -0.338 -9.733 23.779 1.00 87.25 505 GLY A CA 1
ATOM 3885 C C . GLY A 1 505 ? -0.957 -10.831 24.623 1.00 87.25 505 GLY A C 1
ATOM 3886 O O . GLY A 1 505 ? -0.822 -12.019 24.329 1.00 87.25 505 GLY A O 1
ATOM 3887 N N . PHE A 1 506 ? -1.627 -10.415 25.685 1.00 94.94 506 PHE A N 1
ATOM 3888 C CA . PHE A 1 506 ? -2.355 -11.301 26.579 1.00 94.94 506 PHE A CA 1
ATOM 3889 C C . PHE A 1 506 ? -3.568 -10.602 27.182 1.00 94.94 506 PHE A C 1
ATOM 3891 O O . PHE A 1 506 ? -3.682 -9.372 27.126 1.00 94.94 506 PHE A O 1
ATOM 3898 N N . PHE A 1 507 ? -4.449 -11.398 27.784 1.00 97.62 507 PHE A N 1
ATOM 3899 C CA . PHE A 1 507 ? -5.345 -10.920 28.824 1.00 97.62 507 PHE A CA 1
ATOM 3900 C C . PHE A 1 507 ? -5.305 -11.852 30.029 1.00 97.62 507 PHE A C 1
ATOM 3902 O O . PHE A 1 507 ? -5.040 -13.050 29.901 1.00 97.62 507 PHE A O 1
ATOM 3909 N N . GLN A 1 508 ? -5.590 -11.287 31.196 1.00 98.31 508 GLN A N 1
ATOM 3910 C CA . GLN A 1 508 ? -5.810 -12.019 32.428 1.00 98.31 508 GLN A CA 1
ATOM 3911 C C . GLN A 1 508 ? -6.949 -11.384 33.218 1.00 98.31 508 GLN A C 1
ATOM 3913 O O . GLN A 1 508 ? -7.041 -10.161 33.286 1.00 98.31 508 GLN A O 1
ATOM 3918 N N . ILE A 1 509 ? -7.797 -12.204 33.830 1.00 98.31 509 ILE A N 1
ATOM 3919 C CA . ILE A 1 509 ? -8.891 -11.734 34.683 1.00 98.31 509 ILE A CA 1
ATOM 3920 C C . ILE A 1 509 ? -8.696 -12.122 36.145 1.00 98.31 509 ILE A C 1
ATOM 3922 O O . ILE A 1 509 ? -8.064 -13.133 36.457 1.00 98.31 509 ILE A O 1
ATOM 3926 N N . SER A 1 510 ? -9.275 -11.323 37.036 1.00 97.75 510 SER A N 1
ATOM 3927 C CA . SER A 1 510 ? -9.476 -11.660 38.442 1.00 97.75 510 SER A CA 1
ATOM 3928 C C . SER A 1 510 ? -10.665 -10.874 39.015 1.00 97.75 510 SER A C 1
ATOM 3930 O O . SER A 1 510 ? -11.382 -10.170 38.301 1.00 97.75 510 SER A O 1
ATOM 3932 N N . ALA A 1 511 ? -10.883 -11.006 40.317 1.00 97.12 511 ALA A N 1
ATOM 3933 C CA . ALA A 1 511 ? -11.868 -10.259 41.074 1.00 97.12 511 ALA A CA 1
ATOM 3934 C C . ALA A 1 511 ? -11.216 -9.689 42.342 1.00 97.12 511 ALA A C 1
ATOM 3936 O O . ALA A 1 511 ? -10.282 -10.280 42.888 1.00 97.12 511 ALA A O 1
ATOM 3937 N N . ILE A 1 512 ? -11.697 -8.535 42.796 1.00 97.19 512 ILE A N 1
ATOM 3938 C CA . ILE A 1 512 ? -11.193 -7.825 43.972 1.00 97.19 512 ILE A CA 1
ATOM 3939 C C . ILE A 1 512 ? -12.342 -7.674 44.971 1.00 97.19 512 ILE A C 1
ATOM 3941 O O . ILE A 1 512 ? -13.445 -7.265 44.610 1.00 97.19 512 ILE A O 1
ATOM 3945 N N . SER A 1 513 ? -12.067 -8.048 46.219 1.00 96.06 513 SER A N 1
ATOM 3946 C CA . SER A 1 513 ? -12.930 -7.800 47.372 1.00 96.06 513 SER A CA 1
ATOM 3947 C C . SER A 1 513 ? -12.340 -6.618 48.124 1.00 96.06 513 SER A C 1
ATOM 3949 O O . SER A 1 513 ? -11.237 -6.731 48.660 1.00 96.06 513 SER A O 1
ATOM 3951 N N . SER A 1 514 ? -13.024 -5.479 48.126 1.00 93.56 514 SER A N 1
ATOM 3952 C CA . SER A 1 514 ? -12.541 -4.271 48.798 1.00 93.56 514 SER A CA 1
ATOM 3953 C C . SER A 1 514 ? -13.694 -3.379 49.232 1.00 93.56 514 SER A C 1
ATOM 3955 O O . SER A 1 514 ? -14.565 -3.074 48.426 1.00 93.56 514 SER A O 1
ATOM 3957 N N . ASP A 1 515 ? -13.651 -2.876 50.461 1.00 92.56 515 ASP A N 1
ATOM 3958 C CA . ASP A 1 515 ? -14.604 -1.865 50.941 1.00 92.56 515 ASP A CA 1
ATOM 3959 C C . ASP A 1 515 ? -14.242 -0.444 50.465 1.00 92.56 515 ASP A C 1
ATOM 3961 O O . ASP A 1 515 ? -14.954 0.521 50.745 1.00 92.56 515 ASP A O 1
ATOM 3965 N N . GLN A 1 516 ? -13.120 -0.286 49.754 1.00 94.31 516 GLN A N 1
ATOM 3966 C CA . GLN A 1 516 ? -12.685 1.009 49.240 1.00 94.31 516 GLN A CA 1
ATOM 3967 C C . GLN A 1 516 ? -13.555 1.468 48.057 1.00 94.31 516 GLN A C 1
ATOM 3969 O O . GLN A 1 516 ? -13.946 0.647 47.217 1.00 94.31 516 GLN A O 1
ATOM 3974 N N . PRO A 1 517 ? -13.791 2.787 47.916 1.00 94.94 517 PRO A N 1
ATOM 3975 C CA . PRO A 1 517 ? -14.365 3.350 46.700 1.00 94.94 517 PRO A CA 1
ATOM 3976 C C . PRO A 1 517 ? -13.492 3.040 45.479 1.00 94.94 517 PRO A C 1
ATOM 3978 O O . PRO A 1 517 ? -12.261 3.084 45.565 1.00 94.94 517 PRO A O 1
ATOM 3981 N N . LEU A 1 518 ? -14.126 2.811 44.325 1.00 95.50 518 LEU A N 1
ATOM 3982 C CA . LEU A 1 518 ? -13.453 2.455 43.071 1.00 95.50 518 LEU A CA 1
ATOM 3983 C C . LEU A 1 518 ? -12.266 3.374 42.749 1.00 95.50 518 LEU A C 1
ATOM 3985 O O . LEU A 1 518 ? -11.202 2.897 42.370 1.00 95.50 518 LEU A O 1
ATOM 3989 N N . GLN A 1 519 ? -12.419 4.688 42.928 1.00 95.25 519 GLN A N 1
ATOM 3990 C CA . GLN A 1 519 ? -11.367 5.655 42.611 1.00 95.25 519 GLN A CA 1
ATOM 3991 C C . GLN A 1 519 ? -10.074 5.421 43.413 1.00 95.25 519 GLN A C 1
ATOM 3993 O O . GLN A 1 519 ? -8.981 5.530 42.853 1.00 95.25 519 GLN A O 1
ATOM 3998 N N . GLU A 1 520 ? -10.190 5.061 44.693 1.00 96.44 520 GLU A N 1
ATOM 3999 C CA . GLU A 1 520 ? -9.034 4.776 45.549 1.00 96.44 520 GLU A CA 1
ATOM 4000 C C . GLU A 1 520 ? -8.430 3.405 45.234 1.00 96.44 520 GLU A C 1
ATOM 4002 O O . GLU A 1 520 ? -7.207 3.253 45.201 1.00 96.44 520 GLU A O 1
ATOM 4007 N N . LEU A 1 521 ? -9.276 2.429 44.891 1.00 96.88 521 LEU A N 1
ATOM 4008 C CA . LEU A 1 521 ? -8.823 1.122 44.426 1.00 96.88 521 LEU A CA 1
ATOM 4009 C C . LEU A 1 521 ? -7.989 1.246 43.139 1.00 96.88 521 LEU A C 1
ATOM 4011 O O . LEU A 1 521 ? -6.889 0.703 43.053 1.00 96.88 521 LEU A O 1
ATOM 4015 N N . CYS A 1 522 ? -8.463 2.026 42.165 1.00 97.00 522 CYS A N 1
ATOM 4016 C CA . CYS A 1 522 ? -7.739 2.307 40.924 1.00 97.00 522 CYS A CA 1
ATOM 4017 C C . CYS A 1 522 ? -6.396 2.992 41.178 1.00 97.00 522 CYS A C 1
ATOM 4019 O O . CYS A 1 522 ? -5.406 2.687 40.514 1.00 97.00 522 CYS A O 1
ATOM 4021 N N . ARG A 1 523 ? -6.349 3.918 42.144 1.00 97.12 523 ARG A N 1
ATOM 4022 C CA . ARG A 1 523 ? -5.114 4.597 42.539 1.00 97.12 523 ARG A CA 1
ATOM 4023 C C . ARG A 1 523 ? -4.124 3.628 43.185 1.00 97.12 523 ARG A C 1
ATOM 4025 O O . ARG A 1 523 ? -2.947 3.654 42.836 1.00 97.12 523 ARG A O 1
ATOM 4032 N N . THR A 1 524 ? -4.602 2.765 44.075 1.00 95.75 524 THR A N 1
ATOM 4033 C CA . THR A 1 524 ? -3.786 1.752 44.756 1.00 95.75 524 THR A CA 1
ATOM 4034 C C . THR A 1 524 ? -3.187 0.753 43.765 1.00 95.75 524 THR A C 1
ATOM 4036 O O . THR A 1 524 ? -1.993 0.466 43.833 1.00 95.75 524 THR A O 1
ATOM 4039 N N . GLU A 1 525 ? -3.981 0.281 42.800 1.00 96.56 525 GLU A N 1
ATOM 4040 C CA . GLU A 1 525 ? -3.513 -0.609 41.730 1.00 96.56 525 GLU A CA 1
ATOM 4041 C C . GLU A 1 525 ? -2.498 0.097 40.814 1.00 96.56 525 GLU A C 1
ATOM 4043 O O . GLU A 1 525 ? -1.425 -0.441 40.538 1.00 96.56 525 GLU A O 1
ATOM 4048 N N . ALA A 1 526 ? -2.789 1.328 40.378 1.00 96.81 526 ALA A N 1
ATOM 4049 C CA . ALA A 1 526 ? -1.919 2.079 39.474 1.00 96.81 526 ALA A CA 1
ATOM 4050 C C . ALA A 1 526 ? -0.537 2.360 40.088 1.00 96.81 526 ALA A C 1
ATOM 4052 O O . ALA A 1 526 ? 0.483 2.149 39.435 1.00 96.81 526 ALA A O 1
ATOM 4053 N N . TYR A 1 527 ? -0.497 2.794 41.350 1.00 96.69 527 TYR A N 1
ATOM 4054 C CA . TYR A 1 527 ? 0.731 3.168 42.061 1.00 96.69 527 TYR A CA 1
ATOM 4055 C C . TYR A 1 527 ? 1.260 2.054 42.975 1.00 96.69 527 TYR A C 1
ATOM 4057 O O . TYR A 1 527 ? 1.903 2.322 43.994 1.00 96.69 527 TYR A O 1
ATOM 4065 N N . HIS A 1 528 ? 1.006 0.793 42.620 1.00 94.88 528 HIS A N 1
ATOM 4066 C CA . HIS A 1 528 ? 1.514 -0.349 43.369 1.00 94.88 528 HIS A CA 1
ATOM 4067 C C . HIS A 1 528 ? 3.052 -0.320 43.463 1.00 94.88 528 HIS A C 1
ATOM 4069 O O . HIS A 1 528 ? 3.741 0.059 42.516 1.00 94.88 528 HIS A O 1
ATOM 4075 N N . ARG A 1 529 ? 3.621 -0.787 44.586 1.00 94.00 529 ARG A N 1
ATOM 4076 C CA . ARG A 1 529 ? 5.073 -0.723 44.875 1.00 94.00 529 ARG A CA 1
ATOM 4077 C C . ARG A 1 529 ? 5.954 -1.390 43.809 1.00 94.00 529 ARG A C 1
ATOM 4079 O O . ARG A 1 529 ? 7.102 -0.997 43.637 1.00 94.00 529 ARG A O 1
ATOM 4086 N N . LEU A 1 530 ? 5.423 -2.392 43.109 1.00 93.44 530 LEU A N 1
ATOM 4087 C CA . LEU A 1 530 ? 6.113 -3.086 42.010 1.00 93.44 530 LEU A CA 1
ATOM 4088 C C . LEU A 1 530 ? 6.107 -2.303 40.684 1.00 93.44 530 LEU A C 1
ATOM 4090 O O . LEU A 1 530 ? 6.666 -2.782 39.705 1.00 93.44 530 LEU A O 1
ATOM 4094 N N . MET A 1 531 ? 5.459 -1.136 40.642 1.00 94.25 531 MET A N 1
ATOM 4095 C CA . MET A 1 531 ? 5.308 -0.274 39.465 1.00 94.25 531 MET A CA 1
ATOM 4096 C C . MET A 1 531 ? 4.873 -1.030 38.194 1.00 94.25 531 MET A C 1
ATOM 4098 O O . MET A 1 531 ? 5.485 -0.866 37.135 1.00 94.25 531 MET A O 1
ATOM 4102 N N . PRO A 1 532 ? 3.796 -1.845 38.248 1.00 95.25 532 PRO A N 1
ATOM 4103 C CA . PRO A 1 532 ? 3.363 -2.646 37.104 1.00 95.25 532 PRO A CA 1
ATOM 4104 C C . PRO A 1 532 ? 2.908 -1.800 35.908 1.00 95.25 532 PRO A C 1
ATOM 4106 O O . PRO A 1 532 ? 2.773 -2.330 34.813 1.00 95.25 532 PRO A O 1
ATOM 4109 N N . TYR A 1 533 ? 2.697 -0.495 36.082 1.00 97.00 533 TYR A N 1
ATOM 4110 C CA . TYR A 1 533 ? 2.284 0.438 35.033 1.00 97.00 533 TYR A CA 1
ATOM 4111 C C . TYR A 1 533 ? 3.311 1.568 34.811 1.00 97.00 533 TYR A C 1
ATOM 4113 O O . TYR A 1 533 ? 2.975 2.584 34.211 1.00 97.00 533 TYR A O 1
ATOM 4121 N N . GLY A 1 534 ? 4.556 1.398 35.276 1.00 94.81 534 GLY A N 1
ATOM 4122 C CA . GLY A 1 534 ? 5.601 2.429 35.229 1.00 94.81 534 GLY A CA 1
ATOM 4123 C C . GLY A 1 534 ? 5.474 3.479 36.342 1.00 94.81 534 GLY A C 1
ATOM 4124 O O . GLY A 1 534 ? 4.655 3.337 37.252 1.00 94.81 534 GLY A O 1
ATOM 4125 N N . SER A 1 535 ? 6.316 4.517 36.307 1.00 95.44 535 SER A N 1
ATOM 4126 C CA . SER A 1 535 ? 6.386 5.525 37.379 1.00 95.44 535 SER A CA 1
ATOM 4127 C C . SER A 1 535 ? 5.242 6.542 37.374 1.00 95.44 535 SER A C 1
ATOM 4129 O O . SER A 1 535 ? 4.963 7.151 38.406 1.00 95.44 535 SER A O 1
ATOM 4131 N N . SER A 1 536 ? 4.592 6.764 36.228 1.00 96.25 536 SER A N 1
ATOM 4132 C CA . SER A 1 536 ? 3.580 7.819 36.050 1.00 96.25 536 SER A CA 1
ATOM 4133 C C . SER A 1 536 ? 2.352 7.330 35.269 1.00 96.25 536 SER A C 1
ATOM 4135 O O . SER A 1 536 ? 2.021 7.896 34.221 1.00 96.25 536 SER A O 1
ATOM 4137 N N . PRO A 1 537 ? 1.666 6.274 35.736 1.00 97.31 537 PRO A N 1
ATOM 4138 C CA . PRO A 1 537 ? 0.531 5.698 35.028 1.00 97.31 537 PRO A CA 1
ATOM 4139 C C . PRO A 1 537 ? -0.634 6.679 34.903 1.00 97.31 537 PRO A C 1
ATOM 4141 O O . PRO A 1 537 ? -0.839 7.561 35.739 1.00 97.31 537 PRO A O 1
ATOM 4144 N N . ARG A 1 538 ? -1.446 6.492 33.860 1.00 97.00 538 ARG A N 1
ATOM 4145 C CA . ARG A 1 538 ? -2.628 7.319 33.604 1.00 97.00 538 ARG A CA 1
ATOM 4146 C C . ARG A 1 538 ? -3.901 6.564 33.961 1.00 97.00 538 ARG A C 1
ATOM 4148 O O . ARG A 1 538 ? -4.252 5.595 33.290 1.00 97.00 538 ARG A O 1
ATOM 4155 N N . ILE A 1 539 ? -4.629 7.077 34.948 1.00 97.62 539 ILE A N 1
ATOM 4156 C CA . ILE A 1 539 ? -5.957 6.584 35.326 1.00 97.62 539 ILE A CA 1
ATOM 4157 C C . ILE A 1 539 ? -7.015 7.363 34.537 1.00 97.62 539 ILE A C 1
ATOM 4159 O O . ILE A 1 539 ? -7.011 8.594 34.542 1.00 97.62 539 ILE A O 1
ATOM 4163 N N . VAL A 1 540 ? -7.911 6.662 33.842 1.00 94.62 540 VAL A N 1
ATOM 4164 C CA . VAL A 1 540 ? -8.983 7.270 33.037 1.00 94.62 540 VAL A CA 1
ATOM 4165 C C . VAL A 1 540 ? -10.336 6.734 33.510 1.00 94.62 540 VAL A C 1
ATOM 4167 O O . VAL A 1 540 ? -10.554 5.525 33.411 1.00 94.62 540 VAL A O 1
ATOM 4170 N N . PRO A 1 541 ? -11.255 7.589 33.999 1.00 94.50 541 PRO A N 1
ATOM 4171 C CA . PRO A 1 541 ? -12.610 7.170 34.346 1.00 94.50 541 PRO A CA 1
ATOM 4172 C C . PRO A 1 541 ? -13.333 6.546 33.150 1.00 94.50 541 PRO A C 1
ATOM 4174 O O . PRO A 1 541 ? -13.188 6.999 32.013 1.00 94.50 541 PRO A O 1
ATOM 4177 N N . ALA A 1 542 ? -14.126 5.515 33.408 1.00 93.12 542 ALA A N 1
ATOM 4178 C CA . ALA A 1 542 ? -14.859 4.774 32.396 1.00 93.12 542 ALA A CA 1
ATOM 4179 C C . ALA A 1 542 ? -16.225 4.326 32.922 1.00 93.12 542 ALA A C 1
ATOM 4181 O O . ALA A 1 542 ? -16.533 4.441 34.109 1.00 93.12 542 ALA A O 1
ATOM 4182 N N . ARG A 1 543 ? -17.050 3.795 32.017 1.00 92.62 543 ARG A N 1
ATOM 4183 C CA . ARG A 1 543 ? -18.252 3.055 32.392 1.00 92.62 543 ARG A CA 1
ATOM 4184 C C . ARG A 1 543 ? -18.344 1.748 31.631 1.00 92.62 543 ARG A C 1
ATOM 4186 O O . ARG A 1 543 ? -18.118 1.725 30.424 1.00 92.62 543 ARG A O 1
ATOM 4193 N N . VAL A 1 544 ? -18.737 0.690 32.330 1.00 91.88 544 VAL A N 1
ATOM 4194 C CA . VAL A 1 544 ? -19.034 -0.621 31.743 1.00 91.88 544 VAL A CA 1
ATOM 4195 C C . VAL A 1 544 ? -20.495 -0.922 32.024 1.00 91.88 544 VAL A C 1
ATOM 4197 O O . VAL A 1 544 ? -20.908 -0.987 33.177 1.00 91.88 544 VAL A O 1
ATOM 4200 N N . GLN A 1 545 ? -21.302 -1.028 30.965 1.00 89.81 545 GLN A N 1
ATOM 4201 C CA . GLN A 1 545 ? -22.751 -1.265 31.061 1.00 89.81 545 GLN A CA 1
ATOM 4202 C C . GLN A 1 545 ? -23.465 -0.316 32.052 1.00 89.81 545 GLN A C 1
ATOM 4204 O O . GLN A 1 545 ? -24.348 -0.716 32.803 1.00 89.81 545 GLN A O 1
ATOM 4209 N N . GLY A 1 546 ? -23.062 0.960 32.057 1.00 87.62 546 GLY A N 1
ATOM 4210 C CA . GLY A 1 546 ? -23.644 2.007 32.904 1.00 87.62 546 GLY A CA 1
ATOM 4211 C C . GLY A 1 546 ? -23.049 2.128 34.311 1.00 87.62 546 GLY A C 1
ATOM 4212 O O . GLY A 1 546 ? -23.323 3.134 34.964 1.00 87.62 546 GLY A O 1
ATOM 4213 N N . ARG A 1 547 ? -22.208 1.182 34.745 1.00 89.69 547 ARG A N 1
ATOM 4214 C CA . ARG A 1 547 ? -21.542 1.175 36.060 1.00 89.69 547 ARG A CA 1
ATOM 4215 C C . ARG A 1 547 ? -20.170 1.814 36.018 1.00 89.69 547 ARG A C 1
ATOM 4217 O O . ARG A 1 547 ? -19.568 1.893 34.947 1.00 89.69 547 ARG A O 1
ATOM 4224 N N . GLU A 1 548 ? -19.695 2.284 37.165 1.00 93.38 548 GLU A N 1
ATOM 4225 C CA . GLU A 1 548 ? -18.394 2.936 37.256 1.00 93.38 548 GLU A CA 1
ATOM 4226 C C . GLU A 1 548 ? -17.252 1.946 37.009 1.00 93.38 548 GLU A C 1
ATOM 4228 O O . GLU A 1 548 ? -17.268 0.791 37.439 1.00 93.38 548 GLU A O 1
ATOM 4233 N N . ALA A 1 549 ? -16.260 2.419 36.264 1.00 97.06 549 ALA A N 1
ATOM 4234 C CA . ALA A 1 549 ? -15.041 1.694 35.969 1.00 97.06 549 ALA A CA 1
ATOM 4235 C C . ALA A 1 549 ? -13.869 2.676 35.842 1.00 97.06 549 ALA A C 1
ATOM 4237 O O . ALA A 1 549 ? -14.052 3.888 35.709 1.00 97.06 549 ALA A O 1
ATOM 4238 N N . CYS A 1 550 ? -12.649 2.158 35.830 1.00 97.56 550 CYS A N 1
ATOM 4239 C CA . CYS A 1 550 ? -11.462 2.933 35.501 1.00 97.56 550 CYS A CA 1
ATOM 4240 C C . CYS A 1 550 ? -10.529 2.115 34.613 1.00 97.56 550 CYS A C 1
ATOM 4242 O O . CYS A 1 550 ? -10.356 0.912 34.808 1.00 97.56 550 CYS A O 1
ATOM 4244 N N . TYR A 1 551 ? -9.900 2.783 33.653 1.00 97.38 551 TYR A N 1
ATOM 4245 C CA . TYR A 1 551 ? -8.720 2.258 32.982 1.00 97.38 551 TYR A CA 1
ATOM 4246 C C . TYR A 1 551 ? -7.459 2.716 33.703 1.00 97.38 551 TYR A C 1
ATOM 4248 O O . TYR A 1 551 ? -7.382 3.859 34.155 1.00 97.38 551 TYR A O 1
ATOM 4256 N N . ILE A 1 552 ? -6.447 1.859 33.708 1.00 98.19 552 ILE A N 1
ATOM 4257 C CA . ILE A 1 552 ? -5.083 2.166 34.127 1.00 98.19 552 ILE A CA 1
ATOM 4258 C C . ILE A 1 552 ? -4.182 1.884 32.928 1.00 98.19 552 ILE A C 1
ATOM 4260 O O . ILE A 1 552 ? -4.049 0.738 32.495 1.00 98.19 552 ILE A O 1
ATOM 4264 N N . PHE A 1 553 ? -3.596 2.936 32.361 1.00 94.94 553 PHE A N 1
ATOM 4265 C CA . PHE A 1 553 ? -2.665 2.838 31.239 1.00 94.94 553 PHE A CA 1
ATOM 4266 C C . PHE A 1 553 ? -1.227 3.051 31.713 1.00 94.94 553 PHE A C 1
ATOM 4268 O O . PHE A 1 553 ? -0.995 3.957 32.521 1.00 94.94 553 PHE A O 1
ATOM 4275 N N . PRO A 1 554 ? -0.266 2.268 31.198 1.00 95.00 554 PRO A N 1
ATOM 4276 C CA . PRO A 1 554 ? 1.122 2.394 31.602 1.00 95.00 554 PRO A CA 1
ATOM 4277 C C . PRO A 1 554 ? 1.771 3.687 31.101 1.00 95.00 554 PRO A C 1
ATOM 4279 O O . PRO A 1 554 ? 1.402 4.223 30.052 1.00 95.00 554 PRO A O 1
ATOM 4282 N N . SER A 1 555 ? 2.759 4.179 31.848 1.00 94.12 555 SER A N 1
ATOM 4283 C CA . SER A 1 555 ? 3.693 5.200 31.376 1.00 94.12 555 SER A CA 1
ATOM 4284 C C . SER A 1 555 ? 4.792 4.600 30.498 1.00 94.12 555 SER A C 1
ATOM 4286 O O . SER A 1 555 ? 4.994 3.387 30.445 1.00 94.12 555 SER A O 1
ATOM 4288 N N . ALA A 1 556 ? 5.504 5.468 29.774 1.00 86.31 556 ALA A N 1
ATOM 4289 C CA . ALA A 1 556 ? 6.501 5.075 28.776 1.00 86.31 556 ALA A CA 1
ATOM 4290 C C . ALA A 1 556 ? 7.694 4.275 29.343 1.00 86.31 556 ALA A C 1
ATOM 4292 O O . ALA A 1 556 ? 8.400 3.621 28.583 1.00 86.31 556 ALA A O 1
ATOM 4293 N N . ASP A 1 557 ? 7.917 4.336 30.654 1.00 91.25 557 ASP A N 1
ATOM 4294 C CA . ASP A 1 557 ? 8.987 3.665 31.395 1.00 91.25 557 ASP A CA 1
ATOM 4295 C C . ASP A 1 557 ? 8.576 2.306 31.997 1.00 91.25 557 ASP A C 1
ATOM 4297 O O . ASP A 1 557 ? 9.355 1.709 32.739 1.00 91.25 557 ASP A O 1
ATOM 4301 N N . GLN A 1 558 ? 7.373 1.795 31.703 1.00 95.31 558 GLN A N 1
ATOM 4302 C CA . GLN A 1 558 ? 6.970 0.446 32.116 1.00 95.31 558 GLN A CA 1
ATOM 4303 C C . GLN A 1 558 ? 7.975 -0.605 31.611 1.00 95.31 558 GLN A C 1
ATOM 4305 O O . GLN A 1 558 ? 8.407 -0.562 30.457 1.00 95.31 558 GLN A O 1
ATOM 4310 N N . SER A 1 559 ? 8.307 -1.584 32.464 1.00 89.88 559 SER A N 1
ATOM 4311 C CA . SER A 1 559 ? 9.195 -2.692 32.090 1.00 89.88 559 SER A CA 1
ATOM 4312 C C . SER A 1 559 ? 8.734 -3.363 30.783 1.00 89.88 559 SER A C 1
ATOM 4314 O O . SER A 1 559 ? 7.562 -3.751 30.685 1.00 89.88 559 SER A O 1
ATOM 4316 N N . PRO A 1 560 ? 9.631 -3.578 29.798 1.00 79.12 560 PRO A N 1
ATOM 4317 C CA . PRO A 1 560 ? 9.301 -4.280 28.557 1.00 79.12 560 PRO A CA 1
ATOM 4318 C C . PRO A 1 560 ? 8.729 -5.689 28.777 1.00 79.12 560 PRO A C 1
ATOM 4320 O O . PRO A 1 560 ? 7.921 -6.160 27.975 1.00 79.12 560 PRO A O 1
ATOM 4323 N N . GLU A 1 561 ? 9.102 -6.346 29.880 1.00 87.25 561 GLU A N 1
ATOM 4324 C CA . GLU A 1 561 ? 8.619 -7.682 30.264 1.00 87.25 561 GLU A CA 1
ATOM 4325 C C . GLU A 1 561 ? 7.108 -7.707 30.534 1.00 87.25 561 GLU A C 1
ATOM 4327 O O . GLU A 1 561 ? 6.455 -8.729 30.329 1.00 87.25 561 GLU A O 1
ATOM 4332 N N . LEU A 1 562 ? 6.528 -6.566 30.922 1.00 89.75 562 LEU A N 1
ATOM 4333 C CA . LEU A 1 562 ? 5.092 -6.418 31.168 1.00 89.75 562 LEU A CA 1
ATOM 4334 C C . LEU A 1 562 ? 4.291 -6.199 29.877 1.00 89.75 562 LEU A C 1
ATOM 4336 O O . LEU A 1 562 ? 3.065 -6.143 29.921 1.00 89.75 562 LEU A O 1
ATOM 4340 N N . ARG A 1 563 ? 4.956 -6.107 28.714 1.00 86.50 563 ARG A N 1
ATOM 4341 C CA . ARG A 1 563 ? 4.333 -6.099 27.375 1.00 86.50 563 ARG A CA 1
ATOM 4342 C C . ARG A 1 563 ? 3.187 -5.086 27.232 1.00 86.50 563 ARG A C 1
ATOM 4344 O O . ARG A 1 563 ? 2.143 -5.404 26.657 1.00 86.50 563 ARG A O 1
ATOM 4351 N N . GLY A 1 564 ? 3.362 -3.874 27.759 1.00 89.81 564 GLY A N 1
ATOM 4352 C CA . GLY A 1 564 ? 2.334 -2.837 27.667 1.00 89.81 564 GLY A CA 1
ATOM 4353 C C . GLY A 1 564 ? 1.086 -3.155 28.490 1.00 89.81 564 GLY A C 1
ATOM 4354 O O . GLY A 1 564 ? -0.012 -2.820 28.048 1.00 89.81 564 GLY A O 1
ATOM 4355 N N . GLN A 1 565 ? 1.206 -3.874 29.611 1.00 96.25 565 GLN A N 1
ATOM 4356 C CA . GLN A 1 565 ? 0.068 -4.236 30.456 1.00 96.25 565 GLN A CA 1
ATOM 4357 C C . GLN A 1 565 ? -0.705 -2.979 30.874 1.00 96.25 565 GLN A C 1
ATOM 4359 O O . GLN A 1 565 ? -0.150 -2.069 31.484 1.00 96.25 565 GLN A O 1
ATOM 4364 N N . ALA A 1 566 ? -1.995 -2.965 30.561 1.00 97.69 566 ALA A N 1
ATOM 4365 C CA . ALA A 1 566 ? -2.992 -2.028 31.053 1.00 97.69 566 ALA A CA 1
ATOM 4366 C C . ALA A 1 566 ? -4.041 -2.799 31.863 1.00 97.69 566 ALA A C 1
ATOM 4368 O O . ALA A 1 566 ? -4.131 -4.025 31.754 1.00 97.69 566 ALA A O 1
ATOM 4369 N N . ALA A 1 567 ? -4.845 -2.087 32.650 1.00 98.25 567 ALA A N 1
ATOM 4370 C CA . ALA A 1 567 ? -5.935 -2.683 33.416 1.00 98.25 567 ALA A CA 1
ATOM 4371 C C . ALA A 1 567 ? -7.258 -1.933 33.249 1.00 98.25 567 ALA A C 1
ATOM 4373 O O . ALA A 1 567 ? -7.281 -0.731 32.983 1.00 98.25 567 ALA A O 1
ATOM 4374 N N . LEU A 1 568 ? -8.356 -2.663 33.421 1.00 98.44 568 LEU A N 1
ATOM 4375 C CA . LEU A 1 568 ? -9.689 -2.142 33.679 1.00 98.44 568 LEU A CA 1
ATOM 4376 C C . LEU A 1 568 ? -10.146 -2.708 35.023 1.00 98.44 568 LEU A C 1
ATOM 4378 O O . LEU A 1 568 ? -10.153 -3.927 35.187 1.00 98.44 568 LEU A O 1
ATOM 4382 N N . ILE A 1 569 ? -10.592 -1.838 35.928 1.00 98.31 569 ILE A N 1
ATOM 4383 C CA . ILE A 1 569 ? -11.349 -2.231 37.121 1.00 98.31 569 ILE A CA 1
ATOM 4384 C C . ILE A 1 569 ? -12.784 -1.746 36.948 1.00 98.31 569 ILE A C 1
ATOM 4386 O O . ILE A 1 569 ? -12.994 -0.578 36.620 1.00 98.31 569 ILE A O 1
ATOM 4390 N N . ALA A 1 570 ? -13.762 -2.626 37.143 1.00 97.31 570 ALA A N 1
ATOM 4391 C CA . ALA A 1 570 ? -15.182 -2.306 37.025 1.00 97.31 570 ALA A CA 1
ATOM 4392 C C . ALA A 1 570 ? -15.980 -2.900 38.186 1.00 97.31 570 ALA A C 1
ATOM 4394 O O . ALA A 1 570 ? -15.693 -4.004 38.646 1.00 97.31 570 ALA A O 1
ATOM 4395 N N . GLU A 1 571 ? -16.994 -2.177 38.647 1.00 96.25 571 GLU A N 1
ATOM 4396 C CA . GLU A 1 571 ? -17.916 -2.673 39.668 1.00 96.25 571 GLU A CA 1
ATOM 4397 C C . GLU A 1 571 ? -18.838 -3.759 39.093 1.00 96.25 571 GLU A C 1
ATOM 4399 O O . GLU A 1 571 ? -19.424 -3.589 38.016 1.00 96.25 571 GLU A O 1
ATOM 4404 N N . TYR A 1 572 ? -18.980 -4.877 39.811 1.00 95.88 572 TYR A N 1
ATOM 4405 C CA . TYR A 1 572 ? -19.927 -5.919 39.424 1.00 95.88 572 TYR A CA 1
ATOM 4406 C C . TYR A 1 572 ? -21.377 -5.440 39.565 1.00 95.88 572 TYR A C 1
ATOM 4408 O O . TYR A 1 572 ? -21.694 -4.661 40.468 1.00 95.88 572 TYR A O 1
ATOM 4416 N N . PRO A 1 573 ? -22.307 -5.953 38.734 1.00 94.44 573 PRO A N 1
ATOM 4417 C CA . PRO A 1 573 ? -23.715 -5.669 38.929 1.00 94.44 573 PRO A CA 1
ATOM 4418 C C . PRO A 1 573 ? -24.290 -6.180 40.239 1.00 94.44 573 PRO A C 1
ATOM 4420 O O . PRO A 1 573 ? -25.043 -5.470 40.906 1.00 94.44 573 PRO A O 1
ATOM 4423 N N . GLU A 1 574 ? -23.879 -7.393 40.582 1.00 92.56 574 GLU A N 1
ATOM 4424 C CA . GLU A 1 574 ? -24.090 -8.045 41.860 1.00 92.56 574 GLU A CA 1
ATOM 4425 C C . GLU A 1 574 ? -22.764 -8.696 42.260 1.00 92.56 574 GLU A C 1
ATOM 4427 O O . GLU A 1 574 ? -22.133 -9.321 41.398 1.00 92.56 574 GLU A O 1
ATOM 4432 N N . PRO A 1 575 ? -22.326 -8.575 43.527 1.00 93.81 575 PRO A N 1
ATOM 4433 C CA . PRO A 1 575 ? -21.098 -9.211 43.978 1.00 93.81 575 PRO A CA 1
ATOM 4434 C C . PRO A 1 575 ? -21.068 -10.708 43.649 1.00 93.81 575 PRO A C 1
ATOM 4436 O O . PRO A 1 575 ? -22.059 -11.425 43.804 1.00 93.81 575 PRO A O 1
ATOM 4439 N N . VAL A 1 576 ? -19.915 -11.190 43.192 1.00 95.06 576 VAL A N 1
ATOM 4440 C CA . VAL A 1 576 ? -19.733 -12.578 42.757 1.00 95.06 576 VAL A CA 1
ATOM 4441 C C . VAL A 1 576 ? -19.043 -13.370 43.861 1.00 95.06 576 VAL A C 1
ATOM 4443 O O . VAL A 1 576 ? -18.054 -12.913 44.427 1.00 95.06 576 VAL A O 1
ATOM 4446 N N . ALA A 1 577 ? -19.548 -14.566 44.166 1.00 94.19 577 ALA A N 1
ATOM 4447 C CA . ALA A 1 577 ? -18.931 -15.471 45.129 1.00 94.19 577 ALA A CA 1
ATOM 4448 C C . ALA A 1 577 ? -18.023 -16.479 44.412 1.00 94.19 577 ALA A C 1
ATOM 4450 O O . ALA A 1 577 ? -18.496 -17.277 43.604 1.00 94.19 577 ALA A O 1
ATOM 4451 N N . ILE A 1 578 ? -16.728 -16.467 44.729 1.00 92.25 578 ILE A N 1
ATOM 4452 C CA . ILE A 1 578 ? -15.737 -17.399 44.177 1.00 92.25 578 ILE A CA 1
ATOM 4453 C C . ILE A 1 578 ? -15.043 -18.073 45.359 1.00 92.25 578 ILE A C 1
ATOM 4455 O O . ILE A 1 578 ? -14.478 -17.399 46.215 1.00 92.25 578 ILE A O 1
ATOM 4459 N N . ASN A 1 579 ? -15.125 -19.405 45.442 1.00 89.81 579 ASN A N 1
ATOM 4460 C CA . ASN A 1 579 ? -14.545 -20.204 46.533 1.00 89.81 579 ASN A CA 1
ATOM 4461 C C . ASN A 1 579 ? -14.922 -19.717 47.952 1.00 89.81 579 ASN A C 1
ATOM 4463 O O . ASN A 1 579 ? -14.113 -19.779 48.873 1.00 89.81 579 ASN A O 1
ATOM 4467 N N . GLY A 1 580 ? -16.153 -19.225 48.133 1.00 88.56 580 GLY A N 1
ATOM 4468 C CA . GLY A 1 580 ? -16.669 -18.769 49.431 1.00 88.56 580 GLY A CA 1
ATOM 4469 C C . GLY A 1 580 ? -16.303 -17.331 49.816 1.00 88.56 580 GLY A 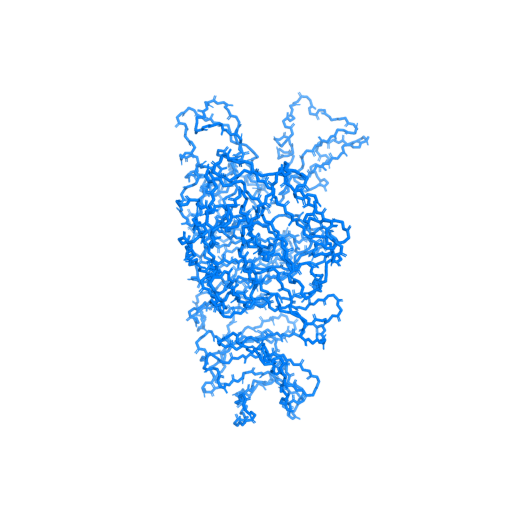C 1
ATOM 4470 O O . GLY A 1 580 ? -16.734 -16.870 50.868 1.00 88.56 580 GLY A O 1
ATOM 4471 N N . THR A 1 581 ? -15.555 -16.603 48.983 1.00 92.94 581 THR A N 1
ATOM 4472 C CA . THR A 1 581 ? -15.296 -15.165 49.160 1.00 92.94 581 THR A CA 1
ATOM 4473 C C . THR A 1 581 ? -16.154 -14.349 48.198 1.00 92.94 581 THR A C 1
ATOM 4475 O O . THR A 1 581 ? -16.287 -14.702 47.026 1.00 92.94 581 THR A O 1
ATOM 4478 N N . THR A 1 582 ? -16.742 -13.263 48.698 1.00 95.06 582 THR A N 1
ATOM 4479 C CA . THR A 1 582 ? -17.556 -12.327 47.912 1.00 95.06 582 THR A CA 1
ATOM 4480 C C . THR A 1 582 ? -16.674 -11.226 47.336 1.00 95.06 582 THR A C 1
ATOM 4482 O O . THR A 1 582 ? -15.939 -10.584 48.074 1.00 95.06 582 THR A O 1
ATOM 4485 N N . TYR A 1 583 ? -16.770 -10.983 46.031 1.00 97.12 583 TYR A N 1
ATOM 4486 C CA . TYR A 1 583 ? -15.996 -9.973 45.314 1.00 97.12 583 TYR A CA 1
ATOM 4487 C C . TYR A 1 583 ? -16.923 -8.938 44.680 1.00 97.12 583 TYR A C 1
ATOM 4489 O O . TYR A 1 583 ? -17.880 -9.293 43.992 1.00 97.12 583 TYR A O 1
ATOM 4497 N N . ASN A 1 584 ? -16.627 -7.657 44.876 1.00 96.06 584 ASN A N 1
ATOM 4498 C CA . ASN A 1 584 ? -17.437 -6.539 44.392 1.00 96.06 584 ASN A CA 1
ATOM 4499 C C . ASN A 1 584 ? -16.860 -5.844 43.148 1.00 96.06 584 ASN A C 1
ATOM 4501 O O . ASN A 1 584 ? -17.602 -5.165 42.440 1.00 96.06 584 ASN A O 1
ATOM 4505 N N . TYR A 1 585 ? -15.590 -6.083 42.813 1.00 97.81 585 TYR A N 1
ATOM 4506 C CA . TYR A 1 585 ? -14.971 -5.545 41.601 1.00 97.81 585 TYR A CA 1
ATOM 4507 C C . TYR A 1 585 ? -14.394 -6.640 40.701 1.00 97.81 585 TYR A C 1
ATOM 4509 O O . TYR A 1 585 ? -13.799 -7.615 41.161 1.00 97.81 585 TYR A O 1
ATOM 4517 N N . PHE A 1 586 ? -14.529 -6.444 39.396 1.00 97.94 586 PHE A N 1
ATOM 4518 C CA . PHE A 1 586 ? -13.855 -7.197 38.347 1.00 97.94 586 PHE A CA 1
ATOM 4519 C C . PHE A 1 586 ? -12.581 -6.466 37.927 1.00 97.94 586 PHE A C 1
ATOM 4521 O O . PHE A 1 586 ? -12.609 -5.246 37.753 1.00 97.94 586 PHE A O 1
ATOM 4528 N N . ILE A 1 587 ? -11.487 -7.200 37.714 1.00 98.38 587 ILE A N 1
ATOM 4529 C CA . ILE A 1 587 ? -10.263 -6.654 37.120 1.00 98.38 587 ILE A CA 1
ATOM 4530 C C . ILE A 1 587 ? -9.852 -7.460 35.885 1.00 98.38 587 ILE A C 1
ATOM 4532 O O . ILE A 1 587 ? -9.767 -8.689 35.915 1.00 98.38 587 ILE A O 1
ATOM 4536 N N . LEU A 1 588 ? -9.590 -6.744 34.793 1.00 98.44 588 LEU A N 1
ATOM 4537 C CA . LEU A 1 588 ? -9.070 -7.266 33.533 1.00 98.44 588 LEU A CA 1
ATOM 4538 C C . LEU A 1 588 ? -7.732 -6.596 33.242 1.00 98.44 588 LEU A C 1
ATOM 4540 O O . LEU A 1 588 ? -7.692 -5.394 32.987 1.00 98.44 588 LEU A O 1
ATOM 4544 N N . TRP A 1 589 ? -6.660 -7.377 33.203 1.00 98.38 589 TRP A N 1
ATOM 4545 C CA . TRP A 1 589 ? -5.386 -6.960 32.628 1.00 98.38 589 TRP A CA 1
ATOM 4546 C C . TRP A 1 589 ? -5.323 -7.372 31.165 1.00 98.38 589 TRP A C 1
ATOM 4548 O O . TRP A 1 589 ? -5.678 -8.499 30.824 1.00 98.38 589 TRP A O 1
ATOM 4558 N N . ALA A 1 590 ? -4.835 -6.491 30.300 1.00 96.56 590 ALA A N 1
ATOM 4559 C CA . ALA A 1 590 ? -4.555 -6.828 28.911 1.00 96.56 590 ALA A CA 1
ATOM 4560 C C . ALA A 1 590 ? -3.460 -5.934 28.328 1.00 96.56 590 ALA A C 1
ATOM 4562 O O . ALA A 1 590 ? -3.226 -4.823 28.802 1.00 96.56 590 ALA A O 1
ATOM 4563 N N . THR A 1 591 ? -2.812 -6.389 27.258 1.00 93.12 591 THR A N 1
ATOM 4564 C CA . THR A 1 591 ? -1.889 -5.547 26.482 1.00 93.12 591 THR A CA 1
ATOM 4565 C C . THR A 1 591 ? -2.636 -4.316 25.944 1.00 93.12 591 THR A C 1
ATOM 4567 O O . THR A 1 591 ? -3.687 -4.449 25.316 1.00 93.12 591 THR A O 1
ATOM 4570 N N . GLN A 1 592 ? -2.109 -3.113 26.193 1.00 86.81 592 GLN A N 1
ATOM 4571 C CA . GLN A 1 592 ? -2.784 -1.817 26.018 1.00 86.81 592 GLN A CA 1
ATOM 4572 C C . GLN A 1 592 ? -3.567 -1.630 24.700 1.00 86.81 592 GLN A C 1
ATOM 4574 O O . GLN A 1 592 ? -4.693 -1.133 24.773 1.00 86.81 592 GLN A O 1
ATOM 4579 N N . PRO A 1 593 ? -3.071 -2.028 23.509 1.00 79.50 593 PRO A N 1
ATOM 4580 C CA . PRO A 1 593 ? -3.829 -1.897 22.259 1.00 79.50 593 PRO A CA 1
ATOM 4581 C C . PRO A 1 593 ? -5.156 -2.676 22.232 1.00 79.50 593 PRO A C 1
ATOM 4583 O O . PRO A 1 593 ? -6.040 -2.359 21.442 1.00 79.50 593 PRO A O 1
ATOM 4586 N N . TYR A 1 594 ? -5.306 -3.689 23.089 1.00 86.19 594 TYR A N 1
ATOM 4587 C CA . TYR A 1 594 ? -6.416 -4.643 23.066 1.00 86.19 594 TYR A CA 1
ATOM 4588 C C . TYR A 1 594 ? -7.468 -4.420 24.138 1.00 86.19 594 TYR A C 1
ATOM 4590 O O . TYR A 1 594 ? -8.604 -4.870 23.975 1.00 86.19 594 TYR A O 1
ATOM 4598 N N . ILE A 1 595 ? -7.116 -3.732 25.225 1.00 91.38 595 ILE A N 1
ATOM 4599 C CA . ILE A 1 595 ? -7.996 -3.644 26.389 1.00 91.38 595 ILE A CA 1
ATOM 4600 C C . ILE A 1 595 ? -9.328 -2.973 26.043 1.00 91.38 595 ILE A C 1
ATOM 4602 O O . ILE A 1 595 ? -10.383 -3.462 26.425 1.00 91.38 595 ILE A O 1
ATOM 4606 N N . GLN A 1 596 ? -9.310 -1.922 25.221 1.00 85.12 596 GLN A N 1
ATOM 4607 C CA . GLN A 1 596 ? -10.535 -1.234 24.803 1.00 85.12 596 GLN A CA 1
ATOM 4608 C C . GLN A 1 596 ? -11.461 -2.132 23.978 1.00 85.12 596 GLN A C 1
ATOM 4610 O O . GLN A 1 596 ? -12.674 -2.082 24.152 1.00 85.12 596 GLN A O 1
ATOM 4615 N N . MET A 1 597 ? -10.907 -2.973 23.101 1.00 85.69 597 MET A N 1
ATOM 4616 C CA . MET A 1 597 ? -11.701 -3.917 22.310 1.00 85.69 597 MET A CA 1
ATOM 4617 C C . MET A 1 597 ? -12.445 -4.901 23.220 1.00 85.69 597 MET A C 1
ATOM 4619 O O . MET A 1 597 ? -13.641 -5.116 23.033 1.00 85.69 597 MET A O 1
ATOM 4623 N N . MET A 1 598 ? -11.750 -5.462 24.213 1.00 93.12 598 MET A N 1
ATOM 4624 C CA . MET A 1 598 ? -12.337 -6.399 25.176 1.00 93.12 598 MET A CA 1
ATOM 4625 C C . MET A 1 598 ? -13.428 -5.720 25.999 1.00 93.12 598 MET A C 1
ATOM 4627 O O . MET A 1 598 ? -14.534 -6.240 26.101 1.00 93.12 598 MET A O 1
ATOM 4631 N N . VAL A 1 599 ? -13.148 -4.525 26.523 1.00 92.31 599 VAL A N 1
ATOM 4632 C CA . VAL A 1 599 ? -14.089 -3.785 27.372 1.00 92.31 599 VAL A CA 1
ATOM 4633 C C . VAL A 1 599 ? -15.326 -3.322 26.603 1.00 92.31 599 VAL A C 1
ATOM 4635 O O . VAL A 1 599 ? -16.432 -3.417 27.125 1.00 92.31 599 VAL A O 1
ATOM 4638 N N . ASN A 1 600 ? -15.187 -2.905 25.343 1.00 86.69 600 ASN A N 1
ATOM 4639 C CA . ASN A 1 600 ? -16.333 -2.532 24.506 1.00 86.69 600 ASN A CA 1
ATOM 4640 C C . ASN A 1 600 ? -17.309 -3.697 24.277 1.00 86.69 600 ASN A C 1
ATOM 4642 O O . ASN A 1 600 ? -18.497 -3.467 24.058 1.00 86.69 600 ASN A O 1
ATOM 4646 N N . GLY A 1 601 ? -16.820 -4.939 24.308 1.00 88.94 601 GLY A N 1
ATOM 4647 C CA . GLY A 1 601 ? -17.651 -6.137 24.216 1.00 88.94 601 GLY A CA 1
ATOM 4648 C C . GLY A 1 601 ? -17.893 -6.844 25.551 1.00 88.94 601 GLY A C 1
ATOM 4649 O O . GLY A 1 601 ? -18.464 -7.935 25.533 1.00 88.94 601 GLY A O 1
ATOM 4650 N N . LEU A 1 602 ? -17.463 -6.259 26.675 1.00 95.62 602 LEU A N 1
ATOM 4651 C CA . LEU A 1 602 ? -17.602 -6.845 28.003 1.00 95.62 602 LEU A CA 1
ATOM 4652 C C . LEU A 1 602 ? -19.065 -6.860 28.441 1.00 95.62 602 LEU A C 1
ATOM 4654 O O . LEU A 1 602 ? -19.772 -5.852 28.386 1.00 95.62 602 LEU A O 1
ATOM 4658 N N . ARG A 1 603 ? -19.501 -8.033 28.891 1.00 95.12 603 ARG A N 1
ATOM 4659 C CA . ARG A 1 603 ? -20.816 -8.286 29.465 1.00 95.12 603 ARG A CA 1
ATOM 4660 C C . ARG A 1 603 ? -20.643 -8.983 30.800 1.00 95.12 603 ARG A C 1
ATOM 4662 O O . ARG A 1 603 ? -19.980 -10.017 30.855 1.00 95.12 603 ARG A O 1
ATOM 4669 N N . PHE A 1 604 ? -21.264 -8.443 31.836 1.00 95.19 604 PHE A N 1
ATOM 4670 C CA . PHE A 1 604 ? -21.544 -9.194 33.051 1.00 95.19 604 PHE A CA 1
ATOM 4671 C C . PHE A 1 604 ? -22.707 -10.162 32.780 1.00 95.19 604 PHE A C 1
ATOM 4673 O O . PHE A 1 604 ? -23.671 -9.779 32.110 1.00 95.19 604 PHE A O 1
ATOM 4680 N N . LEU A 1 605 ? -22.558 -11.418 33.211 1.00 91.00 605 LEU A N 1
ATOM 4681 C CA . LEU A 1 605 ? -23.462 -12.541 32.919 1.00 91.00 605 LEU A CA 1
ATOM 4682 C C . LEU A 1 605 ? -24.482 -12.799 34.026 1.00 91.00 605 LEU A C 1
ATOM 4684 O O . LEU A 1 605 ? -24.113 -12.656 35.216 1.00 91.00 605 LEU A O 1
#

Sequence (605 aa):
MQTFYTVRPGDTLSAIAKRWEVPLPAILAANQAAPPYSIYPGQQISVPSIVVTVQVKPGDSLYSLAQAYGIPLSVIIEANQLRPPYTIYAGQLLLVPPGVTYYVVQPGDTLYSLAGRYNVGTAGVRKPELIRLANRLPNDAIYAGMRIIIPYAPPGGVGAIAYTASCGGAFNLWLYDPTSGQNRAIGGQQAAEHSVPYWSPDNRRIAFIGSQGVLFVLDVLLGTNLRIDQIKPYTTLTWSPDSRRLGYTKPNGIVLYDLQTFSSTTMPLPGARQVQWFPSGDKLLFTAQDNTGVEQLYEIRTNGTEHRQITRNREGAMNNMELSPNGAYALFTSPGASISIIYVVELASGNINSLTGSTQAKNYHPKWSPDSTSIGFSATEYSDRRGYFSTIRTERRQGGNQQVLSVSDCFSTPVSWSPAGEAIAYLSGCTDQGQTNELWVVHLRHPAPVRAIAGAGAITALQWSRGAIPRLGTAFFSSAAYKVAFPYPSDWRRVNETRYEGVAGFFQISAISSDQPLQELCRTEAYHRLMPYGSSPRIVPARVQGREACYIFPSADQSPELRGQAALIAEYPEPVAINGTTYNYFILWATQPYIQMMVNGLRFL

Secondary structure (DSSP, 8-state):
-EEEEE--TT--HHHHHHHTT--HHHHHHHHT--TT----TT-EEEEE---EEEEPPTT--HHHHHHHTT--HHHHHHHTTPPTT----TT-EEEE----S-EEPPTT--HHHHHHHTT-EETTEE-HHHHHHHTT-SSS---TT-EE--PPPP---SS-EEEEE-TTSS-EEEEE-TTT--EEEESSSPBPTTPPPEE-TTSSEEEEEBTTSEEEEEETTT--EEEEEE--TT---EE-TTS-EEEEEETTEEEEEETTTTEEEEE--TT-EEEEE-TTSSEEEEEEE-TTS-EEEEEEETTS---EE-----S---EEEEE-TTSSEEEEEEE-SS-EEEEEEETTT--EEEE---TTPEEEEEEE-TTSSEEEEEEEEEETTTEEEEEEEEEETTSS--EEEEEESSSS--EEE-TTSSEEEEEE--TTTSS--EEEEEESSS---EEEE-SSS-EEEEEE-SSPPPP--EEEEEETTTTEEEEEETTPEESSSSEEEETTEEEEEEEE--SS-HHHHHHHHHT-TT-TT-SS-EEEEEEETTEEEEEEE--TTS-GGGTTEEEEEEEEEEEEEETTEEEEEEEEEEEHHHHHHHHHT-EE-

Radius of gyration: 28.87 Å; chains: 1; bounding box: 67×72×82 Å

pLDDT: mean 84.19, std 14.0, range [32.66, 98.44]

Foldseek 3Di:
DWDKDADAPPDALVNVCVVQVHPSVLQCLQAVQDPVRDDDGRDIGTDQDDWFKDQAAVPDDLVNVCQAQQHDSVRQCVQQVADPVRDDDGRDITTHGHHRQWDQDAPPDWLQVVQVRHVQDAPSHRDSVVQCVQQVNPDRDDDGRDITGDDFHQNHAFFWKWFWFCQVHFTFIWTADSRHLDIDTALPAGADLQWAWDAQLLNQWTWIAGNQQWIWIAGRQLSDIDTQGHDDPPWDWEAQLVNQWIWTADQQAIKIAGPVVRDIDGARDHQWGDWYDANVRQKIWTWGADPVRAIFIWMATPVRPDIDTLAPDDQGDWALWAAALNRQKIWTWGDDPQEIWIWIAGRVRSDIDIADDPPRWHWDAWDAQNVNFKIWTWIWDADPVQGIWTFTWMATSRGDDIDGLGIASANGWHWEAGLVRFKIKIFHDCPPPSFTAWIWMAGPVHSSITTSGDDRGGIRYMYGRNGHNDDQDWDKQQDPQQQKIFIDRPQWADPDNFKTDDPSKIKGKDFAADPDDQVVVQVCVCCPPVNQQHDDWDWAWDDQPNFTKIKTWHDPHHDVVSQRKIKMKTFAPAFGAHPNDTGGIMMMIMRVVCPVRGRVGMDRD